Protein AF-A0A8T4E900-F1 (afdb_monomer_lite)

Structure (mmCIF, N/CA/C/O backbone):
data_AF-A0A8T4E900-F1
#
_entry.id   AF-A0A8T4E900-F1
#
loop_
_atom_site.group_PDB
_atom_site.id
_atom_site.type_symbol
_atom_site.label_atom_id
_atom_site.label_alt_id
_atom_site.label_comp_id
_atom_site.label_asym_id
_atom_site.label_entity_id
_atom_site.label_seq_id
_atom_site.pdbx_PDB_ins_code
_atom_site.Cartn_x
_atom_site.Cartn_y
_atom_site.Cartn_z
_atom_site.occupancy
_atom_site.B_iso_or_equiv
_atom_site.auth_seq_id
_atom_site.auth_comp_id
_atom_site.auth_asym_id
_atom_site.auth_atom_id
_atom_site.pdbx_PDB_model_num
ATOM 1 N N . MET A 1 1 ? -27.110 10.464 41.798 1.00 86.12 1 MET A N 1
ATOM 2 C CA . MET A 1 1 ? -27.569 9.074 41.962 1.00 86.12 1 MET A CA 1
ATOM 3 C C . MET A 1 1 ? -26.658 8.402 42.972 1.00 86.12 1 MET A C 1
ATOM 5 O O . MET A 1 1 ? -25.450 8.593 42.886 1.00 86.12 1 MET A O 1
ATOM 9 N N . SER A 1 2 ? -27.215 7.700 43.953 1.00 87.56 2 SER A N 1
ATOM 10 C CA . SER A 1 2 ? -26.464 6.900 44.926 1.00 87.56 2 SER A CA 1
ATOM 11 C C . SER A 1 2 ? -26.117 5.510 44.361 1.00 87.56 2 SER A C 1
ATOM 13 O O . SER A 1 2 ? -26.783 5.052 43.431 1.00 87.56 2 SER A O 1
ATOM 15 N N . PRO A 1 3 ? -25.124 4.786 44.916 1.00 88.69 3 PRO A N 1
ATOM 16 C CA . PRO A 1 3 ? -24.808 3.425 44.472 1.00 88.69 3 PRO A CA 1
ATOM 17 C C . PRO A 1 3 ? -25.990 2.445 44.558 1.00 88.69 3 PRO A C 1
ATOM 19 O O . PR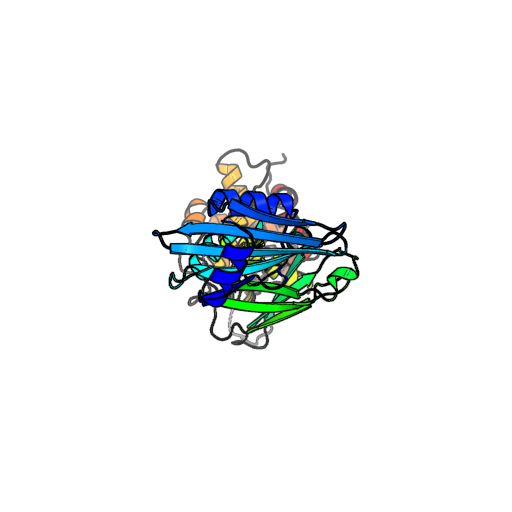O A 1 3 ? -26.130 1.580 43.699 1.00 88.69 3 PRO A O 1
ATOM 22 N N . SER A 1 4 ? -26.863 2.588 45.561 1.00 90.06 4 SER A N 1
ATOM 23 C CA . SER A 1 4 ? -28.068 1.758 45.697 1.00 90.06 4 SER A CA 1
ATOM 24 C C . SER A 1 4 ? -29.107 2.046 44.613 1.00 90.06 4 SER A C 1
ATOM 26 O O . SER A 1 4 ? -29.723 1.117 44.102 1.00 90.06 4 SER A O 1
ATOM 28 N N . GLU A 1 5 ? -29.281 3.316 44.232 1.00 89.75 5 GLU A N 1
ATOM 29 C CA . GLU A 1 5 ? -30.147 3.695 43.105 1.00 89.75 5 GLU A CA 1
ATOM 30 C C . GLU A 1 5 ? -29.587 3.163 41.782 1.00 89.75 5 GLU A C 1
ATOM 32 O O . GLU A 1 5 ? -30.333 2.611 40.983 1.00 89.75 5 GLU A O 1
ATOM 37 N N . PHE A 1 6 ? -28.268 3.252 41.582 1.00 92.81 6 PHE A N 1
ATOM 38 C CA . PHE A 1 6 ? -27.599 2.718 40.394 1.00 92.81 6 PHE A CA 1
ATOM 39 C C . PHE A 1 6 ? -27.838 1.213 40.231 1.00 92.81 6 PHE A C 1
ATOM 41 O O . PHE A 1 6 ? -28.259 0.760 39.170 1.00 92.81 6 PHE A O 1
ATOM 48 N N . GLN A 1 7 ? -27.620 0.441 41.301 1.00 90.50 7 GLN A N 1
ATOM 49 C CA . GLN A 1 7 ? -27.855 -1.005 41.298 1.00 90.50 7 GLN A CA 1
ATOM 50 C C . GLN A 1 7 ? -29.321 -1.353 41.040 1.00 90.50 7 GLN A C 1
ATOM 52 O O . GLN A 1 7 ? -29.601 -2.318 40.335 1.00 90.50 7 GLN A O 1
ATOM 57 N N . HIS A 1 8 ? -30.255 -0.575 41.593 1.00 91.69 8 HIS A N 1
ATOM 58 C CA . HIS A 1 8 ? -31.676 -0.770 41.326 1.00 91.69 8 HIS A CA 1
ATOM 59 C C . HIS A 1 8 ? -31.992 -0.582 39.836 1.00 91.69 8 HIS A C 1
ATOM 61 O O . HIS A 1 8 ? -32.573 -1.473 39.220 1.00 91.69 8 HIS A O 1
ATOM 67 N N . GLU A 1 9 ? -31.539 0.518 39.234 1.00 91.44 9 GLU A N 1
ATOM 68 C CA . GLU A 1 9 ? -31.786 0.823 37.820 1.00 91.44 9 GLU A CA 1
ATOM 69 C C . GLU A 1 9 ? -31.100 -0.168 36.853 1.00 91.44 9 GLU A C 1
ATOM 71 O O . GLU A 1 9 ? -31.628 -0.471 35.785 1.00 91.44 9 GLU A O 1
ATOM 76 N N . GLN A 1 10 ? -29.962 -0.770 37.223 1.00 91.88 10 GLN A N 1
ATOM 77 C CA . GLN A 1 10 ? -29.355 -1.846 36.419 1.00 91.88 10 GLN A CA 1
ATOM 78 C C . GLN A 1 10 ? -30.259 -3.082 36.281 1.00 91.88 10 GLN A C 1
ATOM 80 O O . GLN A 1 10 ? -30.139 -3.817 35.302 1.00 91.88 10 GLN A O 1
ATOM 85 N N . THR A 1 11 ? -31.162 -3.326 37.239 1.00 91.12 11 THR A N 1
ATOM 86 C CA . THR A 1 11 ? -32.101 -4.461 37.173 1.00 91.12 11 THR A CA 1
ATOM 87 C C . THR A 1 11 ? -33.326 -4.189 36.299 1.00 91.12 11 THR A C 1
ATOM 89 O O . THR A 1 11 ? -34.018 -5.130 35.913 1.00 91.12 11 THR A O 1
ATOM 92 N N . THR A 1 12 ? -33.602 -2.921 35.986 1.00 91.38 12 THR A N 1
ATOM 93 C CA . THR A 1 12 ? -34.796 -2.486 35.246 1.00 91.38 12 THR A CA 1
ATOM 94 C C . THR A 1 12 ? -34.483 -2.134 33.793 1.00 91.38 12 THR A C 1
ATOM 96 O O . THR A 1 12 ? -35.320 -2.342 32.912 1.00 91.38 12 THR A O 1
ATOM 99 N N . LEU A 1 13 ? -33.289 -1.603 33.527 1.00 92.69 13 LEU A N 1
ATOM 100 C CA . LEU A 1 13 ? -32.872 -1.131 32.211 1.00 92.69 13 LEU A CA 1
ATOM 101 C C . LEU A 1 13 ? -32.283 -2.251 31.342 1.00 92.69 13 LEU A C 1
ATOM 103 O O . LEU A 1 13 ? -31.683 -3.210 31.824 1.00 92.69 13 LEU A O 1
ATOM 107 N N . LYS A 1 14 ? -32.412 -2.102 30.019 1.00 92.81 14 LYS A N 1
ATOM 108 C CA . LYS A 1 14 ? -31.825 -3.035 29.052 1.00 92.81 14 LYS A CA 1
ATOM 109 C C . LYS A 1 14 ? -30.305 -2.896 29.050 1.00 92.81 14 LYS A C 1
ATOM 111 O O . LYS A 1 14 ? -29.789 -1.793 28.881 1.00 92.81 14 LYS A O 1
ATOM 116 N N . HIS A 1 15 ? -29.615 -4.024 29.181 1.00 94.44 15 HIS A N 1
ATOM 117 C CA . HIS A 1 15 ? -28.157 -4.120 29.131 1.00 94.44 15 HIS A CA 1
ATOM 118 C C . HIS A 1 15 ? -27.642 -4.272 27.694 1.00 94.44 15 HIS A C 1
ATOM 120 O O . HIS A 1 15 ? -28.288 -4.886 26.839 1.00 94.44 15 HIS A O 1
ATOM 126 N N . SER A 1 16 ? -26.482 -3.694 27.407 1.00 93.50 16 SER A N 1
ATOM 127 C CA . SER A 1 16 ? -25.718 -3.911 26.180 1.00 93.50 16 SER A CA 1
ATOM 128 C C . SER A 1 16 ? -24.224 -3.805 26.480 1.00 93.50 16 SER A C 1
ATOM 130 O O . SER A 1 16 ? -23.808 -2.988 27.297 1.00 93.50 16 SER A O 1
ATOM 132 N N . ILE A 1 17 ? -23.421 -4.611 25.793 1.00 93.25 17 ILE A N 1
ATOM 133 C CA . ILE A 1 17 ? -21.959 -4.559 25.869 1.00 93.25 17 ILE A CA 1
ATOM 134 C C . ILE A 1 17 ? -21.475 -3.766 24.656 1.00 93.25 17 ILE A C 1
ATOM 136 O O . ILE A 1 17 ? -21.832 -4.097 23.525 1.00 93.25 17 ILE A O 1
ATOM 140 N N . ILE A 1 18 ? -20.714 -2.698 24.891 1.00 91.75 18 ILE A N 1
ATOM 141 C CA . ILE A 1 18 ? -20.144 -1.851 23.834 1.00 91.75 18 ILE A CA 1
ATOM 142 C C . ILE A 1 18 ? -18.730 -2.318 23.503 1.00 91.75 18 ILE A C 1
ATOM 144 O O . ILE A 1 18 ? -18.396 -2.505 22.336 1.00 91.75 18 ILE A O 1
ATOM 148 N N . LEU A 1 19 ? -17.912 -2.511 24.537 1.00 91.56 19 LEU A N 1
ATOM 149 C CA . LEU A 1 19 ? -16.551 -3.018 24.430 1.00 91.56 19 LEU A CA 1
ATOM 150 C C . LEU A 1 19 ? -16.400 -4.201 25.377 1.00 91.56 19 LEU A C 1
ATOM 152 O O . LEU A 1 19 ? -16.816 -4.117 26.529 1.00 91.56 19 LEU A O 1
ATOM 156 N N . ASP A 1 20 ? -15.772 -5.268 24.899 1.00 90.50 20 ASP A N 1
ATOM 157 C CA . ASP A 1 20 ? -15.447 -6.440 25.705 1.00 90.50 20 ASP A CA 1
ATOM 158 C C . ASP A 1 20 ? -13.939 -6.688 25.646 1.00 90.50 20 ASP A C 1
ATOM 160 O O . ASP A 1 20 ? -13.400 -7.067 24.602 1.00 90.50 20 ASP A O 1
ATOM 164 N N . ASN A 1 21 ? -13.251 -6.402 26.754 1.00 87.88 21 ASN A N 1
ATOM 165 C CA . ASN A 1 21 ? -11.811 -6.589 26.924 1.00 87.88 21 ASN A CA 1
ATOM 166 C C . ASN A 1 21 ? -10.967 -5.992 25.772 1.00 87.88 21 ASN A C 1
ATOM 168 O O . ASN A 1 21 ? -9.963 -6.557 25.314 1.00 87.88 21 ASN A O 1
ATOM 172 N N . ALA A 1 22 ? -11.405 -4.832 25.289 1.00 88.25 22 ALA A N 1
ATOM 173 C CA . ALA A 1 22 ? -10.897 -4.146 24.117 1.00 88.25 22 ALA A CA 1
ATOM 174 C C . ALA A 1 22 ? -9.575 -3.427 24.404 1.00 88.25 22 ALA A C 1
ATOM 176 O O . ALA A 1 22 ? -9.435 -2.751 25.420 1.00 88.25 22 ALA A O 1
ATOM 177 N N . LYS A 1 23 ? -8.610 -3.511 23.482 1.00 87.25 23 LYS A N 1
ATOM 178 C CA . LYS A 1 23 ? -7.363 -2.733 23.562 1.00 87.25 23 LYS A CA 1
ATOM 179 C C . LYS A 1 23 ? -7.629 -1.260 23.281 1.00 87.25 23 LYS A C 1
ATOM 181 O O . LYS A 1 23 ? -8.251 -0.933 22.268 1.00 87.25 23 LYS A O 1
ATOM 186 N N . VAL A 1 24 ? -7.072 -0.390 24.115 1.00 85.44 24 VAL A N 1
ATOM 187 C CA . VAL A 1 24 ? -7.101 1.064 23.922 1.00 85.44 24 VAL A CA 1
ATOM 188 C C . VAL A 1 24 ? -5.679 1.620 23.921 1.00 85.44 24 VAL A C 1
ATOM 190 O O . VAL A 1 24 ? -4.789 1.079 24.576 1.00 85.44 24 VAL A O 1
ATOM 193 N N . SER A 1 25 ? -5.451 2.689 23.158 1.00 78.06 25 SER A N 1
ATOM 194 C CA . SER A 1 25 ? -4.125 3.305 23.007 1.00 78.06 25 SER A CA 1
ATOM 195 C C . SER A 1 25 ? -3.734 4.275 24.119 1.00 78.06 25 SER A C 1
ATOM 197 O O . SER A 1 25 ? -2.628 4.809 24.090 1.00 78.06 25 SER A O 1
ATOM 199 N N . SER A 1 26 ? -4.625 4.521 25.074 1.00 80.88 26 SER A N 1
ATOM 200 C CA . SER A 1 26 ? -4.456 5.493 26.152 1.00 80.88 26 SER A CA 1
ATOM 201 C C . SER A 1 26 ? -4.564 4.844 27.534 1.00 80.88 26 SER A C 1
ATOM 203 O O . SER A 1 26 ? -4.920 3.669 27.695 1.00 80.88 26 SER A O 1
ATOM 205 N N . SER A 1 27 ? -4.187 5.606 28.557 1.00 83.56 27 SER A N 1
ATOM 206 C CA . SER A 1 27 ? -4.352 5.192 29.949 1.00 83.56 27 SER A CA 1
ATOM 207 C C . SER A 1 27 ? -5.827 5.212 30.359 1.00 83.56 27 SER A C 1
ATOM 209 O O . SER A 1 27 ? -6.637 5.930 29.777 1.00 83.56 27 SER A O 1
ATOM 211 N N . PHE A 1 28 ? -6.189 4.456 31.399 1.00 82.31 28 PHE A N 1
ATOM 212 C CA . PHE A 1 28 ? -7.564 4.463 31.908 1.00 82.31 28 PHE A CA 1
ATOM 213 C C . PHE A 1 28 ? -8.066 5.856 32.298 1.00 82.31 28 PHE A C 1
ATOM 215 O O . PHE A 1 28 ? -9.229 6.174 32.077 1.00 82.31 28 PHE A O 1
ATOM 222 N N . ASP A 1 29 ? -7.202 6.687 32.880 1.00 83.56 29 ASP A N 1
ATOM 223 C CA . ASP A 1 29 ? -7.587 8.027 33.320 1.00 83.56 29 ASP A CA 1
ATOM 224 C C . ASP A 1 29 ? -7.999 8.894 32.129 1.00 83.56 29 ASP A C 1
ATOM 226 O O . ASP A 1 29 ? -9.013 9.585 32.187 1.00 83.56 29 ASP A O 1
ATOM 230 N N . GLU A 1 30 ? -7.263 8.794 31.024 1.00 82.25 30 GLU A N 1
ATOM 231 C CA . GLU A 1 30 ? -7.609 9.452 29.764 1.00 82.25 30 GLU A CA 1
ATOM 232 C C . GLU A 1 30 ? -8.897 8.868 29.170 1.00 82.25 30 GLU A C 1
ATOM 234 O O . GLU A 1 30 ? -9.768 9.634 28.763 1.00 82.25 30 GLU A O 1
ATOM 239 N N . VAL A 1 31 ? -9.070 7.537 29.202 1.00 79.19 31 VAL A N 1
ATOM 240 C CA . VAL A 1 31 ? -10.310 6.861 28.768 1.00 79.19 31 VAL A CA 1
ATOM 241 C C . VAL A 1 31 ? -11.521 7.417 29.516 1.00 79.19 31 VAL A C 1
ATOM 243 O O . VAL A 1 31 ? -12.520 7.799 28.907 1.00 79.19 31 VAL A O 1
ATOM 246 N N . LEU A 1 32 ? -11.434 7.467 30.845 1.00 84.62 32 LEU A N 1
ATOM 247 C CA . LEU A 1 32 ? -12.511 7.933 31.702 1.00 84.62 32 LEU A CA 1
ATOM 248 C C . LEU A 1 32 ? -12.810 9.414 31.447 1.00 84.62 32 LEU A C 1
ATOM 250 O O . LEU A 1 32 ? -13.977 9.779 31.329 1.00 84.62 32 LEU A O 1
ATOM 254 N N . VAL A 1 33 ? -11.782 10.261 31.339 1.00 86.12 33 VAL A N 1
ATOM 255 C CA . VAL A 1 33 ? -11.952 11.695 31.055 1.00 86.12 33 VAL A CA 1
ATOM 256 C C . VAL A 1 33 ? -12.650 11.916 29.715 1.00 86.12 33 VAL A C 1
ATOM 258 O O . VAL A 1 33 ? -13.592 12.705 29.670 1.00 86.12 33 VAL A O 1
ATOM 261 N N . GLU A 1 34 ? -12.251 11.205 28.659 1.00 80.62 34 GLU A N 1
ATOM 262 C CA . GLU A 1 34 ? -12.879 11.320 27.336 1.00 80.62 34 GLU A CA 1
ATOM 263 C C . GLU A 1 34 ? -14.343 10.855 27.348 1.00 80.62 34 GLU A C 1
ATOM 265 O O . GLU A 1 34 ? -15.226 11.540 26.833 1.00 80.62 34 GLU A O 1
ATOM 270 N N . ILE A 1 35 ? -14.646 9.729 28.000 1.00 80.38 35 ILE A N 1
ATOM 271 C CA . ILE A 1 35 ? -16.029 9.244 28.128 1.00 80.38 35 ILE A CA 1
ATOM 272 C C . ILE A 1 35 ? -16.892 10.248 28.906 1.00 80.38 35 ILE A C 1
ATOM 274 O O . ILE A 1 35 ? -18.029 10.536 28.517 1.00 80.38 35 ILE A O 1
ATOM 278 N N . LEU A 1 36 ? -16.363 10.805 29.998 1.00 85.50 36 LEU A N 1
ATOM 279 C CA . LEU A 1 36 ? -17.057 11.818 30.791 1.00 85.50 36 LEU A CA 1
ATOM 280 C C . LEU A 1 36 ? -17.277 13.114 29.997 1.00 85.50 36 LEU A C 1
ATOM 282 O O . LEU A 1 36 ? -18.344 13.717 30.133 1.00 85.50 36 LEU A O 1
ATOM 286 N N . SER A 1 37 ? -16.316 13.539 29.168 1.00 81.69 37 SER A N 1
ATOM 287 C CA . SER A 1 37 ? -16.438 14.764 28.369 1.00 81.69 37 SER A CA 1
ATOM 288 C C . SER A 1 37 ? -17.436 14.624 27.224 1.00 81.69 37 SER A C 1
ATOM 290 O O . SER A 1 37 ? -18.252 15.525 27.025 1.00 81.69 37 SER A O 1
ATOM 292 N N . GLU A 1 38 ? -17.415 13.496 26.512 1.00 81.38 38 GLU A N 1
ATOM 293 C CA . GLU A 1 38 ? -18.264 13.280 25.335 1.00 81.38 38 GLU A CA 1
ATOM 294 C C . GLU A 1 38 ? -19.710 12.950 25.712 1.00 81.38 38 GLU A C 1
ATOM 296 O O . GLU A 1 38 ? -20.657 13.488 25.137 1.00 81.38 38 GLU A O 1
ATOM 301 N N . ILE A 1 39 ? -19.904 12.096 26.720 1.00 80.94 39 ILE A N 1
ATOM 302 C CA . ILE A 1 39 ? -21.231 11.566 27.069 1.00 80.94 39 ILE A CA 1
ATOM 303 C C . ILE A 1 39 ? -21.868 12.356 28.226 1.00 80.94 39 ILE A C 1
ATOM 305 O O . ILE A 1 39 ? -23.050 12.194 28.527 1.00 80.94 39 ILE A O 1
ATOM 309 N N . ARG A 1 40 ? -21.116 13.271 28.859 1.00 80.25 40 ARG A N 1
ATOM 310 C CA . ARG A 1 40 ? -21.568 14.106 29.993 1.00 80.25 40 ARG A CA 1
ATOM 311 C C . ARG A 1 40 ? -22.141 13.282 31.146 1.00 80.25 40 ARG A C 1
ATOM 313 O O . ARG A 1 40 ? -23.164 13.624 31.743 1.00 80.25 40 ARG A O 1
ATOM 320 N N . MET A 1 41 ? -21.475 12.178 31.449 1.00 86.44 41 MET A N 1
ATOM 321 C CA . MET A 1 41 ? -21.830 11.293 32.554 1.00 86.44 41 MET A CA 1
ATOM 322 C C . MET A 1 41 ? -21.194 11.802 33.857 1.00 86.44 41 MET A C 1
ATOM 324 O O . MET A 1 41 ? -20.195 12.514 33.834 1.00 86.44 41 MET A O 1
ATOM 328 N N . GLY A 1 42 ? -21.763 11.445 35.007 1.00 88.94 42 GLY A N 1
ATOM 329 C CA . GLY A 1 42 ? -21.163 11.670 36.323 1.00 88.94 42 GLY A CA 1
ATOM 330 C C . GLY A 1 42 ? -20.637 10.368 36.923 1.00 88.94 42 GLY A C 1
ATOM 331 O O . GLY A 1 42 ? -21.247 9.316 36.744 1.00 88.94 42 GLY A O 1
ATOM 332 N N . VAL A 1 43 ? -19.531 10.428 37.665 1.00 92.12 43 VAL A N 1
ATOM 333 C CA . VAL A 1 43 ? -18.985 9.265 38.385 1.00 92.12 43 VAL A CA 1
ATOM 334 C C . VAL A 1 43 ? -19.808 9.014 39.653 1.00 92.12 43 VAL A C 1
ATOM 336 O O . VAL A 1 43 ? -19.901 9.881 40.520 1.00 92.12 43 VAL A O 1
ATOM 339 N N . VAL A 1 44 ? -20.408 7.829 39.762 1.00 92.88 44 VAL A N 1
ATOM 340 C CA . VAL A 1 44 ? -21.183 7.373 40.931 1.00 92.88 44 VAL A CA 1
ATOM 341 C C . VAL A 1 44 ? -20.283 6.672 41.937 1.00 92.88 44 VAL A C 1
ATOM 343 O O . VAL A 1 44 ? -20.336 6.954 43.133 1.00 92.88 44 VAL A O 1
ATOM 346 N N . LEU A 1 45 ? -19.457 5.747 41.454 1.00 92.44 45 LEU A N 1
ATOM 347 C CA . LEU A 1 45 ? -18.419 5.108 42.244 1.00 92.44 45 LEU A CA 1
ATOM 348 C C . LEU A 1 45 ? -17.221 4.825 41.361 1.00 92.44 45 LEU A C 1
ATOM 350 O O . LEU A 1 45 ? -17.359 4.523 40.181 1.00 92.44 45 LEU A O 1
ATOM 354 N N . ASP A 1 46 ? -16.055 4.863 41.974 1.00 91.75 46 ASP A N 1
ATOM 355 C CA . ASP A 1 46 ? -14.814 4.512 41.333 1.00 91.75 46 ASP A CA 1
ATOM 356 C C . ASP A 1 46 ? -13.975 3.658 42.283 1.00 91.75 46 ASP A C 1
ATOM 358 O O . ASP A 1 46 ? -13.783 4.009 43.451 1.00 91.75 46 ASP A O 1
ATOM 362 N N . ARG A 1 47 ? -13.546 2.489 41.808 1.00 90.94 47 ARG A N 1
ATOM 363 C CA . ARG A 1 47 ? -12.755 1.521 42.571 1.00 90.94 47 ARG A CA 1
ATOM 364 C C . ARG A 1 47 ? -11.500 1.188 41.795 1.00 90.94 47 ARG A C 1
ATOM 366 O O . ARG A 1 47 ? -11.587 0.668 40.689 1.00 90.94 47 ARG A O 1
ATOM 373 N N . ASN A 1 48 ? -10.343 1.428 42.397 1.00 91.44 48 ASN A N 1
ATOM 374 C CA . ASN A 1 48 ? -9.053 1.191 41.772 1.00 91.44 48 ASN A CA 1
ATOM 375 C C . ASN A 1 48 ? -8.203 0.184 42.558 1.00 91.44 48 ASN A C 1
ATOM 377 O O . ASN A 1 48 ? -8.283 0.057 43.779 1.00 91.44 48 ASN A O 1
ATOM 381 N N . THR A 1 49 ? -7.373 -0.541 41.821 1.00 86.56 49 THR A N 1
ATOM 382 C CA . THR A 1 49 ? -6.244 -1.324 42.321 1.00 86.56 49 THR A CA 1
ATOM 383 C C . THR A 1 49 ? -4.980 -0.884 41.579 1.00 86.56 49 THR A C 1
ATOM 385 O O . THR A 1 49 ? -5.017 0.046 40.772 1.00 86.56 49 THR A O 1
ATOM 388 N N . SER A 1 50 ? -3.841 -1.535 41.830 1.00 81.69 50 SER A N 1
ATOM 389 C CA . SER A 1 50 ? -2.605 -1.250 41.093 1.00 81.69 50 SER A CA 1
ATOM 390 C C . SER A 1 50 ? -2.649 -1.675 39.620 1.00 81.69 50 SER A C 1
ATOM 392 O O . SER A 1 50 ? -1.837 -1.187 38.841 1.00 81.69 50 SER A O 1
ATOM 394 N N . THR A 1 51 ? -3.550 -2.587 39.233 1.00 84.81 51 THR A N 1
ATOM 395 C CA . THR A 1 51 ? -3.596 -3.164 37.875 1.00 84.81 51 THR A CA 1
ATOM 396 C C . THR A 1 51 ? -4.977 -3.136 37.228 1.00 84.81 51 THR A C 1
ATOM 398 O O . THR A 1 51 ? -5.099 -3.506 36.064 1.00 84.81 51 THR A O 1
ATOM 401 N N . SER A 1 52 ? -6.019 -2.711 37.939 1.00 89.94 52 SER A N 1
ATOM 402 C CA . SER A 1 52 ? -7.378 -2.611 37.407 1.00 89.94 52 SER A CA 1
ATOM 403 C C . SER A 1 52 ? -8.139 -1.439 38.009 1.00 89.94 52 SER A C 1
ATOM 405 O O . SER A 1 52 ? -7.843 -0.996 39.121 1.00 89.94 52 SER A O 1
ATOM 407 N N . ARG A 1 53 ? -9.151 -0.952 37.294 1.00 92.00 53 ARG A N 1
ATOM 408 C CA . ARG A 1 53 ? -10.060 0.078 37.796 1.00 92.00 53 ARG A CA 1
ATOM 409 C C . ARG A 1 53 ? -11.450 -0.110 37.210 1.00 92.00 53 ARG A C 1
ATOM 411 O O . ARG A 1 53 ? -11.576 -0.397 36.026 1.00 92.00 53 ARG A O 1
ATOM 418 N N . THR A 1 54 ? -12.457 0.075 38.049 1.00 94.25 54 THR A N 1
ATOM 419 C CA . THR A 1 54 ? -13.874 -0.005 37.701 1.00 94.25 54 THR A CA 1
ATOM 420 C C . THR A 1 54 ? -14.533 1.312 38.069 1.00 94.25 54 THR A C 1
ATOM 422 O O . THR A 1 54 ? -14.564 1.677 39.248 1.00 94.25 54 THR A O 1
ATOM 425 N N . SER A 1 55 ? -15.100 2.001 37.085 1.00 94.25 55 SER A N 1
ATOM 426 C CA . SER A 1 55 ? -15.856 3.233 37.296 1.00 94.25 55 SER A CA 1
ATOM 427 C C . SER A 1 55 ? -17.315 3.039 36.884 1.00 94.25 55 SER A C 1
ATOM 429 O O . SER A 1 55 ? -17.620 2.627 35.767 1.00 94.25 55 SER A O 1
ATOM 431 N N . TRP A 1 56 ? -18.233 3.349 37.797 1.00 95.44 56 TRP A N 1
ATOM 432 C CA . TRP A 1 56 ? -19.676 3.349 37.564 1.00 95.44 56 TRP A CA 1
ATOM 433 C C . TRP A 1 56 ? -20.127 4.767 37.272 1.00 95.44 56 TRP A C 1
ATOM 435 O O . TRP A 1 56 ? -19.955 5.660 38.104 1.00 95.44 56 TRP A O 1
ATOM 445 N N . LEU A 1 57 ? -20.687 4.978 36.089 1.00 94.69 57 LEU A N 1
ATOM 446 C CA . LEU A 1 57 ? -21.036 6.289 35.565 1.00 94.69 57 LEU A CA 1
ATOM 447 C C . LEU A 1 57 ? -22.543 6.361 35.359 1.00 94.69 57 LEU A C 1
ATOM 449 O O . LEU A 1 57 ? -23.128 5.457 34.771 1.00 94.69 57 LEU A O 1
ATOM 453 N N . ALA A 1 58 ? -23.178 7.443 35.789 1.00 93.44 58 ALA A N 1
ATOM 454 C CA . ALA A 1 58 ? -24.597 7.677 35.549 1.00 93.44 58 ALA A CA 1
ATOM 455 C C . ALA A 1 58 ? -24.825 9.058 34.943 1.00 93.44 58 ALA A C 1
ATOM 457 O O . ALA A 1 58 ? -24.201 10.042 35.341 1.00 93.44 58 ALA A O 1
ATOM 458 N N . GLY A 1 59 ? -25.763 9.135 34.011 1.00 90.44 59 GLY A N 1
ATOM 459 C CA . GLY A 1 59 ? -26.174 10.373 33.370 1.00 90.44 59 GLY A CA 1
ATOM 460 C C . GLY A 1 59 ? -27.603 10.285 32.857 1.00 90.44 59 GLY A C 1
ATOM 461 O O . GLY A 1 59 ? -28.328 9.322 33.121 1.00 90.44 59 GLY A O 1
ATOM 462 N N . MET A 1 60 ? -28.017 11.319 32.130 1.00 89.00 60 MET A N 1
ATOM 463 C CA . MET A 1 60 ? -29.304 11.345 31.442 1.00 89.00 60 MET A CA 1
ATOM 464 C C . MET A 1 60 ? -29.114 11.784 29.995 1.00 89.00 60 MET A C 1
ATOM 466 O O . MET A 1 60 ? -28.482 12.805 29.737 1.00 89.00 60 MET A O 1
ATOM 470 N N . ILE A 1 61 ? -29.719 11.043 29.072 1.00 86.44 61 ILE A N 1
ATOM 471 C CA . ILE A 1 61 ? -29.807 11.376 27.647 1.00 86.44 61 ILE A CA 1
ATOM 472 C C . ILE A 1 61 ? -31.290 11.321 27.284 1.00 86.44 61 ILE A C 1
ATOM 474 O O . ILE A 1 61 ? -31.979 10.397 27.700 1.00 86.44 61 ILE A O 1
ATOM 478 N N . GLU A 1 62 ? -31.813 12.332 26.584 1.00 86.44 62 GLU A N 1
ATOM 479 C CA . GLU A 1 62 ? -33.241 12.396 26.206 1.00 86.44 62 GLU A CA 1
ATOM 480 C C . GLU A 1 62 ? -34.204 12.129 27.385 1.00 86.44 62 GLU A C 1
ATOM 482 O O . GLU A 1 62 ? -35.198 11.413 27.265 1.00 86.44 62 GLU A O 1
ATOM 487 N N . SER A 1 63 ? -33.876 12.673 28.564 1.00 88.44 63 SER A N 1
ATOM 488 C CA . SER A 1 63 ? -34.628 12.477 29.817 1.00 88.44 63 SER A CA 1
ATOM 489 C C . SER A 1 63 ? -34.734 11.023 30.307 1.00 88.44 63 SER A C 1
ATOM 491 O O . SER A 1 63 ? -35.522 10.740 31.207 1.00 88.44 63 SER A O 1
ATOM 493 N N . LYS A 1 64 ? -33.930 10.104 29.766 1.00 89.12 64 LYS A N 1
ATOM 494 C CA . LYS A 1 64 ? -33.808 8.718 30.225 1.00 89.12 64 LYS A CA 1
ATOM 495 C C . LYS A 1 64 ? -32.469 8.509 30.918 1.00 89.12 64 LYS A C 1
ATOM 497 O O . LYS A 1 64 ? -31.450 9.059 30.495 1.00 89.12 64 LYS A O 1
ATOM 502 N N . TYR A 1 65 ? -32.469 7.695 31.972 1.00 90.38 65 TYR A N 1
ATOM 503 C CA . TYR A 1 65 ? -31.231 7.308 32.636 1.00 90.38 65 TYR A CA 1
ATOM 504 C C . TYR A 1 65 ? -30.350 6.482 31.702 1.00 90.38 65 TYR A C 1
ATOM 506 O O . TYR A 1 65 ? -30.811 5.584 30.991 1.00 90.38 65 TYR A O 1
ATOM 514 N N . VAL A 1 66 ? -29.065 6.810 31.736 1.00 91.94 66 VAL A N 1
ATOM 515 C CA . VAL A 1 66 ? -28.000 6.036 31.116 1.00 91.94 66 VAL A CA 1
ATOM 516 C C . VAL A 1 66 ? -27.035 5.676 32.222 1.00 91.94 66 VAL A C 1
ATOM 518 O O . VAL A 1 66 ? -26.560 6.555 32.945 1.00 91.94 66 VAL A O 1
ATOM 521 N N . LEU A 1 67 ? -26.765 4.388 32.363 1.00 94.81 67 LEU A N 1
ATOM 522 C CA . LEU A 1 67 ? -25.772 3.873 33.291 1.00 94.81 67 LEU A CA 1
ATOM 523 C C . LEU A 1 67 ? -24.666 3.220 32.481 1.00 94.81 67 LEU A C 1
ATOM 525 O O . LEU A 1 67 ? -24.955 2.510 31.521 1.00 94.81 67 LEU A O 1
ATOM 529 N N . MET A 1 68 ? -23.420 3.428 32.878 1.00 94.56 68 MET A N 1
ATOM 530 C CA . MET A 1 68 ? -22.271 2.756 32.290 1.00 94.56 68 MET A CA 1
ATOM 531 C C . MET A 1 68 ? -21.385 2.175 33.372 1.00 94.56 68 MET A C 1
ATOM 533 O O . MET A 1 68 ? -21.201 2.774 34.433 1.00 94.56 68 MET A O 1
ATOM 537 N N . VAL A 1 69 ? -20.813 1.019 33.079 1.00 94.94 69 VAL A N 1
ATOM 538 C CA . VAL A 1 69 ? -19.714 0.455 33.852 1.00 94.94 69 VAL A CA 1
ATOM 539 C C . VAL A 1 69 ? -18.521 0.384 32.921 1.00 94.94 69 VAL A C 1
ATOM 541 O O . VAL A 1 69 ? -18.587 -0.247 31.870 1.00 94.94 69 VAL A O 1
ATOM 544 N N . LEU A 1 70 ? -17.464 1.092 33.299 1.00 93.50 70 LEU A N 1
ATOM 545 C CA . LEU A 1 70 ? -16.193 1.092 32.603 1.00 93.50 70 LEU A CA 1
ATOM 546 C C . LEU A 1 70 ? -15.192 0.322 33.456 1.00 93.50 70 LEU A C 1
ATOM 548 O O . LEU A 1 70 ? -14.754 0.809 34.502 1.00 93.50 70 LEU A O 1
ATOM 552 N N . ASP A 1 71 ? -14.833 -0.862 32.992 1.00 93.50 71 ASP A N 1
ATOM 553 C CA . ASP A 1 71 ? -13.802 -1.689 33.595 1.00 93.50 71 ASP A CA 1
ATOM 554 C C . ASP A 1 71 ? -12.512 -1.567 32.805 1.00 93.50 71 ASP A C 1
ATOM 556 O O . ASP A 1 71 ? -12.518 -1.499 31.579 1.00 93.50 71 ASP A O 1
ATOM 560 N N . SER A 1 72 ? -11.386 -1.584 33.506 1.00 91.06 72 SER A N 1
ATOM 561 C CA . SER A 1 72 ? -10.083 -1.694 32.875 1.00 91.06 72 SER A CA 1
ATOM 562 C C . SER A 1 72 ? -9.129 -2.590 33.621 1.00 91.06 72 SER A C 1
ATOM 564 O O . SER A 1 72 ? -9.173 -2.721 34.847 1.00 91.06 72 SER A O 1
ATOM 566 N N . ALA A 1 73 ? -8.212 -3.153 32.849 1.00 90.12 73 ALA A N 1
ATOM 567 C CA . ALA A 1 73 ? -7.057 -3.858 33.345 1.00 90.12 73 ALA A CA 1
ATOM 568 C C . ALA A 1 73 ? -5.826 -3.423 32.554 1.00 90.12 73 ALA A C 1
ATOM 570 O O . ALA A 1 73 ? -5.834 -3.396 31.322 1.00 90.12 73 ALA A O 1
ATOM 571 N N . VAL A 1 74 ? -4.750 -3.113 33.268 1.00 84.62 74 VAL A N 1
ATOM 572 C CA . VAL A 1 74 ? -3.434 -2.918 32.672 1.00 84.62 74 VAL A CA 1
ATOM 573 C C . VAL A 1 74 ? -2.684 -4.229 32.805 1.00 84.62 74 VAL A C 1
ATOM 575 O O . VAL A 1 74 ? -2.368 -4.675 33.909 1.00 84.62 74 VAL A O 1
ATOM 578 N N . ASN A 1 75 ? -2.385 -4.850 31.670 1.00 75.38 75 ASN A N 1
ATOM 579 C CA . ASN A 1 75 ? -1.568 -6.051 31.622 1.00 75.38 75 ASN A CA 1
ATOM 580 C C . ASN A 1 75 ? -0.358 -5.784 30.732 1.00 75.38 75 ASN A C 1
ATOM 582 O O . ASN A 1 75 ? -0.512 -5.462 29.556 1.00 75.38 75 ASN A O 1
ATOM 586 N N . LYS A 1 76 ? 0.845 -5.899 31.308 1.00 73.12 76 LYS A N 1
ATOM 587 C CA . LYS A 1 76 ? 2.124 -5.741 30.591 1.00 73.12 76 LYS A CA 1
ATOM 588 C C . LYS A 1 76 ? 2.210 -4.443 29.765 1.00 73.12 76 LYS A C 1
ATOM 590 O O . LYS A 1 76 ? 2.720 -4.436 28.655 1.00 73.12 76 LYS A O 1
ATOM 595 N N . GLY A 1 77 ? 1.693 -3.341 30.314 1.00 73.00 77 GLY A N 1
ATOM 596 C CA . GLY A 1 77 ? 1.729 -2.020 29.675 1.00 73.00 77 GLY A CA 1
ATOM 597 C C . GLY A 1 77 ? 0.638 -1.762 28.631 1.00 73.00 77 GLY A C 1
ATOM 598 O O . GLY A 1 77 ? 0.558 -0.646 28.130 1.00 73.00 77 GLY A O 1
ATOM 599 N N . VAL A 1 78 ? -0.228 -2.737 28.336 1.00 78.88 78 VAL A N 1
ATOM 600 C CA . VAL A 1 78 ? -1.410 -2.546 27.483 1.00 78.88 78 VAL A CA 1
ATOM 601 C C . VAL A 1 78 ? -2.644 -2.378 28.362 1.00 78.88 78 VAL A C 1
ATOM 603 O O . VAL A 1 78 ? -2.949 -3.240 29.193 1.00 78.88 78 VAL A O 1
ATOM 606 N N . THR A 1 79 ? -3.368 -1.279 28.164 1.00 85.38 79 THR A N 1
ATOM 607 C CA . THR A 1 79 ? -4.673 -1.053 28.791 1.00 85.38 79 THR A CA 1
ATOM 608 C C . THR A 1 79 ? -5.745 -1.781 27.987 1.00 85.38 79 THR A C 1
ATOM 610 O O . THR A 1 79 ? -5.878 -1.586 26.775 1.00 85.38 79 THR A O 1
ATOM 613 N N . ARG A 1 80 ? -6.527 -2.619 28.664 1.00 88.69 80 ARG A N 1
ATOM 614 C CA . ARG A 1 80 ? -7.739 -3.230 28.118 1.00 88.69 80 ARG A CA 1
ATOM 615 C C . ARG A 1 80 ? -8.951 -2.728 28.874 1.00 88.69 80 ARG A C 1
ATOM 617 O O . ARG A 1 80 ? -8.860 -2.502 30.079 1.00 88.69 80 ARG A O 1
ATOM 624 N N . VAL A 1 81 ? -10.052 -2.544 28.160 1.00 90.75 81 VAL A N 1
ATOM 625 C CA . VAL A 1 81 ? -11.262 -1.903 28.665 1.00 90.75 81 VAL A CA 1
ATOM 626 C C . VAL A 1 81 ? -12.494 -2.718 28.289 1.00 90.75 81 VAL A C 1
ATOM 628 O O . VAL A 1 81 ? -12.635 -3.132 27.139 1.00 90.75 81 VAL A O 1
ATOM 631 N N . SER A 1 82 ? -13.402 -2.893 29.242 1.00 92.88 82 SER A N 1
ATOM 632 C CA . SER A 1 82 ? -14.776 -3.320 28.982 1.00 92.88 82 SER A CA 1
ATOM 633 C C . SER A 1 82 ? -15.723 -2.168 29.295 1.00 92.88 82 SER A C 1
ATOM 635 O O . SER A 1 82 ? -15.521 -1.428 30.260 1.00 92.88 82 SER A O 1
ATOM 637 N N . LEU A 1 83 ? -16.730 -1.988 28.447 1.00 93.06 83 LEU A N 1
ATOM 638 C CA . LEU A 1 83 ? -17.734 -0.947 28.596 1.00 93.06 83 LEU A CA 1
ATOM 639 C C . LEU A 1 83 ? -19.117 -1.559 28.441 1.00 93.06 83 LEU A C 1
ATOM 641 O O . LEU A 1 83 ? -19.535 -1.925 27.339 1.00 93.06 83 LEU A O 1
ATOM 645 N N . ASP A 1 84 ? -19.837 -1.581 29.548 1.00 95.19 84 ASP A N 1
ATOM 646 C CA . ASP A 1 84 ? -21.215 -2.022 29.633 1.00 95.19 84 ASP A CA 1
ATOM 647 C C . ASP A 1 84 ? -22.133 -0.816 29.789 1.00 95.19 84 ASP A C 1
ATOM 649 O O . ASP A 1 84 ? -21.810 0.144 30.493 1.00 95.19 84 ASP A O 1
ATOM 653 N N . ILE A 1 85 ? -23.305 -0.876 29.163 1.00 94.69 85 ILE A N 1
ATOM 654 C CA . ILE A 1 85 ? -24.322 0.164 29.259 1.00 94.69 85 ILE A CA 1
ATOM 655 C C . ILE A 1 85 ? -25.680 -0.422 29.633 1.00 94.69 85 ILE A C 1
ATOM 657 O O . ILE A 1 85 ? -26.087 -1.468 29.129 1.00 94.69 85 ILE A O 1
ATOM 661 N N . TRP A 1 86 ? -26.412 0.299 30.480 1.00 95.44 86 TRP A N 1
ATOM 662 C CA . TRP A 1 86 ? -27.821 0.059 30.761 1.00 95.44 86 TRP A CA 1
ATOM 663 C C . TRP A 1 86 ? -28.632 1.296 30.401 1.00 95.44 86 TRP A C 1
ATOM 665 O O . TRP A 1 86 ? -28.379 2.390 30.914 1.00 95.44 86 TRP A O 1
ATOM 675 N N . CYS A 1 87 ? -29.598 1.139 29.497 1.00 92.69 87 CYS A N 1
ATOM 676 C CA . CYS A 1 87 ? -30.444 2.241 29.055 1.00 92.69 87 CYS A CA 1
ATOM 677 C C . CYS A 1 87 ? -31.747 1.754 28.400 1.00 92.69 87 CYS A C 1
ATOM 679 O O . CYS A 1 87 ? -31.805 0.670 27.827 1.00 92.69 87 CYS A O 1
ATOM 681 N N . ALA A 1 88 ? -32.790 2.589 28.435 1.00 89.19 88 ALA A N 1
ATOM 682 C CA . ALA A 1 88 ? -34.058 2.386 27.724 1.00 89.19 88 ALA A CA 1
ATOM 683 C C . ALA A 1 88 ? -34.139 3.134 26.370 1.00 89.19 88 ALA A C 1
ATOM 685 O O . ALA A 1 88 ? -35.230 3.299 25.816 1.00 89.19 88 ALA A O 1
ATOM 686 N N . ILE A 1 89 ? -33.024 3.680 25.873 1.00 89.88 89 ILE A N 1
ATOM 687 C CA . ILE A 1 89 ? -32.924 4.302 24.544 1.00 89.88 89 ILE A CA 1
ATOM 688 C C . ILE A 1 89 ? -32.467 3.234 23.551 1.00 89.88 89 ILE A C 1
ATOM 690 O O . ILE A 1 89 ? -31.435 2.591 23.749 1.00 89.88 89 ILE A O 1
ATOM 694 N N . ASP A 1 90 ? -33.220 3.056 22.471 1.00 87.50 90 ASP A N 1
ATOM 695 C CA . ASP A 1 90 ? -32.850 2.118 21.417 1.00 87.50 90 ASP A CA 1
ATOM 696 C C . ASP A 1 90 ? -31.598 2.599 20.669 1.00 87.50 90 ASP A C 1
ATOM 698 O O . ASP A 1 90 ? -31.428 3.786 20.408 1.00 87.50 90 ASP A O 1
ATOM 702 N N . ASN A 1 91 ? -30.707 1.666 20.320 1.00 86.31 91 ASN A N 1
ATOM 703 C CA . ASN A 1 91 ? -29.466 1.912 19.563 1.00 86.31 91 ASN A CA 1
ATOM 704 C C . ASN A 1 91 ? -28.463 2.900 20.189 1.00 86.31 91 ASN A C 1
ATOM 706 O O . ASN A 1 91 ? -27.478 3.266 19.548 1.00 86.31 91 ASN A O 1
ATOM 710 N N . ILE A 1 92 ? -28.641 3.282 21.456 1.00 88.19 92 ILE A N 1
ATOM 711 C CA . ILE A 1 92 ? -27.712 4.184 22.152 1.00 88.19 92 ILE A CA 1
ATOM 712 C C . ILE A 1 92 ? -26.279 3.628 22.201 1.00 88.19 92 ILE A C 1
ATOM 714 O O . ILE A 1 92 ? -25.319 4.385 22.100 1.00 88.19 92 ILE A O 1
ATOM 718 N N . HIS A 1 93 ? -26.129 2.300 22.272 1.00 88.12 93 HIS A N 1
ATOM 719 C CA . HIS A 1 93 ? -24.835 1.617 22.247 1.00 88.12 93 HIS A CA 1
ATOM 720 C C . HIS A 1 93 ? -24.059 1.896 20.949 1.00 88.12 93 HIS A C 1
ATOM 722 O O . HIS A 1 93 ? -22.853 2.111 21.002 1.00 88.12 93 HIS A O 1
ATOM 728 N N . THR A 1 94 ? -24.738 1.962 19.796 1.00 89.31 94 THR A N 1
ATOM 729 C CA . THR A 1 94 ? -24.119 2.306 18.506 1.00 89.31 94 THR A CA 1
ATOM 730 C C . THR A 1 94 ? -23.670 3.764 18.481 1.00 89.31 94 THR A C 1
ATOM 732 O O . THR A 1 94 ? -22.562 4.053 18.041 1.00 89.31 94 THR A O 1
ATOM 735 N N . GLY A 1 95 ? -24.506 4.679 18.984 1.00 89.06 95 GLY A N 1
ATOM 736 C CA . GLY A 1 95 ? -24.161 6.100 19.073 1.00 89.06 95 GLY A CA 1
ATOM 737 C C . GLY A 1 95 ? -22.954 6.346 19.979 1.00 89.06 95 GLY A C 1
ATOM 738 O O . GLY A 1 95 ? -22.056 7.101 19.623 1.00 89.06 95 GLY A O 1
ATOM 739 N N . ILE A 1 96 ? -22.887 5.652 21.114 1.00 88.56 96 ILE A N 1
ATOM 740 C CA . ILE A 1 96 ? -21.751 5.744 22.037 1.00 88.56 96 ILE A CA 1
ATOM 741 C C . ILE A 1 96 ? -20.496 5.115 21.444 1.00 88.56 96 ILE A C 1
ATOM 743 O O . ILE A 1 96 ? -19.432 5.717 21.542 1.00 88.56 96 ILE A O 1
ATOM 747 N N . LEU A 1 97 ? -20.603 3.951 20.796 1.00 90.69 97 LEU A N 1
ATOM 748 C CA . LEU A 1 97 ? -19.465 3.360 20.097 1.00 90.69 97 LEU A CA 1
ATOM 749 C C . LEU A 1 97 ? -18.901 4.333 19.055 1.00 90.69 97 LEU A C 1
ATOM 751 O O . LEU A 1 97 ? -17.693 4.526 19.012 1.00 90.69 97 LEU A O 1
ATOM 755 N N . TYR A 1 98 ? -19.764 4.987 18.273 1.00 90.44 98 TYR A N 1
ATOM 756 C CA . TYR A 1 98 ? -19.352 5.996 17.295 1.00 90.44 98 TYR A CA 1
ATOM 757 C C . TYR A 1 98 ? -18.639 7.193 17.946 1.00 90.44 98 TYR A C 1
ATOM 759 O O . TYR A 1 98 ? -17.598 7.627 17.456 1.00 90.44 98 TYR A O 1
ATOM 767 N N . LEU A 1 99 ? -19.144 7.695 19.080 1.00 88.38 99 LEU A N 1
ATOM 768 C CA . LEU A 1 99 ? -18.478 8.760 19.840 1.00 88.38 99 LEU A CA 1
ATOM 769 C C . LEU A 1 99 ? -17.087 8.326 20.327 1.00 88.38 99 LEU A C 1
ATOM 771 O O . LEU A 1 99 ? -16.118 9.050 20.126 1.00 88.38 99 LEU A O 1
ATOM 775 N N . ILE A 1 100 ? -16.971 7.124 20.902 1.00 87.38 100 ILE A N 1
ATOM 776 C CA . ILE A 1 100 ? -15.699 6.572 21.401 1.00 87.38 100 ILE A CA 1
ATOM 777 C C . ILE A 1 100 ? -14.711 6.335 20.254 1.00 87.38 100 ILE A C 1
ATOM 779 O O . ILE A 1 100 ? -13.521 6.613 20.381 1.00 87.38 100 ILE A O 1
ATOM 783 N N . GLN A 1 101 ? -15.188 5.845 19.110 1.00 89.81 101 GLN A N 1
ATOM 784 C CA . GLN A 1 101 ? -14.370 5.709 17.906 1.00 89.81 101 GLN A CA 1
ATOM 785 C C . GLN A 1 101 ? -13.811 7.063 17.443 1.00 89.81 101 GLN A C 1
ATOM 787 O O . GLN A 1 101 ? -12.722 7.093 16.879 1.00 89.81 101 GLN A O 1
ATOM 792 N N . GLY A 1 102 ? -14.515 8.171 17.684 1.00 86.44 102 GLY A N 1
ATOM 793 C CA . GLY A 1 102 ? -14.051 9.521 17.363 1.00 86.44 102 GLY A CA 1
ATOM 794 C C . GLY A 1 102 ? -12.985 10.085 18.310 1.00 86.44 102 GLY A C 1
ATOM 795 O O . GLY A 1 102 ? -12.421 11.139 18.010 1.00 86.44 102 GLY A O 1
ATOM 796 N N . THR A 1 103 ? -12.690 9.423 19.434 1.00 85.56 103 THR A N 1
ATOM 797 C CA . THR A 1 103 ? -11.731 9.923 20.432 1.00 85.56 103 THR A CA 1
ATOM 798 C C . THR A 1 103 ? -10.340 9.294 20.284 1.00 85.56 103 THR A C 1
ATOM 800 O O . THR A 1 103 ? -10.083 8.502 19.371 1.00 85.56 103 THR A O 1
ATOM 803 N N . SER A 1 104 ? -9.393 9.637 21.173 1.00 84.88 104 SER A N 1
ATOM 804 C CA . SER A 1 104 ? -8.054 9.035 21.129 1.00 84.88 104 SER A CA 1
ATOM 805 C C . SER A 1 104 ? -8.073 7.527 21.401 1.00 84.88 104 SER A C 1
ATOM 807 O O . SER A 1 104 ? -7.171 6.830 20.943 1.00 84.88 104 SER A O 1
ATOM 809 N N . LEU A 1 105 ? -9.127 7.016 22.048 1.00 85.06 105 LEU A N 1
ATOM 810 C CA . LEU A 1 105 ? -9.376 5.591 22.289 1.00 85.06 105 LEU A CA 1
ATOM 811 C C . LEU A 1 105 ? -9.464 4.776 21.005 1.00 85.06 105 LEU A C 1
ATOM 813 O O . LEU A 1 105 ? -8.972 3.647 20.944 1.00 85.06 105 LEU A O 1
ATOM 817 N N . GLY A 1 106 ? -10.095 5.353 19.982 1.00 87.06 106 GLY A N 1
ATOM 818 C CA . GLY A 1 106 ? -10.307 4.717 18.690 1.00 87.06 106 GLY A CA 1
ATOM 819 C C . GLY A 1 106 ? -9.042 4.588 17.841 1.00 87.06 106 GLY A C 1
ATOM 820 O O . GLY A 1 106 ? -9.112 3.983 16.771 1.00 87.06 106 GLY A O 1
ATOM 821 N N . LYS A 1 107 ? -7.897 5.138 18.276 1.00 90.06 107 LYS A N 1
ATOM 822 C CA . LYS A 1 107 ? -6.637 5.095 17.522 1.00 90.06 107 LYS A CA 1
ATOM 823 C C . LYS A 1 107 ? -5.963 3.735 17.630 1.00 90.06 107 LYS A C 1
ATOM 825 O O . LYS A 1 107 ? -5.940 3.111 18.688 1.00 90.06 107 LYS A O 1
ATOM 830 N N . VAL A 1 108 ? -5.370 3.278 16.533 1.00 91.62 108 VAL A N 1
ATOM 831 C CA . VAL A 1 108 ? -4.593 2.031 16.489 1.00 91.62 108 VAL A CA 1
ATOM 832 C C . VAL A 1 108 ? -3.324 2.155 17.337 1.00 91.62 108 VAL A C 1
ATOM 834 O O . VAL A 1 108 ? -2.656 3.188 17.305 1.00 91.62 108 VAL A O 1
ATOM 837 N N . LEU A 1 109 ? -2.980 1.110 18.093 1.00 89.00 109 LEU A N 1
ATOM 838 C CA . LEU A 1 109 ? -1.770 1.084 18.921 1.00 89.00 109 LEU A CA 1
ATOM 839 C C . LEU A 1 109 ? -0.479 1.237 18.083 1.00 89.00 109 LEU A C 1
ATOM 841 O O . LEU A 1 109 ? -0.385 0.629 17.013 1.00 89.00 109 LEU A O 1
ATOM 845 N N . PRO A 1 110 ? 0.550 1.971 18.565 1.00 88.81 110 PRO A N 1
ATOM 846 C CA . PRO A 1 110 ? 1.767 2.252 17.796 1.00 88.81 110 PRO A CA 1
ATOM 847 C C . PRO A 1 110 ? 2.478 1.019 17.229 1.00 88.81 110 PRO A C 1
ATOM 849 O O . PRO A 1 110 ? 2.916 1.058 16.082 1.00 88.81 110 PRO A O 1
ATOM 852 N N . GLN A 1 111 ? 2.544 -0.100 17.964 1.00 87.88 111 GLN A N 1
ATOM 853 C CA . GLN A 1 111 ? 3.224 -1.300 17.460 1.00 87.88 111 GLN A CA 1
ATOM 854 C C . GLN A 1 111 ? 2.547 -1.915 16.219 1.00 87.88 111 GLN A C 1
ATOM 856 O O . GLN A 1 111 ? 3.211 -2.553 15.409 1.00 87.88 111 GLN A O 1
ATOM 861 N N . TYR A 1 112 ? 1.245 -1.683 16.023 1.00 90.44 112 TYR A N 1
ATOM 862 C CA . TYR A 1 112 ? 0.516 -2.114 14.823 1.00 90.44 112 TYR A CA 1
ATOM 863 C C . TYR A 1 112 ? 0.708 -1.129 13.663 1.00 90.44 112 TYR A C 1
ATOM 865 O O . TYR A 1 112 ? 0.625 -1.515 12.503 1.00 90.44 112 TYR A O 1
ATOM 873 N N . GLN A 1 113 ? 1.016 0.135 13.964 1.00 90.75 113 GLN A N 1
ATOM 874 C CA . GLN A 1 113 ? 1.396 1.129 12.956 1.00 90.75 113 GLN A CA 1
ATOM 875 C C . GLN A 1 113 ? 2.820 0.893 12.425 1.00 90.75 113 GLN A C 1
ATOM 877 O O . GLN A 1 113 ? 3.157 1.342 11.338 1.00 90.75 113 GLN A O 1
ATOM 882 N N . ALA A 1 114 ? 3.662 0.186 13.185 1.00 89.94 114 ALA A N 1
ATOM 883 C CA . ALA A 1 114 ? 5.036 -0.141 12.804 1.00 89.94 114 ALA A CA 1
ATOM 884 C C . ALA A 1 114 ? 5.159 -1.396 11.914 1.00 89.94 114 ALA A C 1
ATOM 886 O O . ALA A 1 114 ? 6.275 -1.786 11.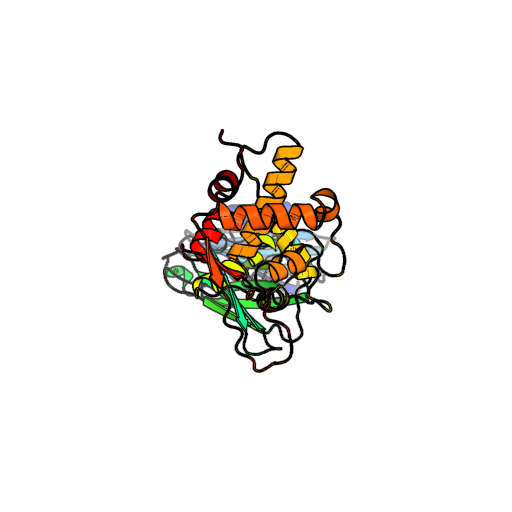563 1.00 89.94 114 ALA A O 1
ATOM 887 N N . ILE A 1 115 ? 4.041 -2.042 11.561 1.00 92.56 115 ILE A N 1
ATOM 888 C CA . ILE A 1 115 ? 4.032 -3.216 10.683 1.00 92.56 115 ILE A CA 1
ATOM 889 C C . ILE A 1 115 ? 4.515 -2.812 9.289 1.00 92.56 115 ILE A C 1
ATOM 891 O O . ILE A 1 115 ? 3.981 -1.900 8.661 1.00 92.56 115 ILE A O 1
ATOM 895 N N . ALA A 1 116 ? 5.518 -3.531 8.793 1.00 93.56 116 ALA A N 1
ATOM 896 C CA . ALA A 1 116 ? 6.004 -3.390 7.434 1.00 93.56 116 ALA A CA 1
ATOM 897 C C . ALA A 1 116 ? 5.214 -4.310 6.500 1.00 93.56 116 ALA A C 1
ATOM 899 O O . ALA A 1 116 ? 4.981 -5.484 6.805 1.00 93.56 116 ALA A O 1
ATOM 900 N N . VAL A 1 117 ? 4.837 -3.764 5.346 1.00 95.31 117 VAL A N 1
ATOM 901 C CA . VAL A 1 117 ? 4.071 -4.469 4.319 1.00 95.31 117 VAL A CA 1
ATOM 902 C C . VAL A 1 117 ? 4.911 -4.594 3.060 1.00 95.31 117 VAL A C 1
ATOM 904 O O . VAL A 1 117 ? 5.448 -3.604 2.567 1.00 95.31 117 VAL A O 1
ATOM 907 N N . SER A 1 118 ? 4.975 -5.802 2.517 1.00 94.56 118 SER A N 1
ATOM 908 C CA . SER A 1 118 ? 5.402 -6.056 1.143 1.00 94.56 118 SER A CA 1
ATOM 909 C C . SER A 1 118 ? 4.275 -6.739 0.383 1.00 94.56 118 SER A C 1
ATOM 911 O O . SER A 1 118 ? 3.367 -7.332 0.965 1.00 94.56 118 SER A O 1
ATOM 913 N N . TRP A 1 119 ? 4.300 -6.640 -0.938 1.00 95.44 119 TRP A N 1
ATOM 914 C CA . TRP A 1 119 ? 3.318 -7.287 -1.794 1.00 95.44 119 TRP A CA 1
ATOM 915 C C . TRP A 1 119 ? 3.973 -7.710 -3.098 1.00 95.44 119 TRP A C 1
ATOM 917 O O . TRP A 1 119 ? 5.036 -7.206 -3.434 1.00 95.44 119 TRP A O 1
ATOM 927 N N . HIS A 1 120 ? 3.355 -8.637 -3.818 1.00 93.31 120 HIS A N 1
ATOM 928 C CA . HIS A 1 120 ? 3.720 -8.975 -5.191 1.00 93.31 120 HIS A CA 1
ATOM 929 C C . HIS A 1 120 ? 2.526 -9.616 -5.903 1.00 93.31 120 HIS A C 1
ATOM 931 O O . HIS A 1 120 ? 1.574 -10.080 -5.272 1.00 93.31 120 HIS A O 1
ATOM 937 N N . LEU A 1 121 ? 2.568 -9.634 -7.234 1.00 93.12 121 LEU A N 1
ATOM 938 C CA . LEU A 1 121 ? 1.576 -10.322 -8.051 1.00 93.12 121 LEU A CA 1
ATOM 939 C C . LEU A 1 121 ? 2.154 -11.654 -8.516 1.00 93.12 121 LEU A C 1
ATOM 941 O O . LEU A 1 121 ? 3.224 -11.697 -9.118 1.00 93.12 121 LEU A O 1
ATOM 945 N N . VAL A 1 122 ? 1.431 -12.737 -8.253 1.00 90.31 122 VAL A N 1
ATOM 946 C CA . VAL A 1 122 ? 1.762 -14.072 -8.746 1.00 90.31 122 VAL A CA 1
ATOM 947 C C . VAL A 1 122 ? 0.815 -14.405 -9.880 1.00 90.31 122 VAL A C 1
ATOM 949 O O . VAL A 1 122 ? -0.403 -14.459 -9.705 1.00 90.31 122 VAL A O 1
ATOM 952 N N . ARG A 1 123 ? 1.376 -14.642 -11.059 1.00 85.62 123 ARG A N 1
ATOM 953 C CA . ARG A 1 123 ? 0.607 -15.084 -12.214 1.00 85.62 123 ARG A CA 1
ATOM 954 C C . ARG A 1 123 ? 0.534 -16.604 -12.227 1.00 85.62 123 ARG A C 1
ATOM 956 O O . ARG A 1 123 ? 1.564 -17.264 -12.333 1.00 85.62 123 ARG A O 1
ATOM 963 N N . ILE A 1 124 ? -0.677 -17.145 -12.136 1.00 83.31 124 ILE A N 1
ATOM 964 C CA . ILE A 1 124 ? -0.909 -18.592 -12.209 1.00 83.31 124 ILE A CA 1
ATOM 965 C C . ILE A 1 124 ? -1.061 -19.010 -13.674 1.00 83.31 124 ILE A C 1
ATOM 967 O O . ILE A 1 124 ? -0.431 -19.972 -14.111 1.00 83.31 124 ILE A O 1
ATOM 971 N N . ASP A 1 125 ? -1.838 -18.250 -14.451 1.00 79.69 125 ASP A N 1
ATOM 972 C CA . ASP A 1 125 ? -1.997 -18.439 -15.894 1.00 79.69 125 ASP A CA 1
ATOM 973 C C . ASP A 1 125 ? -2.317 -17.113 -16.625 1.00 79.69 125 ASP A C 1
ATOM 975 O O . ASP A 1 125 ? -2.061 -16.016 -16.120 1.00 79.69 125 ASP A O 1
ATOM 979 N N . ASP A 1 126 ? -2.809 -17.177 -17.867 1.00 71.88 126 ASP A N 1
ATOM 980 C CA . ASP A 1 126 ? -3.121 -15.976 -18.648 1.00 71.88 126 ASP A CA 1
ATOM 981 C C . ASP A 1 126 ? -4.268 -15.127 -18.067 1.00 71.88 126 ASP A C 1
ATOM 983 O O . ASP A 1 126 ? -4.285 -13.917 -18.304 1.00 71.88 126 ASP A O 1
ATOM 987 N N . ASN A 1 127 ? -5.167 -15.730 -17.285 1.00 72.12 127 ASN A N 1
ATOM 988 C CA . ASN A 1 127 ? -6.400 -15.119 -16.789 1.00 72.12 127 ASN A CA 1
ATOM 989 C C . ASN A 1 127 ? -6.473 -15.032 -15.257 1.00 72.12 127 ASN A C 1
ATOM 991 O O . ASN A 1 127 ? -7.306 -14.286 -14.740 1.00 72.12 127 ASN A O 1
ATOM 995 N N . GLN A 1 128 ? -5.617 -15.759 -14.542 1.00 85.31 128 GLN A N 1
ATOM 996 C CA . GLN A 1 128 ? -5.580 -15.806 -13.089 1.00 85.31 128 GLN A CA 1
ATOM 997 C C . GLN A 1 128 ? -4.297 -15.173 -12.544 1.00 85.31 128 GLN A C 1
ATOM 999 O O . GLN A 1 128 ? -3.178 -15.647 -12.772 1.00 85.31 128 GLN A O 1
ATOM 1004 N N . THR A 1 129 ? -4.496 -14.117 -11.760 1.00 91.19 129 THR A N 1
ATOM 1005 C CA . THR A 1 129 ? -3.454 -13.407 -11.020 1.00 91.19 129 THR A CA 1
ATOM 1006 C C . THR A 1 129 ? -3.847 -13.385 -9.551 1.00 91.19 129 THR A C 1
ATOM 1008 O O . THR A 1 129 ? -5.003 -13.129 -9.227 1.00 91.19 129 THR A O 1
ATOM 1011 N N . GLN A 1 130 ? -2.889 -13.623 -8.662 1.00 94.25 130 GLN A N 1
ATOM 1012 C CA . GLN A 1 130 ? -3.065 -13.464 -7.225 1.00 94.25 130 GLN A CA 1
ATOM 1013 C C . GLN A 1 130 ? -2.243 -12.285 -6.719 1.00 94.25 130 GLN A C 1
ATOM 1015 O O . GLN A 1 130 ? -1.085 -12.123 -7.101 1.00 94.25 130 GLN A O 1
ATOM 1020 N N . LEU A 1 131 ? -2.833 -11.484 -5.838 1.00 95.62 131 LEU A N 1
ATOM 1021 C CA . LEU A 1 131 ? -2.114 -10.509 -5.031 1.00 95.62 131 LEU A CA 1
ATOM 1022 C C . LEU A 1 131 ? -1.683 -11.174 -3.734 1.00 95.62 131 LEU A C 1
ATOM 1024 O O . LEU A 1 131 ? -2.521 -11.561 -2.924 1.00 95.62 131 LEU A O 1
ATOM 1028 N N . VAL A 1 132 ? -0.378 -11.291 -3.534 1.00 95.75 132 VAL A N 1
ATOM 1029 C CA . VAL A 1 132 ? 0.190 -11.764 -2.277 1.00 95.75 132 VAL A CA 1
ATOM 1030 C C . VAL A 1 132 ? 0.604 -10.551 -1.463 1.00 95.75 132 VAL A C 1
ATOM 1032 O O . VAL A 1 132 ? 1.374 -9.722 -1.943 1.00 95.75 132 VAL A O 1
ATOM 1035 N N . VAL A 1 133 ? 0.091 -10.444 -0.240 1.00 96.75 133 VAL A N 1
ATOM 1036 C CA . VAL A 1 133 ? 0.460 -9.412 0.734 1.00 96.75 133 VAL A CA 1
ATOM 1037 C C . VAL A 1 133 ? 1.150 -10.084 1.906 1.00 96.75 133 VAL A C 1
ATOM 1039 O O . VAL A 1 133 ? 0.680 -11.099 2.424 1.00 96.75 133 VAL A O 1
ATOM 1042 N N . GLU A 1 134 ? 2.272 -9.518 2.324 1.00 96.00 134 GLU A N 1
ATOM 1043 C CA . GLU A 1 134 ? 3.097 -10.032 3.403 1.00 96.00 134 GLU A CA 1
ATOM 1044 C C . GLU A 1 134 ? 3.268 -8.970 4.486 1.00 96.00 134 GLU A C 1
ATOM 1046 O O . GLU A 1 134 ? 3.593 -7.817 4.203 1.00 96.00 134 GLU A O 1
ATOM 1051 N N . LEU A 1 135 ? 3.046 -9.375 5.734 1.00 95.44 135 LEU A N 1
ATOM 1052 C CA . LEU A 1 135 ? 3.196 -8.538 6.916 1.00 95.44 135 LEU A CA 1
ATOM 1053 C C . LEU A 1 135 ? 4.397 -9.018 7.726 1.00 95.44 135 LEU A C 1
ATOM 1055 O O . LEU A 1 135 ? 4.528 -10.213 8.015 1.00 95.44 135 LEU A O 1
ATOM 1059 N N . THR A 1 136 ? 5.248 -8.076 8.120 1.00 94.69 136 THR A N 1
ATOM 1060 C CA . THR A 1 136 ? 6.412 -8.310 8.982 1.00 94.69 136 THR A CA 1
ATOM 1061 C C . THR A 1 136 ? 6.503 -7.225 10.051 1.00 94.69 136 THR A C 1
ATOM 1063 O O . THR A 1 136 ? 5.996 -6.117 9.874 1.00 94.69 136 THR A O 1
ATOM 1066 N N . SER A 1 137 ? 7.145 -7.522 11.178 1.00 92.19 137 SER A N 1
ATOM 1067 C CA . SER A 1 137 ? 7.422 -6.530 12.217 1.00 92.19 137 SER A CA 1
ATOM 1068 C C . SER A 1 137 ? 8.775 -6.793 12.857 1.00 92.19 137 SER A C 1
ATOM 1070 O O . SER A 1 137 ? 9.188 -7.936 13.004 1.00 92.19 137 SER A O 1
ATOM 1072 N N . LYS A 1 138 ? 9.457 -5.722 13.271 1.00 90.25 138 LYS A N 1
ATOM 1073 C CA . LYS A 1 138 ? 10.706 -5.813 14.044 1.00 90.25 138 LYS A CA 1
ATOM 1074 C C . LYS A 1 138 ? 10.460 -6.020 15.540 1.00 90.25 138 LYS A C 1
ATOM 1076 O O . LYS A 1 138 ? 11.422 -6.157 16.292 1.00 90.25 138 LYS A O 1
ATOM 1081 N N . GLU A 1 139 ? 9.201 -6.020 15.973 1.00 87.94 139 GLU A N 1
ATOM 1082 C CA . GLU A 1 139 ? 8.835 -6.241 17.367 1.00 87.94 139 GLU A CA 1
ATOM 1083 C C . GLU A 1 139 ? 9.221 -7.648 17.817 1.00 87.94 139 GLU A C 1
ATOM 1085 O O . GLU A 1 139 ? 8.898 -8.643 17.170 1.00 87.94 139 GLU A O 1
ATOM 1090 N N . THR A 1 140 ? 9.898 -7.733 18.958 1.00 85.06 140 THR A N 1
ATOM 1091 C CA . THR A 1 140 ? 10.312 -9.005 19.566 1.00 85.06 140 THR A CA 1
ATOM 1092 C C . THR A 1 140 ? 9.559 -9.306 20.857 1.00 85.06 140 THR A C 1
ATOM 1094 O O . THR A 1 140 ? 9.873 -10.290 21.528 1.00 85.06 140 THR A O 1
ATOM 1097 N N . ASP A 1 141 ? 8.602 -8.457 21.246 1.00 82.44 141 ASP A N 1
ATOM 1098 C CA . ASP A 1 141 ? 7.818 -8.692 22.452 1.00 82.44 141 ASP A CA 1
ATOM 1099 C C . ASP A 1 141 ? 6.904 -9.908 22.270 1.00 82.44 141 ASP A C 1
ATOM 1101 O O . ASP A 1 141 ? 5.841 -9.845 21.656 1.00 82.44 141 ASP A O 1
ATOM 1105 N N . THR A 1 142 ? 7.302 -11.020 22.887 1.00 78.50 142 THR A N 1
ATOM 1106 C CA . THR A 1 142 ? 6.544 -12.276 22.909 1.00 78.50 142 THR A CA 1
ATOM 1107 C C . THR A 1 142 ? 5.106 -12.132 23.408 1.00 78.50 142 THR A C 1
ATOM 1109 O O . THR A 1 142 ? 4.284 -12.995 23.119 1.00 78.50 142 THR A O 1
ATOM 1112 N N . ASN A 1 143 ? 4.771 -11.054 24.122 1.00 76.00 143 ASN A N 1
ATOM 1113 C CA . ASN A 1 143 ? 3.408 -10.792 24.575 1.00 76.00 143 ASN A CA 1
ATOM 1114 C C . ASN A 1 143 ? 2.435 -10.487 23.430 1.00 76.00 143 ASN A C 1
ATOM 1116 O O . ASN A 1 143 ? 1.237 -10.666 23.611 1.00 76.00 143 ASN A O 1
ATOM 1120 N N . LEU A 1 144 ? 2.928 -10.053 22.266 1.00 78.12 144 LEU A N 1
ATOM 1121 C CA . LEU A 1 144 ? 2.091 -9.818 21.087 1.00 78.12 144 LEU A CA 1
ATOM 1122 C C . LEU A 1 144 ? 1.760 -11.113 20.334 1.00 78.12 144 LEU A C 1
ATOM 1124 O O . LEU A 1 144 ? 0.946 -11.085 19.421 1.00 78.12 144 LEU A O 1
ATOM 1128 N N . ARG A 1 145 ? 2.363 -12.251 20.698 1.00 76.06 145 ARG A N 1
ATOM 1129 C CA . ARG A 1 145 ? 2.206 -13.509 19.955 1.00 76.06 145 ARG A CA 1
ATOM 1130 C C . ARG A 1 145 ? 0.766 -14.016 19.924 1.00 76.06 145 ARG A C 1
ATOM 1132 O O . ARG A 1 145 ? 0.327 -14.547 18.911 1.00 76.06 145 ARG A O 1
ATOM 1139 N N . ASP A 1 146 ? 0.057 -13.842 21.033 1.00 76.38 146 ASP A N 1
ATOM 1140 C CA . ASP A 1 146 ? -1.346 -14.242 21.176 1.00 76.38 146 ASP A CA 1
ATOM 1141 C C . ASP A 1 146 ? -2.309 -13.145 20.692 1.00 76.38 146 ASP A C 1
ATOM 1143 O O . ASP A 1 146 ? -3.523 -13.262 20.849 1.00 76.38 146 ASP A O 1
ATOM 1147 N N . GLU A 1 147 ? -1.780 -12.048 20.146 1.00 83.00 147 GLU A N 1
ATOM 1148 C CA . GLU A 1 147 ? -2.579 -10.913 19.723 1.00 83.00 147 GLU A CA 1
ATOM 1149 C C . GLU A 1 147 ? -2.873 -10.964 18.228 1.00 83.00 147 GLU A C 1
ATOM 1151 O O . GLU A 1 147 ? -1.991 -11.178 17.394 1.00 83.00 147 GLU A O 1
ATOM 1156 N N . ASP A 1 148 ? -4.132 -10.697 17.896 1.00 87.06 148 ASP A N 1
ATOM 1157 C CA . ASP A 1 148 ? -4.569 -10.595 16.513 1.00 87.06 148 ASP A CA 1
ATOM 1158 C C . ASP A 1 148 ? -4.277 -9.210 15.931 1.00 87.06 148 ASP A C 1
ATOM 1160 O O . ASP A 1 148 ? -4.492 -8.175 16.572 1.00 87.06 148 ASP A O 1
ATOM 1164 N N . ILE A 1 149 ? -3.853 -9.211 14.673 1.00 90.62 149 ILE A N 1
ATOM 1165 C CA . ILE A 1 149 ? -3.915 -8.094 13.743 1.00 90.62 149 ILE A CA 1
ATOM 1166 C C . ILE A 1 149 ? -5.137 -8.286 12.863 1.00 90.62 149 ILE A C 1
ATOM 1168 O O . ILE A 1 149 ? -5.400 -9.373 12.339 1.00 90.62 149 ILE A O 1
ATOM 1172 N N . LEU A 1 150 ? -5.835 -7.185 12.643 1.00 93.38 150 LEU A N 1
ATOM 1173 C CA . LEU A 1 150 ? -6.891 -7.076 11.661 1.00 93.38 150 LEU A CA 1
ATOM 1174 C C . LEU A 1 150 ? -6.385 -6.174 10.561 1.00 93.38 150 LEU A C 1
ATOM 1176 O O . LEU A 1 150 ? -5.904 -5.073 10.820 1.00 93.38 150 LEU A O 1
ATOM 1180 N N . PHE A 1 151 ? -6.492 -6.623 9.326 1.00 94.50 151 PHE A N 1
ATOM 1181 C CA . PHE A 1 151 ? -6.148 -5.769 8.210 1.00 94.50 151 PHE A CA 1
ATOM 1182 C C . PHE A 1 151 ? -7.079 -6.010 7.045 1.00 94.50 151 PHE A C 1
ATOM 1184 O O . PHE A 1 151 ? -7.684 -7.075 6.912 1.00 94.50 151 PHE A O 1
ATOM 1191 N N . PHE A 1 152 ? -7.204 -5.003 6.198 1.00 93.62 152 PHE A N 1
ATOM 1192 C CA . PHE A 1 152 ? -7.905 -5.158 4.943 1.00 93.62 152 PHE A CA 1
ATOM 1193 C C . PHE A 1 152 ? -7.090 -4.601 3.795 1.00 93.62 152 PHE A C 1
ATOM 1195 O O . PHE A 1 152 ? -6.366 -3.616 3.941 1.00 93.62 152 PHE A O 1
ATOM 1202 N N . VAL A 1 153 ? -7.207 -5.281 2.663 1.00 95.75 153 VAL A N 1
ATOM 1203 C CA . VAL A 1 153 ? -6.530 -4.928 1.424 1.00 95.75 153 VAL A CA 1
ATOM 1204 C C . VAL A 1 153 ? -7.585 -4.380 0.487 1.00 95.75 153 VAL A C 1
ATOM 1206 O O . VAL A 1 153 ? -8.520 -5.090 0.121 1.00 95.75 153 VAL A O 1
ATOM 1209 N N . ASP A 1 154 ? -7.437 -3.112 0.133 1.00 94.88 154 ASP A N 1
ATOM 1210 C CA . ASP A 1 154 ? -8.225 -2.436 -0.881 1.00 94.88 154 ASP A CA 1
ATOM 1211 C C . ASP A 1 154 ? -7.409 -2.352 -2.176 1.00 94.88 154 ASP A C 1
ATOM 1213 O O . ASP A 1 154 ? -6.398 -1.647 -2.269 1.00 94.88 154 ASP A O 1
ATOM 1217 N N . TYR A 1 155 ? -7.849 -3.113 -3.174 1.00 93.94 155 TYR A N 1
ATOM 1218 C CA . TYR A 1 155 ? -7.313 -3.071 -4.524 1.00 93.94 155 TYR A CA 1
ATOM 1219 C C . TYR A 1 155 ? -8.168 -2.108 -5.346 1.00 93.94 155 TYR A C 1
ATOM 1221 O O . TYR A 1 155 ? -9.174 -2.500 -5.939 1.00 93.94 155 TYR A O 1
ATOM 1229 N N . GLN A 1 156 ? -7.781 -0.830 -5.330 1.00 90.31 156 GLN A N 1
ATOM 1230 C CA . GLN A 1 156 ? -8.383 0.265 -6.104 1.00 90.31 156 GLN A CA 1
ATOM 1231 C C . GLN A 1 156 ? -9.915 0.416 -6.000 1.00 90.31 156 GLN A C 1
ATOM 1233 O O . GLN A 1 156 ? -10.562 0.860 -6.949 1.00 90.31 156 GLN A O 1
ATOM 1238 N N . GLY A 1 157 ? -10.535 0.005 -4.895 1.00 86.25 157 GLY A N 1
ATOM 1239 C CA . GLY A 1 157 ? -11.986 0.013 -4.722 1.00 86.25 157 GLY A CA 1
ATOM 1240 C C . GLY A 1 157 ? -12.740 -1.028 -5.559 1.00 86.25 157 GLY A C 1
ATOM 1241 O O . GLY A 1 157 ? -13.963 -1.117 -5.453 1.00 86.25 157 GLY A O 1
ATOM 1242 N N . VAL A 1 158 ? -12.055 -1.839 -6.379 1.00 85.56 158 VAL A N 1
ATOM 1243 C CA . VAL A 1 158 ? -12.693 -2.930 -7.143 1.00 85.56 158 VAL A CA 1
ATOM 1244 C C . VAL A 1 158 ? -12.812 -4.215 -6.328 1.00 85.56 158 VAL A C 1
ATOM 1246 O O . VAL A 1 158 ? -13.623 -5.085 -6.660 1.00 85.56 158 VAL A O 1
ATOM 1249 N N . MET A 1 159 ? -12.008 -4.338 -5.273 1.00 90.44 159 MET A N 1
ATOM 1250 C CA . MET A 1 159 ? -12.017 -5.459 -4.345 1.00 90.44 159 MET A CA 1
ATOM 1251 C C . MET A 1 159 ? -11.498 -5.003 -2.982 1.00 90.44 159 MET A C 1
ATOM 1253 O O . MET A 1 159 ? -10.452 -4.365 -2.891 1.00 90.44 159 MET A O 1
ATOM 1257 N N . THR A 1 160 ? -12.205 -5.394 -1.926 1.00 91.75 160 THR A N 1
ATOM 1258 C CA . THR A 1 160 ? -11.759 -5.213 -0.548 1.00 91.75 160 THR A CA 1
ATOM 1259 C C . THR A 1 160 ? -11.885 -6.536 0.186 1.00 91.75 160 THR A C 1
ATOM 1261 O O . THR A 1 160 ? -12.984 -7.080 0.274 1.00 91.75 160 THR A O 1
ATOM 1264 N N . GLU A 1 161 ? -10.780 -7.033 0.728 1.00 93.19 161 GLU A N 1
ATOM 1265 C CA . GLU A 1 161 ? -10.743 -8.291 1.481 1.00 93.19 161 GLU A CA 1
ATOM 1266 C C . GLU A 1 161 ? -10.223 -8.049 2.893 1.00 93.19 161 GLU A C 1
ATOM 1268 O O . GLU A 1 161 ? -9.285 -7.274 3.089 1.00 93.19 161 GLU A O 1
ATOM 1273 N N . ARG A 1 162 ? -10.854 -8.692 3.881 1.00 93.69 162 ARG A N 1
ATOM 1274 C CA . ARG A 1 162 ? -10.538 -8.531 5.306 1.00 93.69 162 ARG A CA 1
ATOM 1275 C C . ARG A 1 162 ? -9.897 -9.795 5.853 1.00 93.69 162 ARG A C 1
ATOM 1277 O O . ARG A 1 162 ? -10.395 -10.895 5.636 1.00 93.69 162 ARG A O 1
ATOM 1284 N N . PHE A 1 163 ? -8.847 -9.613 6.637 1.00 94.50 163 PHE A N 1
ATOM 1285 C CA . PHE A 1 163 ? -8.065 -10.688 7.218 1.00 94.50 163 PHE A CA 1
ATOM 1286 C C . PHE A 1 163 ? -7.866 -10.462 8.711 1.00 94.50 163 PHE A C 1
ATOM 1288 O O . PHE A 1 163 ? -7.745 -9.332 9.189 1.00 94.50 163 PHE A O 1
ATOM 1295 N N . ARG A 1 164 ? -7.796 -11.578 9.433 1.00 93.50 164 ARG A N 1
ATOM 1296 C CA . ARG A 1 164 ? -7.411 -11.643 10.838 1.00 93.50 164 ARG A CA 1
ATOM 1297 C C . ARG A 1 164 ? -6.298 -12.668 10.972 1.00 93.50 164 ARG A C 1
ATOM 1299 O O . ARG A 1 164 ? -6.419 -13.774 10.449 1.00 93.50 164 ARG A O 1
ATOM 1306 N N . THR A 1 165 ? -5.214 -12.288 11.627 1.00 91.88 165 THR A N 1
ATOM 1307 C CA . THR A 1 165 ? -4.013 -13.118 11.769 1.00 91.88 165 THR A CA 1
ATOM 1308 C C . THR A 1 165 ? -3.301 -12.794 13.071 1.00 91.88 165 THR A C 1
ATOM 1310 O O . THR A 1 165 ? -3.465 -11.697 13.588 1.00 91.88 165 THR A O 1
ATOM 1313 N N . SER A 1 166 ? -2.450 -13.691 13.562 1.00 89.81 166 SER A N 1
ATOM 1314 C CA . SER A 1 166 ? -1.538 -13.388 14.667 1.00 89.81 166 SER A CA 1
ATOM 1315 C C . SER A 1 166 ? -0.514 -12.315 14.285 1.00 89.81 166 SER A C 1
ATOM 1317 O O . SER A 1 166 ? -0.120 -12.203 13.118 1.00 89.81 166 SER A O 1
ATOM 1319 N N . PHE A 1 167 ? -0.039 -11.564 15.276 1.00 90.56 167 PHE A N 1
ATOM 1320 C CA . PHE A 1 167 ? 1.025 -10.580 15.104 1.00 90.56 167 PHE A CA 1
ATOM 1321 C C . PHE A 1 167 ? 2.354 -11.236 14.662 1.00 90.56 167 PHE A C 1
ATOM 1323 O O . PHE A 1 167 ? 2.807 -12.153 15.348 1.00 90.56 167 PHE A O 1
ATOM 1330 N N . PRO A 1 168 ? 3.010 -10.802 13.558 1.00 91.19 168 PRO A N 1
ATOM 1331 C CA . PRO A 1 168 ? 4.285 -11.369 13.127 1.00 91.19 168 PRO A CA 1
ATOM 1332 C C . PRO A 1 168 ? 5.408 -10.868 14.036 1.00 91.19 168 PRO A C 1
ATOM 1334 O O . PRO A 1 168 ? 5.702 -9.675 14.048 1.00 91.19 168 PRO A O 1
ATOM 1337 N N . LEU A 1 169 ? 6.047 -11.760 14.794 1.00 90.44 169 LEU A N 1
ATOM 1338 C CA . LEU A 1 169 ? 7.140 -11.396 15.697 1.00 90.44 169 LEU A CA 1
ATOM 1339 C C . LEU A 1 169 ? 8.527 -11.601 15.083 1.00 90.44 169 LEU A C 1
ATOM 1341 O O . LEU A 1 169 ? 8.858 -12.673 14.579 1.00 90.44 169 LEU A O 1
ATOM 1345 N N . GLY A 1 170 ? 9.393 -10.597 15.218 1.00 86.50 170 GLY A N 1
ATOM 1346 C CA . GLY A 1 170 ? 10.802 -10.646 14.835 1.00 86.50 170 GLY A CA 1
ATOM 1347 C C . GLY A 1 170 ? 11.024 -10.980 13.357 1.00 86.50 170 GLY A C 1
ATOM 1348 O O . GLY A 1 170 ? 10.975 -10.109 12.499 1.00 86.50 170 GLY A O 1
ATOM 1349 N N . ASN A 1 171 ? 11.325 -12.249 13.063 1.00 84.12 171 ASN A N 1
ATOM 1350 C CA . ASN A 1 171 ? 11.557 -12.733 11.695 1.00 84.12 171 ASN A CA 1
ATOM 1351 C C . ASN A 1 171 ? 10.359 -13.512 11.126 1.00 84.12 171 ASN A C 1
ATOM 1353 O O . ASN A 1 171 ? 10.466 -14.106 10.053 1.00 84.12 171 ASN A O 1
ATOM 1357 N N . GLU A 1 172 ? 9.244 -13.579 11.854 1.00 90.88 172 GLU A N 1
ATOM 1358 C CA . GLU A 1 172 ? 8.021 -14.190 11.350 1.00 90.88 172 GLU A CA 1
ATOM 1359 C C . GLU A 1 172 ? 7.413 -13.339 10.233 1.00 90.88 172 GLU A C 1
ATOM 1361 O O . GLU A 1 172 ? 7.502 -12.109 10.215 1.00 90.88 172 GLU A O 1
ATOM 1366 N N . ARG A 1 173 ? 6.769 -14.026 9.292 1.00 92.00 173 ARG A N 1
ATOM 1367 C CA . ARG A 1 173 ? 6.072 -13.413 8.170 1.00 92.00 173 ARG A CA 1
ATOM 1368 C C . ARG A 1 173 ? 4.692 -14.023 8.059 1.00 92.00 173 ARG A C 1
ATOM 1370 O O . ARG A 1 173 ? 4.566 -15.240 7.922 1.00 92.00 173 ARG A O 1
ATOM 1377 N N . VAL A 1 174 ? 3.677 -13.173 8.058 1.00 93.06 174 VAL A N 1
ATOM 1378 C CA . VAL A 1 174 ? 2.328 -13.575 7.666 1.00 93.06 174 VAL A CA 1
ATOM 1379 C C . VAL A 1 174 ? 2.165 -13.264 6.191 1.00 93.06 174 VAL A C 1
ATOM 1381 O O . VAL A 1 174 ? 2.521 -12.175 5.755 1.00 93.06 174 VAL A O 1
ATOM 1384 N N . SER A 1 175 ? 1.634 -14.211 5.424 1.00 94.56 175 SER A N 1
ATOM 1385 C CA . SER A 1 175 ? 1.346 -14.028 4.006 1.00 94.56 175 SER A CA 1
ATOM 1386 C C . SER A 1 175 ? -0.102 -14.402 3.732 1.00 94.56 175 SER A C 1
ATOM 1388 O O . SER A 1 175 ? -0.567 -15.454 4.173 1.00 94.56 175 SER A O 1
ATOM 1390 N N . VAL A 1 176 ? -0.808 -13.536 3.011 1.00 95.06 176 VAL A N 1
ATOM 1391 C CA . VAL A 1 176 ? -2.144 -13.807 2.481 1.00 95.06 176 VAL A CA 1
ATOM 1392 C C . VAL A 1 176 ? -2.109 -13.678 0.968 1.00 95.06 176 VAL A C 1
ATOM 1394 O O . VAL A 1 176 ? -1.477 -12.771 0.431 1.00 95.06 176 VAL A O 1
ATOM 1397 N N . ALA A 1 177 ? -2.785 -14.593 0.283 1.00 94.56 177 ALA A N 1
ATOM 1398 C CA . ALA A 1 177 ? -2.956 -14.557 -1.161 1.00 94.56 177 ALA A CA 1
ATOM 1399 C C . ALA A 1 177 ? -4.419 -14.255 -1.477 1.00 94.56 177 ALA A C 1
ATOM 1401 O O . ALA A 1 177 ? -5.322 -14.888 -0.928 1.00 94.56 177 ALA A O 1
ATOM 1402 N N . ILE A 1 178 ? -4.640 -13.290 -2.361 1.00 94.56 178 ILE A N 1
ATOM 1403 C CA . ILE A 1 178 ? -5.958 -12.805 -2.746 1.00 94.56 178 ILE A CA 1
ATOM 1404 C C . ILE A 1 178 ? -6.147 -13.039 -4.235 1.00 94.56 178 ILE A C 1
ATOM 1406 O O . ILE A 1 178 ? -5.316 -12.618 -5.039 1.00 94.56 178 ILE A O 1
ATOM 1410 N N . ASP A 1 179 ? -7.227 -13.720 -4.607 1.00 92.75 179 ASP A N 1
ATOM 1411 C CA . ASP A 1 179 ? -7.512 -14.005 -6.008 1.00 92.75 179 ASP A CA 1
ATOM 1412 C C . ASP A 1 179 ? -8.079 -12.766 -6.719 1.00 92.75 179 ASP A C 1
ATOM 1414 O O . ASP A 1 179 ? -9.100 -12.213 -6.309 1.00 92.75 179 ASP A O 1
ATOM 1418 N N . LEU A 1 180 ? -7.424 -12.343 -7.803 1.00 92.25 180 LEU A N 1
ATOM 1419 C CA . LEU A 1 180 ? -7.854 -11.234 -8.653 1.00 92.25 180 LEU A CA 1
ATOM 1420 C C . LEU A 1 180 ? -8.579 -11.716 -9.924 1.00 92.25 180 LEU A C 1
ATOM 1422 O O . LEU A 1 180 ? -8.633 -10.990 -10.919 1.00 92.25 180 LEU A O 1
ATOM 1426 N N . VAL A 1 181 ? -9.149 -12.928 -9.936 1.00 88.12 181 VAL A N 1
ATOM 1427 C CA . VAL A 1 181 ? -9.982 -13.424 -11.048 1.00 88.12 181 VAL A CA 1
ATOM 1428 C C . VAL A 1 181 ? -11.048 -12.394 -11.434 1.00 88.12 181 VAL A C 1
ATOM 1430 O O . VAL A 1 181 ? -11.875 -11.975 -10.624 1.00 88.12 181 VAL A O 1
ATOM 1433 N N . ASN A 1 182 ? -11.038 -11.995 -12.710 1.00 85.62 182 ASN A N 1
ATOM 1434 C CA . ASN A 1 182 ? -11.912 -10.963 -13.283 1.00 85.62 182 ASN A CA 1
ATOM 1435 C C . ASN A 1 182 ? -11.816 -9.580 -12.601 1.00 85.62 182 ASN A C 1
ATOM 1437 O O . ASN A 1 182 ? -12.686 -8.733 -12.803 1.00 85.62 182 ASN A O 1
ATOM 1441 N N . ARG A 1 183 ? -10.771 -9.329 -11.803 1.00 90.31 183 ARG A N 1
ATOM 1442 C CA . ARG A 1 183 ? -10.470 -8.038 -11.177 1.00 90.31 183 ARG A CA 1
ATOM 1443 C C . ARG A 1 183 ? -9.202 -7.485 -11.800 1.00 90.31 183 ARG A C 1
ATOM 1445 O O . ARG A 1 183 ? -8.102 -7.966 -11.547 1.00 90.31 183 ARG A O 1
ATOM 1452 N N . LYS A 1 184 ? -9.371 -6.478 -12.645 1.00 90.25 184 LYS A N 1
ATOM 1453 C CA . LYS A 1 184 ? -8.275 -5.791 -13.317 1.00 90.25 184 LYS A CA 1
ATOM 1454 C C . LYS A 1 184 ? -8.133 -4.382 -12.763 1.00 90.25 184 LYS A C 1
ATOM 1456 O O . LYS A 1 184 ? -9.132 -3.741 -12.440 1.00 90.25 184 LYS A O 1
ATOM 1461 N N . ALA A 1 185 ? -6.894 -3.935 -12.632 1.00 91.75 185 ALA A N 1
ATOM 1462 C CA . ALA A 1 185 ? -6.581 -2.587 -12.202 1.00 91.75 185 ALA A CA 1
ATOM 1463 C C . ALA A 1 185 ? -6.868 -1.579 -13.318 1.00 91.75 185 ALA A C 1
ATOM 1465 O O . ALA A 1 185 ? -6.664 -1.866 -14.497 1.00 91.75 185 ALA A O 1
ATOM 1466 N N . SER A 1 186 ? -7.300 -0.376 -12.953 1.00 90.75 186 SER A N 1
ATOM 1467 C CA . SER A 1 186 ? -7.503 0.715 -13.906 1.00 90.75 186 SER A CA 1
ATOM 1468 C C . SER A 1 186 ? -6.739 1.946 -13.455 1.00 90.75 186 SER A C 1
ATOM 1470 O O . SER A 1 186 ? -6.913 2.437 -12.338 1.00 90.75 186 SER A O 1
ATOM 1472 N N . TRP A 1 187 ? -5.887 2.447 -14.342 1.00 91.50 187 TRP A N 1
ATOM 1473 C CA . TRP A 1 187 ? -5.150 3.684 -14.141 1.00 91.50 187 TRP A CA 1
ATOM 1474 C C . TRP A 1 187 ? -5.865 4.842 -14.840 1.00 91.50 187 TRP A C 1
ATOM 1476 O O . TRP A 1 187 ? -6.237 4.729 -16.009 1.00 91.50 187 TRP A O 1
ATOM 1486 N N . ASN A 1 188 ? -6.037 5.953 -14.122 1.00 87.88 188 ASN A N 1
ATOM 1487 C CA . ASN A 1 188 ? -6.821 7.108 -14.572 1.00 87.88 188 ASN A CA 1
ATOM 1488 C C . ASN A 1 188 ? -5.963 8.349 -14.889 1.00 87.88 188 ASN A C 1
ATOM 1490 O O . ASN A 1 188 ? -6.507 9.443 -15.018 1.00 87.88 188 ASN A O 1
ATOM 1494 N N . GLY A 1 189 ? -4.639 8.202 -15.022 1.00 89.25 189 GLY A N 1
ATOM 1495 C CA . GLY A 1 189 ? -3.750 9.287 -15.461 1.00 89.25 189 GLY A CA 1
ATOM 1496 C C . GLY A 1 189 ? -2.878 9.926 -14.375 1.00 89.25 189 GLY A C 1
ATOM 1497 O O . GLY A 1 189 ? -2.065 10.786 -14.697 1.00 89.25 189 GLY A O 1
ATOM 1498 N N . ASN A 1 190 ? -3.006 9.522 -13.108 1.00 93.69 190 ASN A N 1
ATOM 1499 C CA . ASN A 1 190 ? -2.174 10.028 -12.014 1.00 93.69 190 ASN A CA 1
ATOM 1500 C C . ASN A 1 190 ? -1.309 8.907 -11.417 1.00 93.69 190 ASN A C 1
ATOM 1502 O O . ASN A 1 190 ? -1.807 7.829 -11.098 1.00 93.69 190 ASN A O 1
ATOM 1506 N N . LEU A 1 191 ? -0.001 9.141 -11.309 1.00 95.38 191 LEU A N 1
ATOM 1507 C CA . LEU A 1 191 ? 0.970 8.166 -10.798 1.00 95.38 191 LEU A CA 1
ATOM 1508 C C . LEU A 1 191 ? 0.921 8.007 -9.281 1.00 95.38 191 LEU A C 1
ATOM 1510 O O . LEU A 1 191 ? 1.293 6.951 -8.772 1.00 95.38 191 LEU A O 1
ATOM 1514 N N . ASP A 1 192 ? 0.462 9.040 -8.580 1.00 95.88 192 ASP A N 1
ATOM 1515 C CA . ASP A 1 192 ? 0.434 9.065 -7.118 1.00 95.88 192 ASP A CA 1
ATOM 1516 C C . ASP A 1 192 ? -0.913 8.551 -6.571 1.00 95.88 192 ASP A C 1
ATOM 1518 O O . ASP A 1 192 ? -1.088 8.386 -5.359 1.00 95.88 192 ASP A O 1
ATOM 1522 N N . ASP A 1 193 ? -1.857 8.239 -7.469 1.00 95.56 193 ASP A N 1
ATOM 1523 C CA . ASP A 1 193 ? -3.108 7.581 -7.111 1.00 95.56 193 ASP A CA 1
ATOM 1524 C C . ASP A 1 193 ? -2.835 6.185 -6.521 1.00 95.56 193 ASP A C 1
ATOM 1526 O O . ASP A 1 193 ? -1.894 5.496 -6.941 1.00 95.56 193 ASP A O 1
ATOM 1530 N N . PRO A 1 194 ? -3.667 5.727 -5.570 1.00 95.69 194 PRO A N 1
ATOM 1531 C CA . PRO A 1 194 ? -3.506 4.414 -4.965 1.00 95.69 194 PRO A CA 1
ATOM 1532 C C . PRO A 1 194 ? -3.640 3.270 -5.980 1.00 95.69 194 PRO A C 1
ATOM 1534 O O . PRO A 1 194 ? -4.626 3.172 -6.718 1.00 95.69 194 PRO A O 1
ATOM 1537 N N . TYR A 1 195 ? -2.672 2.358 -5.946 1.00 95.94 195 TYR A N 1
ATOM 1538 C CA . TYR A 1 195 ? -2.742 1.053 -6.594 1.00 95.94 195 TYR A CA 1
ATOM 1539 C C . TYR A 1 195 ? -3.217 -0.020 -5.603 1.00 95.94 195 TYR A C 1
ATOM 1541 O O . TYR A 1 195 ? -4.172 -0.744 -5.871 1.00 95.94 195 TYR A O 1
ATOM 1549 N N . ILE A 1 196 ? -2.603 -0.076 -4.419 1.00 96.69 196 ILE A N 1
ATOM 1550 C CA . ILE A 1 196 ? -3.032 -0.927 -3.301 1.00 96.69 196 ILE A CA 1
ATOM 1551 C C . ILE A 1 196 ? -3.049 -0.071 -2.038 1.00 96.69 196 ILE A C 1
ATOM 1553 O O . ILE A 1 196 ? -2.120 0.700 -1.789 1.00 96.69 196 ILE A O 1
ATOM 1557 N N . ILE A 1 197 ? -4.084 -0.226 -1.219 1.00 96.88 197 ILE A N 1
ATOM 1558 C CA . ILE A 1 197 ? -4.118 0.339 0.127 1.00 96.88 197 ILE A CA 1
ATOM 1559 C C . ILE A 1 197 ? -4.318 -0.800 1.121 1.00 96.88 197 ILE A C 1
ATOM 1561 O O . ILE A 1 197 ? -5.230 -1.609 0.978 1.00 96.88 197 ILE A O 1
ATOM 1565 N N . ILE A 1 198 ? -3.469 -0.859 2.140 1.00 96.38 198 ILE A N 1
ATOM 1566 C CA . ILE A 1 198 ? -3.611 -1.768 3.269 1.00 96.38 198 ILE A CA 1
ATOM 1567 C C . ILE A 1 198 ? -3.945 -0.931 4.487 1.00 96.38 198 ILE A C 1
ATOM 1569 O O . ILE A 1 198 ? -3.271 0.051 4.794 1.00 96.38 198 ILE A O 1
ATOM 1573 N N . TYR A 1 199 ? -4.990 -1.332 5.186 1.00 95.62 199 TYR A N 1
ATOM 1574 C CA . TYR A 1 199 ? -5.415 -0.692 6.414 1.00 95.62 199 TYR A CA 1
ATOM 1575 C C . TYR A 1 199 ? -5.233 -1.681 7.547 1.00 95.62 199 TYR A C 1
ATOM 1577 O O . TYR A 1 199 ? -5.758 -2.791 7.482 1.00 95.62 199 TYR A O 1
ATOM 1585 N N . VAL A 1 200 ? -4.492 -1.281 8.571 1.00 95.56 200 VAL A N 1
ATOM 1586 C CA . VAL A 1 200 ? -4.096 -2.134 9.688 1.00 95.56 200 VAL A CA 1
ATOM 1587 C C . VAL A 1 200 ? -4.730 -1.623 10.976 1.00 95.56 200 VAL A C 1
ATOM 1589 O O . VAL A 1 200 ? -4.710 -0.426 11.262 1.00 95.56 200 VAL A O 1
ATOM 1592 N N . SER A 1 201 ? -5.278 -2.543 11.763 1.00 94.00 201 SER A N 1
ATOM 1593 C CA . SER A 1 201 ? -5.888 -2.295 13.063 1.00 94.00 201 SER A CA 1
ATOM 1594 C C . SER A 1 201 ? -5.537 -3.399 14.059 1.00 94.00 201 SER A C 1
ATOM 1596 O O . SER A 1 201 ? -5.253 -4.543 13.709 1.00 94.00 201 SER A O 1
ATOM 1598 N N . ASP A 1 202 ? -5.584 -3.042 15.331 1.00 91.06 202 ASP A N 1
ATOM 1599 C CA . ASP A 1 202 ? -5.431 -3.917 16.490 1.00 91.06 202 ASP A CA 1
ATOM 1600 C C . ASP A 1 202 ? -6.775 -4.388 17.071 1.00 91.06 202 ASP A C 1
ATOM 1602 O O . ASP A 1 202 ? -6.783 -5.221 17.984 1.00 91.06 202 ASP A O 1
ATOM 1606 N N . ALA A 1 203 ? -7.904 -3.851 16.580 1.00 89.25 203 ALA A N 1
ATOM 1607 C CA . ALA A 1 203 ? -9.248 -4.242 17.010 1.00 89.25 203 ALA A CA 1
ATOM 1608 C C . ALA A 1 203 ? -10.363 -3.935 15.981 1.00 89.25 203 ALA A C 1
ATOM 1610 O O . ALA A 1 203 ? -10.317 -2.930 15.270 1.00 89.25 203 ALA A O 1
ATOM 1611 N N . GLU A 1 204 ? -11.405 -4.781 15.946 1.00 88.88 204 GLU A N 1
ATOM 1612 C CA . GLU A 1 204 ? -12.535 -4.670 14.997 1.00 88.88 204 GLU A CA 1
ATOM 1613 C C . GLU A 1 204 ? -13.460 -3.497 15.333 1.00 88.88 204 GLU A C 1
ATOM 1615 O O . GLU A 1 204 ? -14.059 -2.902 14.443 1.00 88.88 20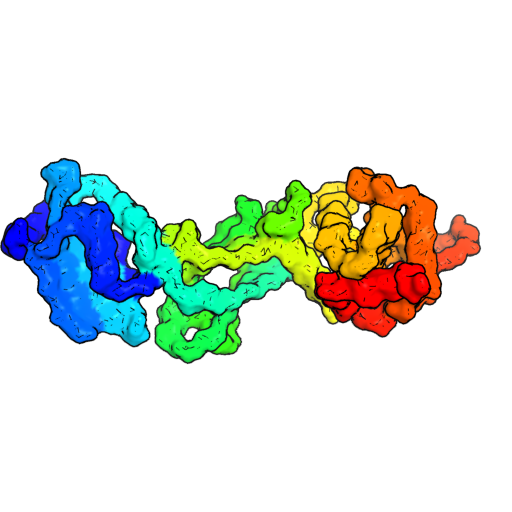4 GLU A O 1
ATOM 1620 N N . TRP A 1 205 ? -13.560 -3.140 16.617 1.00 89.88 205 TRP A N 1
ATOM 1621 C CA . TRP A 1 205 ? -14.445 -2.075 17.084 1.00 89.88 205 TRP A CA 1
ATOM 1622 C C . TRP A 1 205 ? -13.960 -0.674 16.695 1.00 89.88 205 TRP A C 1
ATOM 1624 O O . TRP A 1 205 ? -14.719 0.275 16.847 1.00 89.88 205 TRP A O 1
ATOM 1634 N N . LYS A 1 206 ? -12.720 -0.505 16.223 1.00 91.94 206 LYS A N 1
ATOM 1635 C CA . LYS A 1 206 ? -12.190 0.805 15.818 1.00 91.94 206 LYS A CA 1
ATOM 1636 C C . LYS A 1 206 ? -12.770 1.228 14.467 1.00 91.94 206 LYS A C 1
ATOM 1638 O O . LYS A 1 206 ? -13.037 0.383 13.613 1.00 91.94 206 LYS A O 1
ATOM 1643 N N . SER A 1 207 ? -12.939 2.536 14.262 1.00 89.88 207 SER A N 1
ATOM 1644 C CA . SER A 1 207 ? -13.360 3.066 12.958 1.00 89.88 207 SER A CA 1
ATOM 1645 C C . SER A 1 207 ? -12.266 2.851 11.915 1.00 89.88 207 SER A C 1
ATOM 1647 O O . SER A 1 207 ? -11.088 3.052 12.209 1.00 89.88 207 SER A O 1
ATOM 1649 N N . ILE A 1 208 ? -12.669 2.513 10.688 1.00 88.12 208 ILE A N 1
ATOM 1650 C CA . ILE A 1 208 ? -11.778 2.399 9.524 1.00 88.12 208 ILE A CA 1
ATOM 1651 C C . ILE A 1 208 ? -10.982 3.693 9.307 1.00 88.12 208 ILE A C 1
ATOM 1653 O O . ILE A 1 208 ? -9.814 3.633 8.929 1.00 88.12 208 ILE A O 1
ATOM 1657 N N . ASP A 1 209 ? -11.573 4.848 9.614 1.00 88.31 209 ASP A N 1
ATOM 1658 C CA . ASP A 1 209 ? -10.916 6.154 9.474 1.00 88.31 209 ASP A CA 1
ATOM 1659 C C . ASP A 1 209 ? -9.693 6.305 10.392 1.00 88.31 209 ASP A C 1
ATOM 1661 O O . ASP A 1 209 ? -8.797 7.099 10.113 1.00 88.31 209 ASP A O 1
ATOM 1665 N N . ASN A 1 210 ? -9.631 5.516 11.469 1.00 89.25 210 ASN A N 1
ATOM 1666 C CA . ASN A 1 210 ? -8.508 5.496 12.403 1.00 89.25 210 ASN A CA 1
ATOM 1667 C C . ASN A 1 210 ? -7.502 4.379 12.117 1.00 89.25 210 ASN A C 1
ATOM 1669 O O . ASN A 1 210 ? -6.507 4.269 12.841 1.00 89.25 210 ASN A O 1
ATOM 1673 N N . TYR A 1 211 ? -7.757 3.520 11.126 1.00 93.12 211 TYR A N 1
ATOM 1674 C CA . TYR A 1 211 ? -6.840 2.432 10.810 1.00 93.12 211 TYR A CA 1
ATOM 1675 C C . TYR A 1 211 ? -5.534 3.009 10.275 1.00 93.12 211 TYR A C 1
ATOM 1677 O O . TYR A 1 211 ? -5.505 4.032 9.588 1.00 93.12 211 TYR A O 1
ATOM 1685 N N . HIS A 1 212 ? -4.430 2.331 10.573 1.00 94.94 212 HIS A N 1
ATOM 1686 C CA . HIS A 1 212 ? -3.151 2.714 10.010 1.00 94.94 212 HIS A CA 1
ATOM 1687 C C . HIS A 1 212 ? -3.139 2.393 8.517 1.00 94.94 212 HIS A C 1
ATOM 1689 O O . HIS A 1 212 ? -3.251 1.232 8.123 1.00 94.94 212 HIS A O 1
ATOM 1695 N N . ARG A 1 213 ? -3.038 3.433 7.691 1.00 95.31 213 ARG A N 1
ATOM 1696 C CA . ARG A 1 213 ? -3.153 3.338 6.238 1.00 95.31 213 ARG A CA 1
ATOM 1697 C C . ARG A 1 213 ? -1.775 3.312 5.586 1.00 95.31 213 ARG A C 1
ATOM 1699 O O . ARG A 1 213 ? -1.052 4.303 5.625 1.00 95.31 213 ARG A O 1
ATOM 1706 N N . ILE A 1 214 ? -1.472 2.208 4.917 1.00 96.38 214 ILE A N 1
ATOM 1707 C CA . ILE A 1 214 ? -0.264 2.001 4.118 1.00 96.38 214 ILE A CA 1
ATOM 1708 C C . ILE A 1 214 ? -0.692 1.980 2.652 1.00 96.38 214 ILE A C 1
ATOM 1710 O O . ILE A 1 214 ? -1.470 1.123 2.238 1.00 96.38 214 ILE A O 1
ATOM 1714 N N . GLN A 1 215 ? -0.225 2.950 1.870 1.00 96.06 215 GLN A N 1
ATOM 1715 C CA . GLN A 1 215 ? -0.590 3.095 0.462 1.00 96.06 215 GLN A CA 1
ATOM 1716 C C . GLN A 1 215 ? 0.622 2.826 -0.426 1.00 96.06 215 GLN A C 1
ATOM 1718 O O . GLN A 1 215 ? 1.679 3.412 -0.217 1.00 96.06 215 GLN A O 1
ATOM 1723 N N . PHE A 1 216 ? 0.407 2.022 -1.464 1.00 97.31 216 PHE A N 1
ATOM 1724 C CA . PHE A 1 216 ? 1.299 1.893 -2.609 1.00 97.31 216 PHE A CA 1
ATOM 1725 C C . PHE A 1 216 ? 0.641 2.561 -3.813 1.00 97.31 216 PHE A C 1
ATOM 1727 O O . PHE A 1 216 ? -0.494 2.237 -4.172 1.00 97.31 216 PHE A O 1
ATOM 1734 N N . SER A 1 217 ? 1.331 3.526 -4.403 1.00 97.31 217 SER A N 1
ATOM 1735 C CA . SER A 1 217 ? 0.887 4.262 -5.585 1.00 97.31 217 SER A CA 1
ATOM 1736 C C . SER A 1 217 ? 1.102 3.466 -6.878 1.00 97.31 217 SER A C 1
ATOM 1738 O O . SER A 1 217 ? 1.777 2.433 -6.894 1.00 97.31 217 SER A O 1
ATOM 1740 N N . TRP A 1 218 ? 0.563 3.962 -7.993 1.00 96.94 218 TRP A N 1
ATOM 1741 C CA . TRP A 1 218 ? 0.883 3.440 -9.327 1.00 96.94 218 TRP A CA 1
ATOM 1742 C C . TRP A 1 218 ? 2.373 3.528 -9.657 1.00 96.94 218 TRP A C 1
ATOM 1744 O O . TRP A 1 218 ? 2.910 2.627 -10.304 1.00 96.94 218 TRP A O 1
ATOM 1754 N N . ARG A 1 219 ? 3.051 4.581 -9.189 1.00 97.31 219 ARG A N 1
ATOM 1755 C CA . ARG A 1 219 ? 4.507 4.714 -9.289 1.00 97.31 219 ARG A CA 1
ATOM 1756 C C . ARG A 1 219 ? 5.219 3.579 -8.558 1.00 97.31 219 ARG A C 1
ATOM 1758 O O . ARG A 1 219 ? 6.061 2.920 -9.162 1.00 97.31 219 ARG A O 1
ATOM 1765 N N . ASP A 1 220 ? 4.844 3.323 -7.304 1.00 97.00 220 ASP A N 1
ATOM 1766 C CA . ASP A 1 220 ? 5.436 2.247 -6.496 1.00 97.00 220 ASP A CA 1
ATOM 1767 C C . ASP A 1 220 ? 5.198 0.883 -7.148 1.00 97.00 220 ASP A C 1
ATOM 1769 O O . ASP A 1 220 ? 6.108 0.063 -7.243 1.00 97.00 220 ASP A O 1
ATOM 1773 N N . ALA A 1 221 ? 3.987 0.659 -7.663 1.00 96.19 221 ALA A N 1
ATOM 1774 C CA . ALA A 1 221 ? 3.626 -0.569 -8.357 1.00 96.19 221 ALA A CA 1
ATOM 1775 C C . ALA A 1 221 ? 4.436 -0.797 -9.631 1.00 96.19 221 ALA A C 1
ATOM 1777 O O . ALA A 1 221 ? 4.910 -1.909 -9.865 1.00 96.19 221 ALA A O 1
ATOM 1778 N N . LEU A 1 222 ? 4.624 0.249 -10.434 1.00 96.81 222 LEU A N 1
ATOM 1779 C CA . LEU A 1 222 ? 5.409 0.176 -11.656 1.00 96.81 222 LEU A CA 1
ATOM 1780 C C . LEU A 1 222 ? 6.882 -0.119 -11.359 1.00 96.81 222 LEU A C 1
ATOM 1782 O O . LEU A 1 222 ? 7.448 -1.016 -11.980 1.00 96.81 222 LEU A O 1
ATOM 1786 N N . ILE A 1 223 ? 7.482 0.592 -10.397 1.00 97.06 223 ILE A N 1
ATOM 1787 C CA . ILE A 1 223 ? 8.867 0.354 -9.968 1.00 97.06 223 ILE A CA 1
ATOM 1788 C C . ILE A 1 223 ? 9.013 -1.088 -9.489 1.00 97.06 223 ILE A C 1
ATOM 1790 O O . ILE A 1 223 ? 9.844 -1.824 -10.014 1.00 97.06 223 ILE A O 1
ATOM 1794 N N . HIS A 1 224 ? 8.155 -1.515 -8.562 1.00 95.56 224 HIS A N 1
ATOM 1795 C CA . HIS A 1 224 ? 8.225 -2.839 -7.958 1.00 95.56 224 HIS A CA 1
ATOM 1796 C C . HIS A 1 224 ? 8.084 -3.972 -8.989 1.00 95.56 224 HIS A C 1
ATOM 1798 O O . HIS A 1 224 ? 8.874 -4.914 -8.993 1.00 95.56 224 HIS A O 1
ATOM 1804 N N . GLN A 1 225 ? 7.108 -3.885 -9.901 1.00 93.56 225 GLN A N 1
ATOM 1805 C CA . GLN A 1 225 ? 6.897 -4.925 -10.917 1.00 93.56 225 GLN A CA 1
ATOM 1806 C C . GLN A 1 225 ? 8.016 -4.970 -11.963 1.00 93.56 225 GLN A C 1
ATOM 1808 O O . GLN A 1 225 ? 8.384 -6.055 -12.415 1.00 93.56 225 GLN A O 1
ATOM 1813 N N . ILE A 1 226 ? 8.569 -3.814 -12.346 1.00 96.00 226 ILE A N 1
ATOM 1814 C CA . ILE A 1 226 ? 9.711 -3.766 -13.262 1.00 96.00 226 ILE A CA 1
ATOM 1815 C C . ILE A 1 226 ? 10.955 -4.333 -12.579 1.00 96.00 226 ILE A C 1
ATOM 1817 O O . ILE A 1 226 ? 11.609 -5.182 -13.175 1.00 96.00 226 ILE A O 1
ATOM 1821 N N . GLU A 1 227 ? 11.272 -3.923 -11.349 1.00 95.38 227 GLU A N 1
ATOM 1822 C CA . GLU A 1 227 ? 12.430 -4.445 -10.608 1.00 95.38 227 GLU A CA 1
ATOM 1823 C C . GLU A 1 227 ? 12.377 -5.964 -10.477 1.00 95.38 227 GLU A C 1
ATOM 1825 O O . GLU A 1 227 ? 13.326 -6.630 -10.885 1.00 95.38 227 GLU A O 1
ATOM 1830 N N . ASN A 1 228 ? 11.245 -6.510 -10.020 1.00 91.81 228 ASN A N 1
ATOM 1831 C CA . ASN A 1 228 ? 11.072 -7.955 -9.876 1.00 91.81 228 ASN A CA 1
ATOM 1832 C C . ASN A 1 228 ? 11.282 -8.703 -11.202 1.00 91.81 228 ASN A C 1
ATOM 1834 O O . ASN A 1 228 ? 11.906 -9.759 -11.220 1.00 91.81 228 ASN A O 1
ATOM 1838 N N . HIS A 1 229 ? 10.770 -8.173 -12.319 1.00 92.94 229 HIS A N 1
ATOM 1839 C CA . HIS A 1 229 ? 10.952 -8.803 -13.630 1.00 92.94 229 HIS A CA 1
ATOM 1840 C C . HIS A 1 229 ? 12.404 -8.700 -14.121 1.00 92.94 229 HIS A C 1
ATOM 1842 O O . HIS A 1 229 ? 12.958 -9.660 -14.656 1.00 92.94 229 HIS A O 1
ATOM 1848 N N . LEU A 1 230 ? 13.042 -7.542 -13.929 1.00 94.25 230 LEU A N 1
ATOM 1849 C CA . LEU A 1 230 ? 14.423 -7.310 -14.348 1.00 94.25 230 LEU A CA 1
ATOM 1850 C C . LEU A 1 230 ? 15.445 -8.072 -13.490 1.00 94.25 230 LEU A C 1
ATOM 1852 O O . LEU A 1 230 ? 16.531 -8.367 -13.997 1.00 94.25 230 LEU A O 1
ATOM 1856 N N . ASP A 1 231 ? 15.117 -8.412 -12.238 1.00 92.19 231 ASP A N 1
ATOM 1857 C CA . ASP A 1 231 ? 15.940 -9.252 -11.351 1.00 92.19 231 ASP A CA 1
ATOM 1858 C C . ASP A 1 231 ? 16.157 -10.664 -11.929 1.00 92.19 231 ASP A C 1
ATOM 1860 O O . ASP A 1 231 ? 17.197 -11.283 -11.696 1.00 92.19 231 ASP A O 1
ATOM 1864 N N . GLU A 1 232 ? 15.246 -11.156 -12.777 1.00 87.75 232 GLU A N 1
ATOM 1865 C CA . GLU A 1 232 ? 15.426 -12.407 -13.532 1.00 87.75 232 GLU A CA 1
ATOM 1866 C C . GLU A 1 232 ? 16.437 -12.267 -14.692 1.00 87.75 232 GLU A C 1
ATOM 1868 O O . GLU A 1 232 ? 16.769 -13.240 -15.375 1.00 87.75 232 GLU A O 1
ATOM 1873 N N . GLY A 1 233 ? 16.932 -11.052 -14.949 1.00 84.31 233 GLY A N 1
ATOM 1874 C CA . GLY A 1 233 ? 17.825 -10.723 -16.060 1.00 84.31 233 GLY A CA 1
ATOM 1875 C C . GLY A 1 233 ? 17.119 -10.628 -17.417 1.00 84.31 233 GLY A C 1
ATOM 1876 O O . GLY A 1 233 ? 17.784 -10.535 -18.455 1.00 84.31 233 GLY A O 1
ATOM 1877 N N . ILE A 1 234 ? 15.783 -10.648 -17.429 1.00 89.25 234 ILE A N 1
ATOM 1878 C CA . ILE A 1 234 ? 14.942 -10.604 -18.628 1.00 89.25 234 ILE A CA 1
ATOM 1879 C C . ILE A 1 234 ? 14.274 -9.228 -18.718 1.00 89.25 234 ILE A C 1
ATOM 1881 O O . ILE A 1 234 ? 13.946 -8.612 -17.714 1.00 89.25 234 ILE A O 1
ATOM 1885 N N . ARG A 1 235 ? 14.119 -8.715 -19.943 1.00 93.25 235 ARG A N 1
ATOM 1886 C CA . ARG A 1 235 ? 13.414 -7.457 -20.233 1.00 93.25 235 ARG A CA 1
ATOM 1887 C C . ARG A 1 235 ? 12.091 -7.754 -20.924 1.00 93.25 235 ARG A C 1
ATOM 1889 O O . ARG A 1 235 ? 12.042 -8.652 -21.768 1.00 93.25 235 ARG A O 1
ATOM 1896 N N . PHE A 1 236 ? 11.099 -6.903 -20.693 1.00 94.19 236 PHE A N 1
ATOM 1897 C CA . PHE A 1 236 ? 9.785 -7.000 -21.319 1.00 94.19 236 PHE A CA 1
ATOM 1898 C C . PHE A 1 236 ? 9.869 -6.894 -22.846 1.00 94.19 236 PHE A C 1
ATOM 1900 O O . PHE A 1 236 ? 10.599 -6.083 -23.411 1.00 94.19 236 PHE A O 1
ATOM 1907 N N . THR A 1 237 ? 9.064 -7.657 -23.567 1.00 91.19 237 THR A N 1
ATOM 1908 C CA . THR A 1 237 ? 8.997 -7.600 -25.035 1.00 91.19 237 THR A CA 1
ATOM 1909 C C . THR A 1 237 ? 8.138 -6.443 -25.556 1.00 91.19 237 THR A C 1
ATOM 1911 O O . THR A 1 237 ? 8.309 -6.019 -26.703 1.00 91.19 237 THR A O 1
ATOM 1914 N N . GLY A 1 238 ? 7.244 -5.903 -24.721 1.00 92.19 238 GLY A N 1
ATOM 1915 C CA . GLY A 1 238 ? 6.388 -4.755 -25.022 1.00 92.19 238 GLY A CA 1
ATOM 1916 C C . GLY A 1 238 ? 5.385 -4.453 -23.903 1.00 92.19 238 GLY A C 1
ATOM 1917 O O . GLY A 1 238 ? 5.329 -5.159 -22.897 1.00 92.19 238 GLY A O 1
ATOM 1918 N N . PHE A 1 239 ? 4.564 -3.415 -24.083 1.00 93.00 239 PHE A N 1
ATOM 1919 C CA . PHE A 1 239 ? 3.623 -2.954 -23.051 1.00 93.00 239 PHE A CA 1
ATOM 1920 C C . PHE A 1 239 ? 2.522 -3.954 -22.707 1.00 93.00 239 PHE A C 1
ATOM 1922 O O . PHE A 1 239 ? 2.078 -3.977 -21.570 1.00 93.00 239 PHE A O 1
ATOM 1929 N N . THR A 1 240 ? 2.133 -4.835 -23.630 1.00 91.44 240 THR A N 1
ATOM 1930 C CA . THR A 1 240 ? 1.186 -5.921 -23.328 1.00 91.44 240 THR A CA 1
ATOM 1931 C C . THR A 1 240 ? 1.719 -6.896 -22.287 1.00 91.44 240 THR A C 1
ATOM 1933 O O . THR A 1 240 ? 0.947 -7.459 -21.518 1.00 91.44 240 THR A O 1
ATOM 1936 N N . GLU A 1 241 ? 3.033 -7.102 -22.234 1.00 91.94 241 GLU A N 1
ATOM 1937 C CA . GLU A 1 241 ? 3.640 -7.933 -21.198 1.00 91.94 241 GLU A CA 1
ATOM 1938 C C . GLU A 1 241 ? 3.654 -7.200 -19.857 1.00 91.94 241 GLU A C 1
ATOM 1940 O O . GLU A 1 241 ? 3.148 -7.731 -18.872 1.00 91.94 241 GLU A O 1
ATOM 1945 N N . LEU A 1 242 ? 4.111 -5.945 -19.838 1.00 93.94 242 LEU A N 1
ATOM 1946 C CA . LEU A 1 242 ? 4.089 -5.112 -18.632 1.00 93.94 242 LEU A CA 1
ATOM 1947 C C . LEU A 1 242 ? 2.667 -4.959 -18.056 1.00 93.94 242 LEU A C 1
ATOM 1949 O O . LEU A 1 242 ? 2.466 -5.057 -16.851 1.00 93.94 242 LEU A O 1
ATOM 1953 N N . SER A 1 243 ? 1.670 -4.797 -18.924 1.00 92.88 243 SER A N 1
ATOM 1954 C CA . SER A 1 243 ? 0.250 -4.695 -18.574 1.00 92.88 243 SER A CA 1
ATOM 1955 C C . SER A 1 243 ? -0.248 -5.928 -17.821 1.00 92.88 243 SER A C 1
ATOM 1957 O O . SER A 1 243 ? -0.936 -5.819 -16.806 1.00 92.88 243 SER A O 1
ATOM 1959 N N . LYS A 1 244 ? 0.177 -7.120 -18.263 1.00 90.81 244 LYS A N 1
ATOM 1960 C CA . LYS A 1 244 ? -0.124 -8.385 -17.582 1.00 90.81 244 LYS A CA 1
ATOM 1961 C C . LYS A 1 244 ? 0.531 -8.454 -16.203 1.00 90.81 244 LYS A C 1
ATOM 1963 O O . LYS A 1 244 ? -0.126 -8.896 -15.265 1.00 90.81 244 LYS A O 1
ATOM 1968 N N . HIS A 1 245 ? 1.777 -7.995 -16.073 1.00 91.56 245 HIS A N 1
ATOM 1969 C CA . HIS A 1 245 ? 2.484 -7.932 -14.787 1.00 91.56 245 HIS A CA 1
ATOM 1970 C C . HIS A 1 245 ? 1.845 -6.943 -13.805 1.00 91.56 245 HIS A C 1
ATOM 1972 O O . HIS A 1 245 ? 1.826 -7.201 -12.609 1.00 91.56 245 HIS A O 1
ATOM 1978 N N . LEU A 1 246 ? 1.264 -5.851 -14.301 1.00 92.94 246 LEU A N 1
ATOM 1979 C CA . LEU A 1 246 ? 0.515 -4.876 -13.500 1.00 92.94 246 LEU A CA 1
ATOM 1980 C C . LEU A 1 246 ? -0.973 -5.226 -13.345 1.00 92.94 246 LEU A C 1
ATOM 1982 O O . LEU A 1 246 ? -1.717 -4.473 -12.726 1.00 92.94 246 LEU A O 1
ATOM 1986 N N . ASN A 1 247 ? -1.422 -6.346 -13.919 1.00 92.69 247 ASN A N 1
ATOM 1987 C CA . ASN A 1 247 ? -2.818 -6.776 -13.918 1.00 92.69 247 ASN A CA 1
ATOM 1988 C C . ASN A 1 247 ? -3.812 -5.685 -14.395 1.00 92.69 247 ASN A C 1
ATOM 1990 O O . ASN A 1 247 ? -4.913 -5.562 -13.858 1.00 92.69 247 ASN A O 1
ATOM 1994 N N . ILE A 1 248 ? -3.437 -4.895 -15.406 1.00 91.00 248 ILE A N 1
ATOM 1995 C CA . ILE A 1 248 ? -4.231 -3.756 -15.903 1.00 91.00 248 ILE A CA 1
ATOM 1996 C C . ILE A 1 248 ? -5.376 -4.219 -16.820 1.00 91.00 248 ILE A C 1
ATOM 1998 O O . ILE A 1 248 ? -5.228 -5.166 -17.597 1.00 91.00 248 ILE A O 1
ATOM 2002 N N . ASP A 1 249 ? -6.521 -3.533 -16.733 1.00 83.31 249 ASP A N 1
ATOM 2003 C CA . ASP A 1 249 ? -7.631 -3.625 -17.686 1.00 83.31 249 ASP A CA 1
ATOM 2004 C C . ASP A 1 249 ? -7.293 -2.807 -18.928 1.00 83.31 249 ASP A C 1
ATOM 2006 O O . ASP A 1 249 ? -7.518 -1.587 -18.993 1.00 83.31 249 ASP A O 1
ATOM 2010 N N . ASP A 1 250 ? -6.656 -3.477 -19.876 1.00 74.50 250 ASP A N 1
ATOM 2011 C CA . ASP A 1 250 ? -6.031 -2.825 -21.010 1.00 74.50 250 ASP A CA 1
ATOM 2012 C C . ASP A 1 250 ? -6.826 -3.027 -22.294 1.00 74.50 250 ASP A C 1
ATOM 2014 O O . ASP A 1 250 ? -7.432 -4.073 -22.539 1.00 74.50 250 ASP A O 1
ATOM 2018 N N . ASP A 1 251 ? -6.801 -1.998 -23.127 1.00 70.25 251 ASP A N 1
ATOM 2019 C CA . ASP A 1 251 ? -7.428 -2.013 -24.435 1.00 70.25 251 ASP A CA 1
ATOM 2020 C C . ASP A 1 251 ? -6.565 -2.742 -25.479 1.00 70.25 251 ASP A C 1
ATOM 2022 O O . ASP A 1 251 ? -5.482 -3.283 -25.221 1.00 70.25 251 ASP A O 1
ATOM 2026 N N . PHE A 1 252 ? -7.073 -2.792 -26.709 1.00 61.56 252 PHE A N 1
ATOM 2027 C CA . PHE A 1 252 ? -6.318 -3.317 -27.835 1.00 61.56 252 PHE A CA 1
ATOM 2028 C C . PHE A 1 252 ? -5.050 -2.467 -28.059 1.00 61.56 252 PHE A C 1
ATOM 2030 O O . PHE A 1 252 ? -5.160 -1.321 -28.479 1.00 61.56 252 PHE A O 1
ATOM 2037 N N . ASN A 1 253 ? -3.869 -3.079 -27.866 1.00 64.56 253 ASN A N 1
ATOM 2038 C CA . ASN A 1 253 ? -2.495 -2.527 -27.951 1.00 64.56 253 ASN A CA 1
ATOM 2039 C C . ASN A 1 253 ? -1.854 -2.024 -26.651 1.00 64.56 253 ASN A C 1
ATOM 2041 O O . ASN A 1 253 ? -0.683 -1.639 -26.684 1.00 64.56 253 ASN A O 1
ATOM 2045 N N . SER A 1 254 ? -2.539 -2.121 -25.518 1.00 84.19 254 SER A N 1
ATOM 2046 C CA . SER A 1 254 ? -1.981 -1.731 -24.225 1.00 84.19 254 SER A CA 1
ATOM 2047 C C . SER A 1 254 ? -1.636 -0.245 -24.086 1.00 84.19 254 SER A C 1
ATOM 2049 O O . SER A 1 254 ? -0.579 0.115 -23.548 1.00 84.19 254 SER A O 1
ATOM 2051 N N . ASP A 1 255 ? -2.508 0.629 -24.598 1.00 86.62 255 ASP A N 1
ATOM 2052 C CA . ASP A 1 255 ? -2.244 2.067 -24.648 1.00 86.62 255 ASP A CA 1
ATOM 2053 C C . ASP A 1 255 ? -2.219 2.686 -23.243 1.00 86.62 255 ASP A C 1
ATOM 2055 O O . ASP A 1 255 ? -1.363 3.536 -22.978 1.00 86.62 255 ASP A O 1
ATOM 2059 N N . LYS A 1 256 ? -3.049 2.210 -22.300 1.00 88.56 256 LYS A N 1
ATOM 2060 C CA . LYS A 1 256 ? -3.020 2.701 -20.908 1.00 88.56 256 LYS A CA 1
ATOM 2061 C C . LYS A 1 256 ? -1.688 2.399 -20.236 1.00 88.56 256 LYS A C 1
ATOM 2063 O O . LYS A 1 256 ? -1.113 3.268 -19.587 1.00 88.56 256 LYS A O 1
ATOM 2068 N N . THR A 1 257 ? -1.173 1.185 -20.420 1.00 92.56 257 THR A N 1
ATOM 2069 C CA . THR A 1 257 ? 0.109 0.772 -19.835 1.00 92.56 257 THR A CA 1
ATOM 2070 C C . THR A 1 257 ? 1.273 1.530 -20.465 1.00 92.56 257 THR A C 1
ATOM 2072 O O . THR A 1 257 ? 2.209 1.931 -19.769 1.00 92.56 257 THR A O 1
ATOM 2075 N N . ARG A 1 258 ? 1.211 1.772 -21.781 1.00 92.25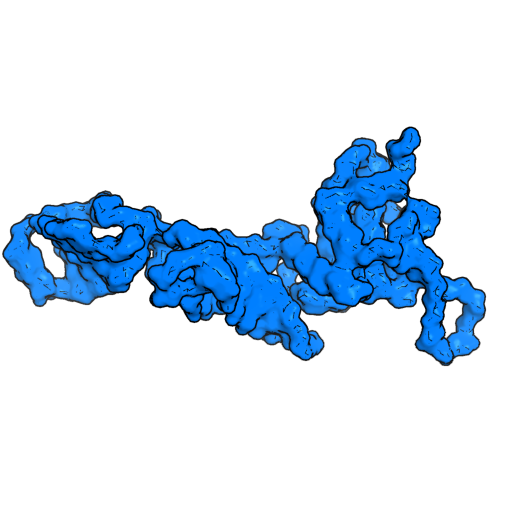 258 ARG A N 1
ATOM 2076 C CA . ARG A 1 258 ? 2.165 2.650 -22.461 1.00 92.25 258 ARG A CA 1
ATOM 2077 C C . ARG A 1 258 ? 2.149 4.045 -21.844 1.00 92.25 258 ARG A C 1
ATOM 2079 O O . ARG A 1 258 ? 3.208 4.556 -21.496 1.00 92.25 258 ARG A O 1
ATOM 2086 N N . MET A 1 259 ? 0.976 4.661 -21.721 1.00 91.31 259 MET A N 1
ATOM 2087 C CA . MET A 1 259 ? 0.835 6.002 -21.151 1.00 91.31 259 MET A CA 1
ATOM 2088 C C . MET A 1 259 ? 1.352 6.058 -19.710 1.00 91.31 259 MET A C 1
ATOM 2090 O O . MET A 1 259 ? 2.159 6.930 -19.411 1.00 91.31 259 MET A O 1
ATOM 2094 N N . LEU A 1 260 ? 0.997 5.079 -18.872 1.00 93.69 260 LEU A N 1
ATOM 2095 C CA . LEU A 1 260 ? 1.486 4.948 -17.496 1.00 93.69 260 LEU A CA 1
ATOM 2096 C C . LEU A 1 260 ? 3.019 4.943 -17.436 1.00 93.69 260 LEU A C 1
ATOM 2098 O O . LEU A 1 260 ? 3.618 5.702 -16.676 1.00 93.69 260 LEU A O 1
ATOM 2102 N N . PHE A 1 261 ? 3.663 4.109 -18.256 1.00 95.25 261 PHE A N 1
ATOM 2103 C CA . PHE A 1 261 ? 5.122 4.019 -18.299 1.00 95.25 261 PHE A CA 1
ATOM 2104 C C . PHE A 1 261 ? 5.772 5.325 -18.777 1.00 95.25 261 PHE A C 1
ATOM 2106 O O . PHE A 1 261 ? 6.786 5.762 -18.234 1.00 95.25 261 PHE A O 1
ATOM 2113 N N . LEU A 1 262 ? 5.193 5.964 -19.795 1.00 93.44 262 LEU A N 1
ATOM 2114 C CA . LEU A 1 262 ? 5.712 7.219 -20.333 1.00 93.44 262 LEU A CA 1
ATOM 2115 C C . LEU A 1 262 ? 5.548 8.376 -19.342 1.00 93.44 262 LEU A C 1
ATOM 2117 O O . LEU A 1 262 ? 6.483 9.161 -19.190 1.00 93.44 262 LEU A O 1
ATOM 2121 N N . ASP A 1 263 ? 4.411 8.467 -18.649 1.00 93.62 263 ASP A N 1
ATOM 2122 C CA . ASP A 1 263 ? 4.209 9.436 -17.570 1.00 93.62 263 ASP A CA 1
ATOM 2123 C C . ASP A 1 263 ? 5.185 9.199 -16.425 1.00 93.62 263 ASP A C 1
ATOM 2125 O O . ASP A 1 263 ? 5.782 10.151 -15.923 1.00 93.62 263 ASP A O 1
ATOM 2129 N N . PHE A 1 264 ? 5.423 7.938 -16.059 1.00 96.25 264 PHE A N 1
ATOM 2130 C CA . PHE A 1 264 ? 6.425 7.591 -15.060 1.00 96.25 264 PHE A CA 1
ATOM 2131 C C . PHE A 1 264 ? 7.811 8.114 -15.437 1.00 96.25 264 PHE A C 1
ATOM 2133 O O . PHE A 1 264 ? 8.411 8.844 -14.651 1.00 96.25 264 PHE A O 1
ATOM 2140 N N . CYS A 1 265 ? 8.289 7.810 -16.648 1.00 94.69 265 CYS A N 1
ATOM 2141 C CA . CYS A 1 265 ? 9.583 8.295 -17.121 1.00 94.69 265 CYS A CA 1
ATOM 2142 C C . CYS A 1 265 ? 9.645 9.827 -17.162 1.00 94.69 265 CYS A C 1
ATOM 2144 O O . CYS A 1 265 ? 10.667 10.407 -16.817 1.00 94.69 265 CYS A O 1
ATOM 2146 N N . ARG A 1 266 ? 8.566 10.500 -17.574 1.00 90.56 266 ARG A N 1
ATOM 2147 C CA . ARG A 1 266 ? 8.504 11.971 -17.593 1.00 90.56 266 ARG A CA 1
ATOM 2148 C C . ARG A 1 266 ? 8.504 12.584 -16.197 1.00 90.56 266 ARG A C 1
ATOM 2150 O O . ARG A 1 266 ? 8.987 13.698 -16.038 1.00 90.56 266 ARG A O 1
ATOM 2157 N N . GLY A 1 267 ? 7.961 11.872 -15.215 1.00 89.19 267 GLY A N 1
ATOM 2158 C CA . GLY A 1 267 ? 7.958 12.272 -13.814 1.00 89.19 267 GLY A CA 1
ATOM 2159 C C . GLY A 1 267 ? 9.300 12.086 -13.102 1.00 89.19 267 GLY A C 1
ATOM 2160 O O . GLY A 1 267 ? 9.360 12.365 -11.910 1.00 89.19 267 GLY A O 1
ATOM 2161 N N . LEU A 1 268 ? 10.347 11.596 -13.777 1.00 91.06 268 LEU A N 1
ATOM 2162 C CA . LEU A 1 268 ? 11.698 11.531 -13.219 1.00 91.06 268 LEU A CA 1
ATOM 2163 C C . LEU A 1 268 ? 12.395 12.885 -13.400 1.00 91.06 268 LEU A C 1
ATOM 2165 O O . LEU A 1 268 ? 12.603 13.348 -14.524 1.00 91.06 268 LEU A O 1
ATOM 2169 N N . GLU A 1 269 ? 12.769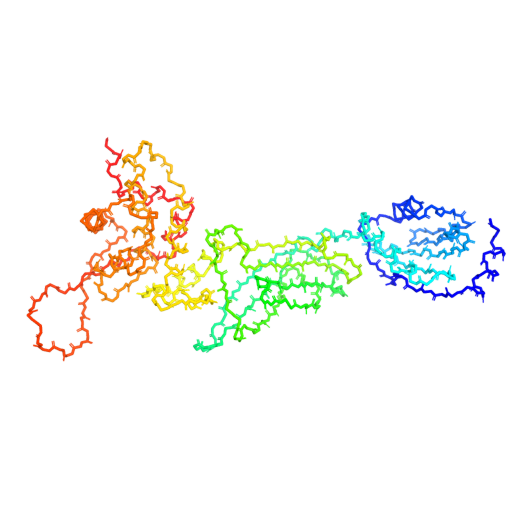 13.522 -12.293 1.00 84.12 269 GLU A N 1
ATOM 2170 C CA . GLU A 1 269 ? 13.496 14.790 -12.318 1.00 84.12 269 GLU A CA 1
ATOM 2171 C C . GLU A 1 269 ? 14.968 14.560 -12.672 1.00 84.12 269 GLU A C 1
ATOM 2173 O O . GLU A 1 269 ? 15.661 13.809 -11.996 1.00 84.12 269 GLU A O 1
ATOM 2178 N N . VAL A 1 270 ? 15.469 15.232 -13.714 1.00 83.81 270 VAL A N 1
ATOM 2179 C CA . VAL A 1 270 ? 16.897 15.203 -14.068 1.00 83.81 270 VAL A CA 1
ATOM 2180 C C . VAL A 1 270 ? 17.545 16.528 -13.712 1.00 83.81 270 VAL A C 1
ATOM 2182 O O . VAL A 1 270 ? 17.316 17.559 -14.356 1.00 83.81 270 VAL A O 1
ATOM 2185 N N . VAL A 1 271 ? 18.395 16.482 -12.690 1.00 81.94 271 VAL A N 1
ATOM 2186 C CA . VAL A 1 271 ? 19.166 17.636 -12.229 1.00 81.94 271 VAL A CA 1
ATOM 2187 C C . VAL A 1 271 ? 20.110 18.113 -13.339 1.00 81.94 271 VAL A C 1
ATOM 2189 O O . VAL A 1 271 ? 20.763 17.325 -14.018 1.00 81.94 271 VAL A O 1
ATOM 2192 N N . GLY A 1 272 ? 20.188 19.432 -13.536 1.00 73.62 272 GLY A N 1
ATOM 2193 C CA . GLY A 1 272 ? 21.102 20.057 -14.502 1.00 73.62 272 GLY A CA 1
ATOM 2194 C C . GLY A 1 272 ? 20.513 20.323 -15.892 1.00 73.62 272 GLY A C 1
ATOM 2195 O O . GLY A 1 272 ? 21.124 21.049 -16.677 1.00 73.62 272 GLY A O 1
ATOM 2196 N N . CYS A 1 273 ? 19.299 19.851 -16.192 1.00 77.00 273 CYS A N 1
ATOM 2197 C CA . CYS A 1 273 ? 18.619 20.136 -17.460 1.00 77.00 273 CYS A CA 1
ATOM 2198 C C . CYS A 1 273 ? 17.973 21.533 -17.474 1.00 77.00 273 CYS A C 1
ATOM 2200 O O . CYS A 1 273 ? 16.752 21.683 -17.452 1.00 77.00 273 CYS A O 1
ATOM 2202 N N . THR A 1 274 ? 18.809 22.575 -17.497 1.00 74.62 274 THR A N 1
ATOM 2203 C CA . THR A 1 274 ? 18.370 23.980 -17.460 1.00 74.62 274 THR A CA 1
ATOM 2204 C C . THR A 1 274 ? 18.062 24.536 -18.858 1.00 74.62 274 THR A C 1
ATOM 2206 O O . THR A 1 274 ? 18.848 24.410 -19.795 1.00 74.62 274 THR A O 1
ATOM 2209 N N . GLY A 1 275 ? 16.898 25.179 -19.005 1.00 75.25 275 GLY A N 1
ATOM 2210 C CA . GLY A 1 275 ? 16.418 25.766 -20.264 1.00 75.25 275 GLY A CA 1
ATOM 2211 C C . GLY A 1 275 ? 15.576 24.813 -21.125 1.00 75.25 275 GLY A C 1
ATOM 2212 O O . GLY A 1 275 ? 15.792 23.605 -21.141 1.00 75.25 275 GLY A O 1
ATOM 2213 N N . GLN A 1 276 ? 14.613 25.361 -21.880 1.00 75.88 276 GLN A N 1
ATOM 2214 C CA . GLN A 1 276 ? 13.572 24.570 -22.562 1.00 75.88 276 GLN A CA 1
ATOM 2215 C C . GLN A 1 276 ? 14.135 23.504 -23.516 1.00 75.88 276 GLN A C 1
ATOM 2217 O O . GLN A 1 276 ? 13.785 22.334 -23.431 1.00 75.88 276 GLN A O 1
ATOM 2222 N N . ARG A 1 277 ? 15.063 23.884 -24.403 1.00 77.19 277 ARG A N 1
ATOM 2223 C CA . ARG A 1 277 ? 15.626 22.966 -25.409 1.00 77.19 277 ARG A CA 1
ATOM 2224 C C . ARG A 1 277 ? 16.409 21.804 -24.785 1.00 77.19 277 ARG A C 1
ATOM 2226 O O . ARG A 1 277 ? 16.420 20.703 -25.338 1.00 77.19 277 ARG A O 1
ATOM 2233 N N . VAL A 1 278 ? 17.086 22.071 -23.669 1.00 79.69 278 VAL A N 1
ATOM 2234 C CA . VAL A 1 278 ? 17.848 21.083 -22.893 1.00 79.69 278 VAL A CA 1
ATOM 2235 C C . VAL A 1 278 ? 16.878 20.167 -22.154 1.00 79.69 278 VAL A C 1
ATOM 2237 O O . VAL A 1 278 ? 17.008 18.952 -22.246 1.00 79.69 278 VAL A O 1
ATOM 2240 N N . SER A 1 279 ? 15.851 20.739 -21.523 1.00 82.81 279 SER A N 1
ATOM 2241 C CA . SER A 1 279 ? 14.781 20.001 -20.849 1.00 82.81 279 SER A CA 1
ATOM 2242 C C . SER A 1 279 ? 14.051 19.036 -21.793 1.00 82.81 279 SER A C 1
ATOM 2244 O O . SER A 1 279 ? 13.917 17.855 -21.470 1.00 82.81 279 SER A O 1
ATOM 2246 N N . ASP A 1 280 ? 13.692 19.467 -23.008 1.00 85.06 280 ASP A N 1
ATOM 2247 C CA . ASP A 1 280 ? 13.058 18.584 -23.997 1.00 85.06 280 ASP A CA 1
ATOM 2248 C C . ASP A 1 280 ? 14.003 17.444 -24.425 1.00 85.06 280 ASP A C 1
ATOM 2250 O O . ASP A 1 280 ? 13.573 16.314 -24.656 1.00 85.06 280 ASP A O 1
ATOM 2254 N N . HIS A 1 281 ? 15.307 17.725 -24.550 1.00 84.88 281 HIS A N 1
ATOM 2255 C CA . HIS A 1 281 ? 16.320 16.712 -24.863 1.00 84.88 281 HIS A CA 1
ATOM 2256 C C . HIS A 1 281 ? 16.468 15.689 -23.741 1.00 84.88 281 HIS A C 1
ATOM 2258 O O . HIS A 1 281 ? 16.408 14.492 -24.019 1.00 84.88 281 HIS A O 1
ATOM 2264 N N . CYS A 1 282 ? 16.588 16.146 -22.496 1.00 85.06 282 CYS A N 1
ATOM 2265 C CA . CYS A 1 282 ? 16.640 15.273 -21.331 1.00 85.06 282 CYS A CA 1
ATOM 2266 C C . CYS A 1 282 ? 15.369 14.431 -21.208 1.00 85.06 282 CYS A C 1
ATOM 2268 O O . CYS A 1 282 ? 15.465 13.224 -21.039 1.00 85.06 282 CYS A O 1
ATOM 2270 N N . SER A 1 283 ? 14.190 15.026 -21.410 1.00 87.62 283 SER A N 1
ATOM 2271 C CA . SER A 1 283 ? 12.906 14.313 -21.382 1.00 87.62 283 SER A CA 1
ATOM 2272 C C . SER A 1 283 ? 12.876 13.158 -22.386 1.00 87.62 283 SER A C 1
ATOM 2274 O O . SER A 1 283 ? 12.554 12.024 -22.034 1.00 87.62 283 SER A O 1
ATOM 2276 N N . ARG A 1 284 ? 13.285 13.411 -23.639 1.00 88.62 284 ARG A N 1
ATOM 2277 C CA . ARG A 1 284 ? 13.412 12.349 -24.652 1.00 88.62 284 ARG A CA 1
ATOM 2278 C C . ARG A 1 284 ? 14.430 11.285 -24.249 1.00 88.62 284 ARG A C 1
ATOM 2280 O O . ARG A 1 284 ? 14.183 10.100 -24.466 1.00 88.62 284 ARG A O 1
ATOM 2287 N N . ALA A 1 285 ? 15.571 11.705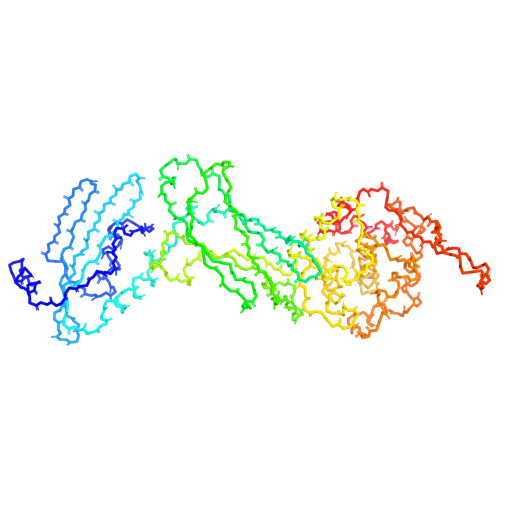 -23.706 1.00 87.25 285 ALA A N 1
ATOM 2288 C CA . ALA A 1 285 ? 16.640 10.807 -23.294 1.00 87.25 285 ALA A CA 1
ATOM 2289 C C . ALA A 1 285 ? 16.205 9.897 -22.136 1.00 87.25 285 ALA A C 1
ATOM 2291 O O . ALA A 1 285 ? 16.448 8.697 -22.224 1.00 87.25 285 ALA A O 1
ATOM 2292 N N . ILE A 1 286 ? 15.502 10.414 -21.122 1.00 90.12 286 ILE A N 1
ATOM 2293 C CA . ILE A 1 286 ? 14.949 9.626 -20.008 1.00 90.12 286 ILE A CA 1
ATOM 2294 C C . ILE A 1 286 ? 13.987 8.563 -20.536 1.00 90.12 286 ILE A C 1
ATOM 2296 O O . ILE A 1 286 ? 14.158 7.385 -20.240 1.00 90.12 286 ILE A O 1
ATOM 2300 N N . ILE A 1 287 ? 13.013 8.961 -21.364 1.00 92.25 287 ILE A N 1
ATOM 2301 C CA . ILE A 1 287 ? 12.008 8.044 -21.922 1.00 92.25 287 ILE A CA 1
ATOM 2302 C C . ILE A 1 287 ? 12.682 6.919 -22.709 1.00 92.25 287 ILE A C 1
ATOM 2304 O O . ILE A 1 287 ? 12.411 5.741 -22.483 1.00 92.25 287 ILE A O 1
ATOM 2308 N N . LEU A 1 288 ? 13.582 7.269 -23.631 1.00 89.69 288 LEU A N 1
ATOM 2309 C CA . LEU A 1 288 ? 14.291 6.280 -24.439 1.00 89.69 288 LEU A CA 1
ATOM 2310 C C . LEU A 1 288 ? 15.181 5.374 -23.585 1.00 89.69 288 LEU A C 1
ATOM 2312 O O . LEU A 1 288 ? 15.239 4.175 -23.836 1.00 89.69 288 LEU A O 1
ATOM 2316 N N . THR A 1 289 ? 15.854 5.927 -22.580 1.00 88.19 289 THR A N 1
ATOM 2317 C CA . THR A 1 289 ? 16.707 5.163 -21.664 1.00 88.19 289 THR A CA 1
ATOM 2318 C C . THR A 1 289 ? 15.875 4.177 -20.854 1.00 88.19 289 THR A C 1
ATOM 2320 O O . THR A 1 289 ? 16.202 2.994 -20.841 1.00 88.19 289 THR A O 1
ATOM 2323 N N . GLY A 1 290 ? 14.752 4.615 -20.278 1.00 92.31 290 GLY A N 1
ATOM 2324 C CA . GLY A 1 290 ? 13.802 3.738 -19.596 1.00 92.31 290 GLY A CA 1
ATOM 2325 C C . GLY A 1 290 ? 13.289 2.627 -20.509 1.00 92.31 290 GLY A C 1
ATOM 2326 O O . GLY A 1 290 ? 13.306 1.460 -20.129 1.00 92.31 290 GLY A O 1
ATOM 2327 N N . LEU A 1 291 ? 12.922 2.949 -21.754 1.00 92.75 291 LEU A N 1
ATOM 2328 C CA . LEU A 1 291 ? 12.503 1.939 -22.728 1.00 92.75 291 LEU A CA 1
ATOM 2329 C C . LEU A 1 291 ? 13.601 0.913 -23.019 1.00 92.75 291 LEU A C 1
ATOM 2331 O O . LEU A 1 291 ? 13.327 -0.282 -23.065 1.00 92.75 291 LEU A O 1
ATOM 2335 N N . VAL A 1 292 ? 14.841 1.357 -23.220 1.00 90.00 292 VAL A N 1
ATOM 2336 C CA . VAL A 1 292 ? 15.958 0.454 -23.515 1.00 90.00 292 VAL A CA 1
ATOM 2337 C C . VAL A 1 292 ? 16.335 -0.380 -22.286 1.00 90.00 292 VAL A C 1
ATOM 2339 O O . VAL A 1 292 ? 16.672 -1.551 -22.446 1.00 90.00 292 VAL A O 1
ATOM 2342 N N . ILE A 1 293 ? 16.249 0.159 -21.071 1.00 91.12 293 ILE A N 1
ATOM 2343 C CA . ILE A 1 293 ? 16.506 -0.595 -19.835 1.00 91.12 293 ILE A CA 1
ATOM 2344 C C . ILE A 1 293 ? 15.423 -1.651 -19.613 1.00 91.12 293 ILE A C 1
ATOM 2346 O O . ILE A 1 293 ? 15.751 -2.811 -19.379 1.00 91.12 293 ILE A O 1
ATOM 2350 N N . CYS A 1 294 ? 14.149 -1.276 -19.730 1.00 94.69 294 CYS A N 1
ATOM 2351 C CA . CYS A 1 294 ? 13.043 -2.142 -19.328 1.00 94.69 294 CYS A CA 1
ATOM 2352 C C . CYS A 1 294 ? 12.584 -3.099 -20.433 1.00 94.69 294 CYS A C 1
ATOM 2354 O O . CYS A 1 294 ? 12.042 -4.157 -20.124 1.00 94.69 294 CYS A O 1
ATOM 2356 N N . PHE A 1 295 ? 12.802 -2.765 -21.712 1.00 93.88 295 PHE A N 1
ATOM 2357 C CA . PHE A 1 295 ? 12.233 -3.513 -22.834 1.00 93.88 295 PHE A CA 1
ATOM 2358 C C . PHE A 1 295 ? 13.263 -4.022 -23.849 1.00 93.88 295 PHE A C 1
ATOM 2360 O O . PHE A 1 295 ? 14.321 -3.433 -24.079 1.00 93.88 295 PHE A O 1
ATOM 2367 N N . ASN A 1 296 ? 12.913 -5.115 -24.527 1.00 90.75 296 ASN A N 1
ATOM 2368 C CA . ASN A 1 296 ? 13.638 -5.722 -25.638 1.00 90.75 296 ASN A CA 1
ATOM 2369 C C . ASN A 1 296 ? 12.676 -6.118 -26.779 1.00 90.75 296 ASN A C 1
ATOM 2371 O O . ASN A 1 296 ? 12.384 -7.303 -26.974 1.00 90.75 296 ASN A O 1
ATOM 2375 N N . PRO A 1 297 ? 12.162 -5.150 -27.555 1.00 88.56 297 PRO A N 1
ATOM 2376 C CA . PRO A 1 297 ? 11.169 -5.424 -28.581 1.00 88.56 297 PRO A CA 1
ATOM 2377 C C . PRO A 1 297 ? 11.748 -6.258 -29.733 1.00 88.56 297 PRO A C 1
ATOM 2379 O O . PRO A 1 297 ? 12.884 -6.071 -30.179 1.00 88.56 297 PRO A O 1
ATOM 2382 N N . ALA A 1 298 ? 10.922 -7.140 -30.304 1.00 81.44 298 ALA A N 1
ATOM 2383 C CA . ALA A 1 298 ? 11.333 -8.074 -31.362 1.00 81.44 298 ALA A CA 1
ATOM 2384 C C . ALA A 1 298 ? 11.873 -7.389 -32.638 1.00 81.44 298 ALA A C 1
ATOM 2386 O O . ALA A 1 298 ? 12.657 -7.975 -33.386 1.00 81.44 298 ALA A O 1
ATOM 2387 N N . ARG A 1 299 ? 11.467 -6.138 -32.899 1.00 80.62 299 ARG A N 1
ATOM 2388 C CA . ARG A 1 299 ? 11.915 -5.331 -34.052 1.00 80.62 299 ARG A CA 1
ATOM 2389 C C . ARG A 1 299 ? 13.179 -4.501 -33.771 1.00 80.62 299 ARG A C 1
ATOM 2391 O O . ARG A 1 299 ? 13.559 -3.680 -34.609 1.00 80.62 299 ARG A O 1
ATOM 2398 N N . GLY A 1 300 ? 13.833 -4.697 -32.622 1.00 82.69 300 GLY A N 1
ATOM 2399 C CA . GLY A 1 300 ? 15.035 -3.958 -32.230 1.00 82.69 300 GLY A CA 1
ATOM 2400 C C . GLY A 1 300 ? 14.785 -2.448 -32.186 1.00 82.69 300 GLY A C 1
ATOM 2401 O O . GLY A 1 300 ? 13.732 -2.011 -31.732 1.00 82.69 300 GLY A O 1
ATOM 2402 N N . LEU A 1 301 ? 15.705 -1.646 -32.735 1.00 82.75 301 LEU A N 1
ATOM 2403 C CA . LEU A 1 301 ? 15.584 -0.176 -32.777 1.00 82.75 301 LEU A CA 1
ATOM 2404 C C . LEU A 1 301 ? 14.255 0.348 -33.347 1.00 82.75 301 LEU A C 1
ATOM 2406 O O . LEU A 1 301 ? 13.743 1.355 -32.875 1.00 82.75 301 LEU A O 1
ATOM 2410 N N . THR A 1 302 ? 13.674 -0.328 -34.345 1.00 83.19 302 THR A N 1
ATOM 2411 C CA . THR A 1 302 ? 12.360 0.081 -34.879 1.00 83.19 302 THR A CA 1
ATOM 2412 C C . THR A 1 302 ? 11.242 -0.178 -33.873 1.00 83.19 302 THR A C 1
ATOM 2414 O O . THR A 1 302 ? 10.315 0.612 -33.789 1.00 83.19 302 THR A O 1
ATOM 2417 N N . GLY A 1 303 ? 11.357 -1.236 -33.068 1.00 86.94 303 GLY A N 1
ATOM 2418 C CA . GLY A 1 303 ? 10.392 -1.539 -32.016 1.00 86.94 303 GLY A CA 1
ATOM 2419 C C . GLY A 1 303 ? 10.356 -0.475 -30.921 1.00 86.94 303 GLY A C 1
ATOM 2420 O O . GLY A 1 303 ? 9.272 -0.089 -30.511 1.00 86.94 303 GLY A O 1
ATOM 2421 N N . TYR A 1 304 ? 11.509 0.059 -30.504 1.00 87.94 304 TYR A N 1
ATOM 2422 C CA . TYR A 1 304 ? 11.539 1.160 -29.530 1.00 87.94 304 TYR A CA 1
ATOM 2423 C C . TYR A 1 304 ? 10.858 2.427 -30.059 1.00 87.94 304 TYR A C 1
ATOM 2425 O O . TYR A 1 304 ? 10.198 3.129 -29.301 1.00 87.94 304 TYR A O 1
ATOM 2433 N N . LEU A 1 305 ? 10.984 2.709 -31.359 1.00 87.19 305 LEU A N 1
ATOM 2434 C CA . LEU A 1 305 ? 10.266 3.821 -31.985 1.00 87.19 305 LEU A CA 1
ATOM 2435 C C . LEU A 1 305 ? 8.765 3.542 -32.034 1.00 87.19 305 LEU A C 1
ATOM 2437 O O . LEU A 1 305 ? 8.004 4.393 -31.599 1.00 87.19 305 LEU A O 1
ATOM 2441 N N . ASP A 1 306 ? 8.354 2.342 -32.463 1.00 86.38 306 ASP A N 1
ATOM 2442 C CA . ASP A 1 306 ? 6.945 1.919 -32.475 1.00 86.38 306 ASP A CA 1
ATOM 2443 C C . ASP A 1 306 ? 6.313 2.019 -31.065 1.00 86.38 306 ASP A C 1
ATOM 2445 O O . ASP A 1 306 ? 5.133 2.327 -30.935 1.00 86.38 306 ASP A O 1
ATOM 2449 N N . MET A 1 307 ? 7.094 1.801 -30.001 1.00 87.94 307 MET A N 1
ATOM 2450 C CA . MET A 1 307 ? 6.657 1.952 -28.607 1.00 87.94 307 MET A CA 1
ATOM 2451 C C . MET A 1 307 ? 6.466 3.412 -28.164 1.00 87.94 307 MET A C 1
ATOM 2453 O O . MET A 1 307 ? 5.731 3.656 -27.214 1.00 87.94 307 MET A O 1
ATOM 2457 N N . ILE A 1 308 ? 7.098 4.378 -28.834 1.00 86.94 308 ILE A N 1
ATOM 2458 C CA . ILE A 1 308 ? 6.941 5.819 -28.565 1.00 86.94 308 ILE A CA 1
ATOM 2459 C C . ILE A 1 308 ? 5.853 6.411 -29.460 1.00 86.94 308 ILE A C 1
ATOM 2461 O O . ILE A 1 308 ? 4.984 7.143 -28.998 1.00 86.94 308 ILE A O 1
ATOM 2465 N N . THR A 1 309 ? 5.916 6.102 -30.754 1.00 80.88 309 THR A N 1
ATOM 2466 C CA . THR A 1 309 ? 5.109 6.711 -31.820 1.00 80.88 309 THR A CA 1
ATOM 2467 C C . THR A 1 309 ? 3.930 5.826 -32.234 1.00 80.88 309 THR A C 1
ATOM 2469 O O . THR A 1 309 ? 3.411 5.968 -33.340 1.00 80.88 309 THR A O 1
ATOM 2472 N N . GLY A 1 310 ? 3.569 4.850 -31.399 1.00 71.25 310 GLY A N 1
ATOM 2473 C CA . GLY A 1 310 ? 2.543 3.848 -31.677 1.00 71.25 310 GLY A CA 1
ATOM 2474 C C . GLY A 1 310 ? 1.131 4.419 -31.843 1.00 71.25 310 GLY A C 1
ATOM 2475 O O . GLY A 1 310 ? 0.894 5.624 -31.764 1.00 71.25 310 GLY A O 1
ATOM 2476 N N . TYR A 1 311 ? 0.176 3.526 -32.104 1.00 63.38 311 TYR A N 1
ATOM 2477 C CA . TYR A 1 311 ? -1.232 3.879 -32.319 1.00 63.38 311 TYR A CA 1
ATOM 2478 C C . TYR A 1 311 ? -1.834 4.586 -31.090 1.00 63.38 311 TYR A C 1
ATOM 2480 O O . TYR A 1 311 ? -1.464 4.255 -29.974 1.00 63.38 311 TYR A O 1
ATOM 2488 N N . GLY A 1 312 ? -2.741 5.551 -31.280 1.00 61.66 312 GLY A N 1
ATOM 2489 C CA . GLY A 1 312 ? -3.403 6.249 -30.162 1.00 61.66 312 GLY A CA 1
ATOM 2490 C C . GLY A 1 312 ? -2.573 7.389 -29.563 1.00 61.66 312 GLY A C 1
ATOM 2491 O O . GLY A 1 312 ? -2.305 7.388 -28.368 1.00 61.66 312 GLY A O 1
ATOM 2492 N N . GLY A 1 313 ? -2.127 8.326 -30.413 1.00 64.75 313 GLY A N 1
ATOM 2493 C CA . GLY A 1 313 ? -1.176 9.398 -30.089 1.00 64.75 313 GLY A CA 1
ATOM 2494 C C . GLY A 1 313 ? -1.280 9.958 -28.666 1.00 64.75 313 GLY A C 1
ATOM 2495 O O . GLY A 1 313 ? -2.354 10.316 -28.196 1.00 64.75 313 GLY A O 1
ATOM 2496 N N . TYR A 1 314 ? -0.136 10.050 -27.995 1.00 77.81 314 TYR A N 1
ATOM 2497 C CA . TYR A 1 314 ? -0.038 10.527 -26.623 1.00 77.81 314 TYR A CA 1
ATOM 2498 C C . TYR A 1 314 ? 0.415 11.993 -26.633 1.00 77.81 314 TYR A C 1
ATOM 2500 O O . TYR A 1 314 ? 1.573 12.302 -26.932 1.00 77.81 314 TYR A O 1
ATOM 2508 N N . GLU A 1 315 ? -0.534 12.898 -26.370 1.00 76.94 315 GLU A N 1
ATOM 2509 C CA . GLU A 1 315 ? -0.381 14.358 -26.476 1.00 76.94 315 GLU A CA 1
ATOM 2510 C C . GLU A 1 315 ? 0.908 14.898 -25.829 1.00 76.94 315 GLU A C 1
ATOM 2512 O O . GLU A 1 315 ? 1.604 15.686 -26.479 1.00 76.94 315 GLU A O 1
ATOM 2517 N N . PRO A 1 316 ? 1.332 14.432 -24.637 1.00 78.38 316 PRO A N 1
ATOM 2518 C CA . PRO A 1 316 ? 2.540 14.953 -24.009 1.00 78.38 316 PRO A CA 1
ATOM 2519 C C . PRO A 1 316 ? 3.845 14.640 -24.753 1.00 78.38 316 PRO A C 1
ATOM 2521 O O . PRO A 1 316 ? 4.843 15.328 -24.543 1.00 78.38 316 PRO A O 1
ATOM 2524 N N . LEU A 1 317 ? 3.865 13.645 -25.648 1.00 81.56 317 LEU A N 1
ATOM 2525 C CA . LEU A 1 317 ? 5.018 13.384 -26.518 1.00 81.56 317 LEU A CA 1
ATOM 2526 C C . LEU A 1 317 ? 4.987 14.179 -27.821 1.00 81.56 317 LEU A C 1
ATOM 2528 O O . LEU A 1 317 ? 6.042 14.354 -28.434 1.00 81.56 317 LEU A O 1
ATOM 2532 N N . ALA A 1 318 ? 3.825 14.688 -28.242 1.00 78.31 318 ALA A N 1
ATOM 2533 C CA . ALA A 1 318 ? 3.706 15.462 -29.478 1.00 78.31 318 ALA A CA 1
ATOM 2534 C C . ALA A 1 318 ? 4.579 16.729 -29.437 1.00 78.31 318 ALA A C 1
ATOM 2536 O O . ALA A 1 318 ? 5.186 17.100 -30.442 1.00 78.31 318 ALA A O 1
ATOM 2537 N N . GLY A 1 319 ? 4.709 17.344 -28.255 1.00 76.06 319 GLY A N 1
ATOM 2538 C CA . GLY A 1 319 ? 5.590 18.491 -28.020 1.00 76.06 319 GLY A CA 1
ATOM 2539 C C . GLY A 1 319 ? 7.083 18.148 -27.956 1.00 76.06 319 GLY A C 1
ATOM 2540 O O . GLY A 1 319 ? 7.917 19.031 -28.137 1.00 76.06 319 GLY A O 1
ATOM 2541 N N . LEU A 1 320 ? 7.446 16.876 -27.744 1.00 81.94 320 LEU A N 1
ATOM 2542 C CA . LEU A 1 320 ? 8.844 16.464 -27.589 1.00 81.94 320 LEU A CA 1
ATOM 2543 C C . LEU A 1 320 ? 9.544 16.178 -28.921 1.00 81.94 320 LEU A C 1
ATOM 2545 O O . LEU A 1 320 ? 10.771 16.161 -28.953 1.00 81.94 320 LEU A O 1
ATOM 2549 N N . GLY A 1 321 ? 8.830 15.996 -30.031 1.00 78.81 321 GLY A N 1
ATOM 2550 C CA . GLY A 1 321 ? 9.442 15.966 -31.360 1.00 78.81 321 GLY A CA 1
ATOM 2551 C C . GLY A 1 321 ? 8.838 14.952 -32.324 1.00 78.81 321 GLY A C 1
ATOM 2552 O O . GLY A 1 321 ? 8.004 14.125 -31.971 1.00 78.81 321 GLY A O 1
ATOM 2553 N N . SER A 1 322 ? 9.295 15.026 -33.573 1.00 83.44 322 SER A N 1
ATOM 2554 C CA . SER A 1 322 ? 8.864 14.137 -34.660 1.00 83.44 322 SER A CA 1
ATOM 2555 C C . SER A 1 322 ? 9.544 12.765 -34.600 1.00 83.44 322 SER A C 1
ATOM 2557 O O . SER A 1 322 ? 10.604 12.621 -33.987 1.00 83.44 322 SER A O 1
ATOM 2559 N N . ASP A 1 323 ? 9.033 11.780 -35.344 1.00 82.50 323 ASP A N 1
ATOM 2560 C CA . ASP A 1 323 ? 9.686 10.476 -35.568 1.00 82.50 323 ASP A CA 1
ATOM 2561 C C . ASP A 1 323 ? 11.177 10.594 -35.907 1.00 82.50 323 ASP A C 1
ATOM 2563 O O . ASP A 1 323 ? 11.998 9.778 -35.483 1.00 82.50 323 ASP A O 1
ATOM 2567 N N . ARG A 1 324 ? 11.547 11.620 -36.683 1.00 83.81 324 ARG A N 1
ATOM 2568 C CA . ARG A 1 324 ? 12.941 11.899 -37.031 1.00 83.81 324 ARG A CA 1
ATOM 2569 C C . ARG A 1 324 ? 13.766 12.240 -35.790 1.00 83.81 324 ARG A C 1
ATOM 2571 O O . ARG A 1 324 ? 14.857 11.705 -35.625 1.00 83.81 324 ARG A O 1
ATOM 2578 N N . THR A 1 325 ? 13.240 13.090 -34.915 1.00 85.81 325 THR A N 1
ATOM 2579 C CA . THR A 1 325 ? 13.903 13.518 -33.677 1.00 85.81 325 THR A CA 1
ATOM 2580 C C . THR A 1 325 ? 14.125 12.338 -32.730 1.00 85.81 325 THR A C 1
ATOM 2582 O O . THR A 1 325 ? 15.212 12.197 -32.166 1.00 85.81 325 THR A O 1
ATOM 2585 N N . TRP A 1 326 ? 13.134 11.453 -32.600 1.00 86.75 326 TRP A N 1
ATOM 2586 C CA . TRP A 1 326 ? 13.245 10.227 -31.804 1.00 86.75 326 TRP A CA 1
ATOM 2587 C C . TRP A 1 326 ? 14.269 9.246 -32.386 1.00 86.75 326 TRP A C 1
ATOM 2589 O O . TRP A 1 326 ? 15.100 8.715 -31.649 1.00 86.75 326 TRP A O 1
ATOM 2599 N N . ARG A 1 327 ? 14.289 9.067 -33.715 1.00 84.69 327 ARG A N 1
ATOM 2600 C CA . ARG A 1 327 ? 15.311 8.267 -34.421 1.00 84.69 327 ARG A CA 1
ATOM 2601 C C . ARG A 1 327 ? 16.725 8.793 -34.191 1.00 84.69 327 ARG A C 1
ATOM 2603 O O . ARG A 1 327 ? 17.645 7.997 -33.988 1.00 84.69 327 ARG A O 1
ATOM 2610 N N . GLU A 1 328 ? 16.903 10.111 -34.230 1.00 82.62 328 GLU A N 1
ATOM 2611 C CA . GLU A 1 328 ? 18.190 10.763 -33.977 1.00 82.62 328 GLU A CA 1
ATOM 2612 C C . GLU A 1 328 ? 18.664 10.521 -32.531 1.00 82.62 328 GLU A C 1
ATOM 2614 O O . GLU A 1 328 ? 19.808 10.107 -32.341 1.00 82.62 328 GLU A O 1
ATOM 2619 N N . HIS A 1 329 ? 17.792 10.661 -31.522 1.00 83.38 329 HIS A N 1
ATOM 2620 C CA . HIS A 1 329 ? 18.156 10.395 -30.117 1.00 83.38 329 HIS A CA 1
ATOM 2621 C C . HIS A 1 329 ? 18.451 8.918 -29.856 1.00 83.38 329 HIS A C 1
ATOM 2623 O O . HIS A 1 329 ? 19.452 8.602 -29.217 1.00 83.38 329 HIS A O 1
ATOM 2629 N N . LEU A 1 330 ? 17.639 8.005 -30.397 1.00 83.06 330 LEU A N 1
ATOM 2630 C CA . LEU A 1 330 ? 17.886 6.568 -30.269 1.00 83.06 330 LEU A CA 1
ATOM 2631 C C . LEU A 1 330 ? 19.234 6.177 -30.895 1.00 83.06 330 LEU A C 1
ATOM 2633 O O . LEU A 1 330 ? 19.979 5.387 -30.324 1.00 83.06 330 LEU A O 1
ATOM 2637 N N . SER A 1 331 ? 19.583 6.775 -32.038 1.00 78.00 331 SER A N 1
ATOM 2638 C CA . SER A 1 331 ? 20.908 6.600 -32.648 1.00 78.00 331 SER A CA 1
ATOM 2639 C C . SER A 1 331 ? 22.025 7.182 -31.774 1.00 78.00 331 SER A C 1
ATOM 2641 O O . SER A 1 331 ? 23.116 6.622 -31.728 1.00 78.00 331 SER A O 1
ATOM 2643 N N . GLY A 1 332 ? 21.759 8.282 -31.064 1.00 74.06 332 GLY A N 1
ATOM 2644 C CA . GLY A 1 332 ? 22.653 8.837 -30.048 1.00 74.06 332 GLY A CA 1
ATOM 2645 C C . GLY A 1 332 ? 22.954 7.831 -28.940 1.00 74.06 332 GLY A C 1
ATOM 2646 O O . GLY A 1 332 ? 24.122 7.552 -28.693 1.00 74.06 332 GLY A O 1
ATOM 2647 N N . ILE A 1 333 ? 21.924 7.209 -28.358 1.00 74.19 333 ILE A N 1
ATOM 2648 C CA . ILE A 1 333 ? 22.081 6.175 -27.320 1.00 74.19 333 ILE A CA 1
ATOM 2649 C C . ILE A 1 333 ? 22.916 5.001 -27.840 1.00 74.19 333 ILE A C 1
ATOM 2651 O O . ILE A 1 333 ? 23.878 4.607 -27.194 1.00 74.19 333 ILE A O 1
ATOM 2655 N N . VAL A 1 334 ? 22.617 4.491 -29.040 1.00 71.81 334 VAL A N 1
ATOM 2656 C CA . VAL A 1 334 ? 23.364 3.373 -29.654 1.00 71.81 334 VAL A CA 1
ATOM 2657 C C . VAL A 1 334 ? 24.863 3.669 -29.789 1.00 71.81 334 VAL A C 1
ATOM 2659 O O . VAL A 1 334 ? 25.676 2.755 -29.678 1.00 71.81 334 VAL A O 1
ATOM 2662 N N . ASN A 1 335 ? 25.225 4.921 -30.077 1.00 66.75 335 ASN A N 1
ATOM 2663 C CA . ASN A 1 335 ? 26.603 5.306 -30.376 1.00 66.75 335 ASN A CA 1
ATOM 2664 C C . ASN A 1 335 ? 27.377 5.835 -29.158 1.00 66.75 335 ASN A C 1
ATOM 2666 O O . ASN A 1 335 ? 28.604 5.823 -29.190 1.00 66.75 335 ASN A O 1
ATOM 2670 N N . LEU A 1 336 ? 26.683 6.352 -28.139 1.00 65.38 336 LEU A N 1
ATOM 2671 C CA . LEU A 1 336 ? 27.289 7.071 -27.012 1.00 65.38 336 LEU A CA 1
ATOM 2672 C C . LEU A 1 336 ? 27.170 6.323 -25.681 1.00 65.38 336 LEU A C 1
ATOM 2674 O O . LEU A 1 336 ? 27.959 6.576 -24.774 1.00 65.38 336 LEU A O 1
ATOM 2678 N N . ALA A 1 337 ? 26.205 5.412 -25.540 1.00 66.44 337 ALA A N 1
ATOM 2679 C CA . ALA A 1 337 ? 25.992 4.708 -24.286 1.00 66.44 337 ALA A CA 1
ATOM 2680 C C . ALA A 1 337 ? 26.983 3.547 -24.132 1.00 66.44 337 ALA A C 1
ATOM 2682 O O . ALA A 1 337 ? 26.855 2.520 -24.796 1.00 66.44 337 ALA A O 1
ATOM 2683 N N . ASN A 1 338 ? 27.936 3.671 -23.205 1.00 71.44 338 ASN A N 1
ATOM 2684 C CA . ASN A 1 338 ? 28.810 2.553 -22.822 1.00 71.44 338 ASN A CA 1
ATOM 2685 C C . ASN A 1 338 ? 28.033 1.400 -22.167 1.00 71.44 338 ASN A C 1
ATOM 2687 O O . ASN A 1 338 ? 28.490 0.258 -22.197 1.00 71.44 338 ASN A O 1
ATOM 2691 N N . ASP A 1 339 ? 26.856 1.706 -21.619 1.00 71.62 339 ASP A N 1
ATOM 2692 C CA . ASP A 1 339 ? 25.997 0.766 -20.904 1.00 71.62 339 ASP A CA 1
ATOM 2693 C C . ASP A 1 339 ? 25.246 -0.202 -21.834 1.00 71.62 339 ASP A C 1
ATOM 2695 O O . ASP A 1 339 ? 24.643 -1.161 -21.353 1.00 71.62 339 ASP A O 1
ATOM 2699 N N . PHE A 1 340 ? 25.287 0.002 -23.161 1.00 76.88 340 PHE A N 1
ATOM 2700 C CA . PHE A 1 340 ? 24.597 -0.854 -24.131 1.00 76.88 340 PHE A CA 1
ATOM 2701 C C . PHE A 1 340 ? 25.490 -1.256 -25.307 1.00 76.88 340 PHE A C 1
ATOM 2703 O O . PHE A 1 340 ? 26.133 -0.434 -25.952 1.00 76.88 340 PHE A O 1
ATOM 2710 N N . LYS A 1 341 ? 25.463 -2.544 -25.662 1.00 79.56 341 LYS A N 1
ATOM 2711 C CA . LYS A 1 341 ? 26.141 -3.087 -26.845 1.00 79.56 341 LYS A CA 1
ATOM 2712 C C . LYS A 1 341 ? 25.138 -3.377 -27.967 1.00 79.56 341 LYS A C 1
ATOM 2714 O O . LYS A 1 341 ? 24.239 -4.208 -27.778 1.00 79.56 341 LYS A O 1
ATOM 2719 N N . PRO A 1 342 ? 25.292 -2.765 -29.158 1.00 77.81 342 PRO A N 1
ATOM 2720 C CA . PRO A 1 342 ? 24.460 -3.091 -30.306 1.00 77.81 342 PRO A CA 1
ATOM 2721 C C . PRO A 1 342 ? 24.761 -4.512 -30.793 1.00 77.81 342 PRO A C 1
ATOM 2723 O O . PRO A 1 342 ? 25.876 -4.822 -31.210 1.00 77.81 342 PRO A O 1
ATOM 2726 N N . THR A 1 343 ? 23.749 -5.376 -30.768 1.00 77.19 343 THR A N 1
ATOM 2727 C CA . THR A 1 343 ? 23.858 -6.787 -31.154 1.00 77.19 343 THR A CA 1
ATOM 2728 C C . THR A 1 343 ? 22.881 -7.101 -32.293 1.00 77.19 343 THR A C 1
ATOM 2730 O O . THR A 1 343 ? 21.691 -6.792 -32.180 1.00 77.19 343 THR A O 1
ATOM 2733 N N . PRO A 1 344 ? 23.332 -7.698 -33.413 1.00 70.88 344 PRO A N 1
ATOM 2734 C CA . PRO A 1 344 ? 22.440 -8.117 -34.491 1.00 70.88 344 PRO A CA 1
ATOM 2735 C C . PRO A 1 344 ? 21.494 -9.233 -34.037 1.00 70.88 344 PRO A C 1
ATOM 2737 O O . PRO A 1 344 ? 21.935 -10.249 -33.500 1.00 70.88 344 PRO A O 1
ATOM 2740 N N . VAL A 1 345 ? 20.202 -9.092 -34.325 1.00 67.69 345 VAL A N 1
ATOM 2741 C CA . VAL A 1 345 ? 19.212 -10.139 -34.057 1.00 67.69 345 VAL A CA 1
ATOM 2742 C C . VAL A 1 345 ? 19.335 -11.250 -35.094 1.00 67.69 345 VAL A C 1
ATOM 2744 O O . VAL A 1 345 ? 19.209 -11.017 -36.301 1.00 67.69 345 VAL A O 1
ATOM 2747 N N . LYS A 1 346 ? 19.516 -12.490 -34.630 1.00 61.41 346 LYS A N 1
ATOM 2748 C CA . LYS A 1 346 ? 19.332 -13.680 -35.469 1.00 61.41 346 LYS A CA 1
ATOM 2749 C C . LYS A 1 346 ? 17.834 -13.956 -35.580 1.00 61.41 346 LYS A C 1
ATOM 2751 O O . LYS A 1 346 ? 17.235 -14.490 -34.657 1.00 61.41 346 LYS A O 1
ATOM 2756 N N . LEU A 1 347 ? 17.223 -13.580 -36.702 1.00 57.34 347 LEU A N 1
ATOM 2757 C CA . LEU A 1 347 ? 15.825 -13.916 -36.973 1.00 57.34 347 LEU A CA 1
ATOM 2758 C C . LEU A 1 347 ? 15.705 -15.436 -37.184 1.00 57.34 347 LEU A C 1
ATOM 2760 O O . LEU A 1 347 ? 16.052 -15.950 -38.247 1.00 57.34 347 LEU A O 1
ATOM 2764 N N . SER A 1 348 ? 15.223 -16.164 -36.178 1.00 49.44 348 SER A N 1
ATOM 2765 C CA . SER A 1 348 ? 14.871 -17.581 -36.292 1.00 49.44 348 SER A CA 1
ATOM 2766 C C . SER A 1 348 ? 13.520 -17.718 -37.004 1.00 49.44 348 SER A C 1
ATOM 2768 O O . SER A 1 348 ? 12.463 -17.833 -36.395 1.00 49.44 348 SER A O 1
ATOM 2770 N N . GLY A 1 349 ? 13.533 -17.665 -38.336 1.00 51.75 349 GLY A N 1
ATOM 2771 C CA . GLY A 1 349 ? 12.326 -17.887 -39.132 1.00 51.75 349 GLY A CA 1
ATOM 2772 C C . GLY A 1 349 ? 12.609 -17.983 -40.625 1.00 51.75 349 GLY A C 1
ATOM 2773 O O . GLY A 1 349 ? 13.106 -17.041 -41.241 1.00 51.75 349 GLY A O 1
ATOM 2774 N N . SER A 1 350 ? 12.256 -19.115 -41.237 1.00 44.25 350 SER A N 1
ATOM 2775 C CA . SER A 1 350 ? 12.393 -19.357 -42.675 1.00 44.25 350 SER A CA 1
ATOM 2776 C C . SER A 1 350 ? 11.350 -18.577 -43.491 1.00 44.25 350 SER A C 1
ATOM 2778 O O . SER A 1 350 ? 10.445 -19.156 -44.088 1.00 44.25 350 SER A O 1
ATOM 2780 N N . ARG A 1 351 ? 11.449 -17.248 -43.564 1.00 48.75 351 ARG A N 1
ATOM 2781 C CA . ARG A 1 351 ? 10.757 -16.477 -44.612 1.00 48.75 351 ARG A CA 1
ATOM 2782 C C . ARG A 1 351 ? 11.781 -15.981 -45.624 1.00 48.75 351 ARG A C 1
ATOM 2784 O O . ARG A 1 351 ? 12.252 -14.854 -45.561 1.00 48.75 351 ARG A O 1
ATOM 2791 N N . LYS A 1 352 ? 12.085 -16.859 -46.587 1.00 46.94 352 LYS A N 1
ATOM 2792 C CA . LYS A 1 352 ? 13.040 -16.681 -47.700 1.00 46.94 352 LYS A CA 1
ATOM 2793 C C . LYS A 1 352 ? 12.736 -15.525 -48.679 1.00 46.94 352 LYS A C 1
ATOM 2795 O O . LYS A 1 352 ? 13.486 -15.354 -49.628 1.00 46.94 352 LYS A O 1
ATOM 2800 N N . ASN A 1 353 ? 11.695 -14.711 -48.469 1.00 46.69 353 ASN A N 1
ATOM 2801 C CA . ASN A 1 353 ? 11.186 -13.791 -49.502 1.00 46.69 353 ASN A CA 1
ATOM 2802 C C . ASN A 1 353 ? 11.272 -12.289 -49.175 1.00 46.69 353 ASN A C 1
ATOM 2804 O O . ASN A 1 353 ? 10.609 -11.487 -49.828 1.00 46.69 353 ASN A O 1
ATOM 2808 N N . ARG A 1 354 ? 12.094 -11.858 -48.212 1.00 52.16 354 ARG A N 1
ATOM 2809 C CA . ARG A 1 354 ? 12.456 -10.433 -48.087 1.00 52.16 354 ARG A CA 1
ATOM 2810 C C . ARG A 1 354 ? 13.940 -10.263 -48.402 1.00 52.16 354 ARG A C 1
ATOM 2812 O O . ARG A 1 354 ? 14.761 -11.003 -47.873 1.00 52.16 354 ARG A O 1
ATOM 2819 N N . LYS A 1 355 ? 14.256 -9.312 -49.296 1.00 52.16 355 LYS A N 1
ATOM 2820 C CA . LYS A 1 355 ? 15.629 -8.892 -49.645 1.00 52.16 355 LYS A CA 1
ATOM 2821 C C . LYS A 1 355 ? 16.479 -8.747 -48.369 1.00 52.16 355 LYS A C 1
ATOM 2823 O O . LYS A 1 355 ? 15.907 -8.365 -47.345 1.00 52.16 355 LYS A O 1
ATOM 2828 N N . PRO A 1 356 ? 17.800 -9.006 -48.411 1.00 44.72 356 PRO A N 1
ATOM 2829 C CA . PRO A 1 356 ? 18.655 -8.955 -47.229 1.00 44.72 356 PRO A CA 1
ATOM 2830 C C . PRO A 1 356 ? 18.777 -7.504 -46.749 1.00 44.72 356 PRO A C 1
ATOM 2832 O O . PRO A 1 356 ? 19.662 -6.760 -47.157 1.00 44.72 356 PRO A O 1
ATOM 2835 N N . GLY A 1 357 ? 17.835 -7.073 -45.916 1.00 55.75 357 GLY A N 1
ATOM 2836 C CA . GLY A 1 357 ? 18.012 -5.903 -45.075 1.00 55.75 357 GLY A CA 1
ATOM 2837 C C . GLY A 1 357 ? 19.020 -6.229 -43.978 1.00 55.75 357 GLY A C 1
ATOM 2838 O O . GLY A 1 357 ? 19.182 -7.392 -43.599 1.00 55.75 357 GLY A O 1
ATOM 2839 N N . ARG A 1 358 ? 19.696 -5.203 -43.452 1.00 57.53 358 ARG A N 1
ATOM 2840 C CA . ARG A 1 358 ? 20.509 -5.344 -42.239 1.00 57.53 358 ARG A CA 1
ATOM 2841 C C . ARG A 1 358 ? 19.618 -5.954 -41.140 1.00 57.53 358 ARG A C 1
ATOM 2843 O O . ARG A 1 358 ? 18.507 -5.450 -40.955 1.00 57.53 358 ARG A O 1
ATOM 2850 N N . PRO A 1 359 ? 20.047 -7.027 -40.451 1.00 56.50 359 PRO A N 1
ATOM 2851 C CA . PRO A 1 359 ? 19.264 -7.599 -39.361 1.00 56.50 359 PRO A CA 1
ATOM 2852 C C . PRO A 1 359 ? 18.946 -6.511 -38.325 1.00 56.50 359 PRO A C 1
ATOM 2854 O O . PRO A 1 359 ? 19.790 -5.630 -38.107 1.00 56.50 359 PRO A O 1
ATOM 2857 N N . PRO A 1 360 ? 17.748 -6.532 -37.711 1.00 66.88 360 PRO A N 1
ATOM 2858 C CA . PRO A 1 360 ? 17.407 -5.558 -36.686 1.00 66.88 360 PRO A CA 1
ATOM 2859 C C . PRO A 1 360 ? 18.466 -5.599 -35.579 1.00 66.88 360 PRO A C 1
ATOM 2861 O O . PRO A 1 360 ? 18.959 -6.667 -35.222 1.00 66.88 360 PRO A O 1
ATOM 2864 N N . MET A 1 361 ? 18.867 -4.428 -35.088 1.00 75.62 361 MET A N 1
ATOM 2865 C CA . MET A 1 361 ? 19.838 -4.312 -33.998 1.00 75.62 361 MET A CA 1
ATOM 2866 C C . MET A 1 361 ? 19.087 -4.203 -32.673 1.00 75.62 361 MET A C 1
ATOM 2868 O O . MET A 1 361 ? 18.167 -3.392 -32.555 1.00 75.62 361 MET A O 1
ATOM 2872 N N . GLN A 1 362 ? 19.481 -5.017 -31.700 1.00 78.19 362 GLN A N 1
ATOM 2873 C CA . GLN A 1 362 ? 19.068 -4.908 -30.303 1.00 78.19 362 GLN A CA 1
ATOM 2874 C C . GLN A 1 362 ? 20.146 -4.188 -29.499 1.00 78.19 362 GLN A C 1
ATOM 2876 O O . GLN A 1 362 ? 21.331 -4.284 -29.813 1.00 78.19 362 GLN A O 1
ATOM 2881 N N . LEU A 1 363 ? 19.726 -3.487 -28.453 1.00 80.12 363 LEU A N 1
ATOM 2882 C CA . LEU A 1 363 ? 20.619 -2.904 -27.461 1.00 80.12 363 LEU A CA 1
ATOM 2883 C C . LEU A 1 363 ? 20.641 -3.841 -26.261 1.00 80.12 363 LEU A C 1
ATOM 2885 O O . LEU A 1 363 ? 19.630 -3.954 -25.571 1.00 80.12 363 LEU A O 1
ATOM 2889 N N . LEU A 1 364 ? 21.744 -4.564 -26.064 1.00 80.88 364 LEU A N 1
ATOM 2890 C CA . LEU A 1 364 ? 21.923 -5.418 -24.890 1.00 80.88 364 LEU A CA 1
ATOM 2891 C C . LEU A 1 364 ? 22.666 -4.632 -23.810 1.00 80.88 364 LEU A C 1
ATOM 2893 O O . LEU A 1 364 ? 23.731 -4.094 -24.117 1.00 80.88 364 LEU A O 1
ATOM 2897 N N . PRO A 1 365 ? 22.141 -4.553 -22.581 1.00 82.88 365 PRO A N 1
ATOM 2898 C CA . PRO A 1 365 ? 22.832 -3.860 -21.510 1.00 82.88 365 PRO A CA 1
ATOM 2899 C C . PRO A 1 365 ? 24.101 -4.621 -21.100 1.00 82.88 365 PRO A C 1
ATOM 2901 O O . PRO A 1 365 ? 24.145 -5.851 -21.136 1.00 82.88 365 PRO A O 1
ATOM 2904 N N . THR A 1 366 ? 25.161 -3.889 -20.763 1.00 84.38 366 THR A N 1
ATOM 2905 C CA . THR A 1 366 ? 26.422 -4.454 -20.249 1.00 84.38 366 THR A CA 1
ATOM 2906 C C . THR A 1 366 ? 26.419 -4.618 -18.737 1.00 84.38 366 THR A C 1
ATOM 2908 O O . THR A 1 366 ? 27.162 -5.444 -18.212 1.00 84.38 366 THR A O 1
ATOM 2911 N N . THR A 1 367 ? 25.591 -3.823 -18.069 1.00 86.50 367 THR A N 1
ATOM 2912 C CA . THR A 1 367 ? 25.288 -3.864 -16.636 1.00 86.50 367 THR A CA 1
ATOM 2913 C C . THR A 1 367 ? 23.951 -4.591 -16.458 1.00 86.50 367 THR A C 1
ATOM 2915 O O . THR A 1 367 ? 23.118 -4.505 -17.366 1.00 86.50 367 THR A O 1
ATOM 2918 N N . PRO A 1 368 ? 23.705 -5.325 -15.358 1.00 90.31 368 PRO A N 1
ATOM 2919 C CA . PRO A 1 368 ? 22.405 -5.948 -15.131 1.00 90.31 368 PRO A CA 1
ATOM 2920 C C . PRO A 1 368 ? 21.249 -4.938 -15.297 1.00 90.31 368 PRO A C 1
ATOM 2922 O O . PRO A 1 368 ? 21.343 -3.821 -14.782 1.00 90.31 368 PRO A O 1
ATOM 2925 N N . PRO A 1 369 ? 20.167 -5.287 -16.026 1.00 91.38 369 PRO A N 1
ATOM 2926 C CA . PRO A 1 369 ? 19.065 -4.362 -16.296 1.00 91.38 369 PRO A CA 1
ATOM 2927 C C . PRO A 1 369 ? 18.446 -3.759 -15.032 1.00 91.38 369 PRO A C 1
ATOM 2929 O O . PRO A 1 369 ? 18.106 -2.579 -15.030 1.00 91.38 369 PRO A O 1
ATOM 2932 N N . VAL A 1 370 ? 18.332 -4.546 -13.957 1.00 94.94 370 VAL A N 1
ATOM 2933 C CA . VAL A 1 370 ? 17.769 -4.077 -12.686 1.00 94.94 370 VAL A CA 1
ATOM 2934 C C . VAL A 1 370 ? 18.627 -3.001 -12.022 1.00 94.94 370 VAL A C 1
ATOM 2936 O O . VAL A 1 370 ? 18.083 -2.028 -11.507 1.00 94.94 370 VAL A O 1
ATOM 2939 N N . ASP A 1 371 ? 19.955 -3.108 -12.098 1.00 92.25 371 ASP A N 1
ATOM 2940 C CA . ASP A 1 371 ? 20.863 -2.101 -11.541 1.00 92.25 371 ASP A CA 1
ATOM 2941 C C . ASP A 1 371 ? 20.736 -0.787 -12.316 1.00 92.25 371 ASP A C 1
ATOM 2943 O O . ASP A 1 371 ? 20.637 0.287 -11.725 1.00 92.25 371 ASP A O 1
ATOM 2947 N N . LEU A 1 372 ? 20.656 -0.872 -13.650 1.00 90.94 372 LEU A N 1
ATOM 2948 C CA . LEU A 1 372 ? 20.405 0.292 -14.500 1.00 90.94 372 LEU A CA 1
ATOM 2949 C C . LEU A 1 372 ? 19.041 0.926 -14.203 1.00 90.94 372 LEU A C 1
ATOM 2951 O O . LEU A 1 372 ? 18.934 2.150 -14.201 1.00 90.94 372 LEU A O 1
ATOM 2955 N N . PHE A 1 373 ? 18.009 0.121 -13.940 1.00 95.00 373 PHE A N 1
ATOM 2956 C CA . PHE A 1 373 ? 16.685 0.626 -13.582 1.00 95.00 373 PHE A CA 1
ATOM 2957 C C . PHE A 1 373 ? 16.691 1.322 -12.218 1.00 95.00 373 PHE A C 1
ATOM 2959 O O . PHE A 1 373 ? 16.216 2.449 -12.120 1.00 95.00 373 PHE A O 1
ATOM 2966 N N . LYS A 1 374 ? 17.313 0.722 -11.198 1.00 94.44 374 LYS A N 1
ATOM 2967 C CA . LYS A 1 374 ? 17.492 1.343 -9.876 1.00 94.44 374 LYS A CA 1
ATOM 2968 C C . LYS A 1 374 ? 18.245 2.666 -9.974 1.00 94.44 374 LYS A C 1
ATOM 2970 O O . LYS A 1 374 ? 17.836 3.647 -9.357 1.00 94.44 374 LYS A O 1
ATOM 2975 N N . SER A 1 375 ? 19.306 2.731 -10.777 1.00 91.56 375 SER A N 1
ATOM 2976 C CA . SER A 1 375 ? 20.009 3.990 -11.041 1.00 91.56 375 SER A CA 1
ATOM 2977 C C . SER A 1 375 ? 19.138 4.998 -11.797 1.00 91.56 375 SER A C 1
ATOM 2979 O O . SER A 1 375 ? 19.172 6.174 -11.464 1.00 91.56 375 SER A O 1
ATOM 2981 N N . LEU A 1 376 ? 18.318 4.570 -12.764 1.00 92.50 376 LEU A N 1
ATOM 2982 C CA . LEU A 1 376 ? 17.382 5.461 -13.462 1.00 92.50 376 LEU A CA 1
ATOM 2983 C C . LEU A 1 376 ? 16.328 6.049 -12.511 1.00 92.50 376 LEU A C 1
ATOM 2985 O O . LEU A 1 376 ? 15.966 7.208 -12.658 1.00 92.50 376 LEU A O 1
ATOM 2989 N N . VAL A 1 377 ? 15.823 5.259 -11.563 1.00 94.62 377 VAL A N 1
ATOM 2990 C CA . VAL A 1 377 ? 14.806 5.697 -10.595 1.00 94.62 377 VAL A CA 1
ATOM 2991 C C . VAL A 1 377 ? 15.385 6.684 -9.582 1.00 94.62 377 VAL A C 1
ATOM 2993 O O . VAL A 1 377 ? 14.738 7.680 -9.274 1.00 94.62 377 VAL A O 1
ATOM 2996 N N . ASN A 1 378 ? 16.583 6.404 -9.062 1.00 92.81 378 ASN A N 1
ATOM 2997 C CA . ASN A 1 378 ? 17.149 7.151 -7.937 1.00 92.81 378 ASN A CA 1
ATOM 2998 C C . ASN A 1 378 ? 18.044 8.325 -8.361 1.00 92.81 378 ASN A C 1
ATOM 3000 O O . ASN A 1 378 ? 18.085 9.334 -7.666 1.00 92.81 378 ASN A O 1
ATOM 3004 N N . GLU A 1 379 ? 18.776 8.187 -9.470 1.00 89.50 379 GLU A N 1
ATOM 3005 C CA . GLU A 1 379 ? 19.803 9.137 -9.929 1.00 89.50 379 GLU A CA 1
ATOM 3006 C C . GLU A 1 379 ? 19.793 9.232 -11.477 1.00 89.50 379 GLU A C 1
ATOM 3008 O O . GLU A 1 379 ? 20.792 8.915 -12.146 1.00 89.50 379 GLU A O 1
ATOM 3013 N N . PRO A 1 380 ? 18.655 9.611 -12.101 1.00 88.50 380 PRO A N 1
ATOM 3014 C CA . PRO A 1 380 ? 18.482 9.563 -13.555 1.00 88.50 380 PRO A CA 1
ATOM 3015 C C . PRO A 1 380 ? 19.523 10.394 -14.315 1.00 88.50 380 PRO A C 1
ATOM 3017 O O . PRO A 1 380 ? 19.910 10.026 -15.427 1.00 88.50 380 PRO A O 1
ATOM 3020 N N . GLU A 1 381 ? 20.031 11.481 -13.734 1.00 84.38 381 GLU A N 1
ATOM 3021 C CA . GLU A 1 381 ? 21.086 12.317 -14.303 1.00 84.38 381 GLU A CA 1
ATOM 3022 C C . GLU A 1 381 ? 22.387 11.555 -14.558 1.00 84.38 381 GLU A C 1
ATOM 3024 O O . GLU A 1 381 ? 23.063 11.834 -15.546 1.00 84.38 381 GLU A O 1
ATOM 3029 N N . ILE A 1 382 ? 22.730 10.542 -13.757 1.00 82.00 382 ILE A N 1
ATOM 3030 C CA . ILE A 1 382 ? 23.972 9.780 -13.952 1.00 82.00 382 ILE A CA 1
ATOM 3031 C C . ILE A 1 382 ? 23.936 9.008 -15.269 1.00 82.00 382 ILE A C 1
ATOM 3033 O O . ILE A 1 382 ? 24.968 8.846 -15.927 1.00 82.00 382 ILE A O 1
ATOM 3037 N N . ILE A 1 383 ? 22.759 8.528 -15.662 1.00 76.38 383 ILE A N 1
ATOM 3038 C CA . ILE A 1 383 ? 22.578 7.791 -16.912 1.00 76.38 383 ILE A CA 1
ATOM 3039 C C . ILE A 1 383 ? 22.306 8.772 -18.051 1.00 76.38 383 ILE A C 1
ATOM 3041 O O . ILE A 1 383 ? 22.945 8.711 -19.100 1.00 76.38 383 ILE A O 1
ATOM 3045 N N . VAL A 1 384 ? 21.393 9.718 -17.841 1.00 74.56 384 VAL A N 1
ATOM 3046 C CA . VAL A 1 384 ? 20.910 10.634 -18.877 1.00 74.56 384 VAL A CA 1
ATOM 3047 C C . VAL A 1 384 ? 21.975 11.658 -19.257 1.00 74.56 384 VAL A C 1
ATOM 3049 O O . VAL A 1 384 ? 22.210 11.863 -20.444 1.00 74.56 384 VAL A O 1
ATOM 3052 N N . CYS A 1 385 ? 22.696 12.256 -18.307 1.00 68.56 385 CYS A N 1
ATOM 3053 C CA . CYS A 1 385 ? 23.722 13.252 -18.619 1.00 68.56 385 CYS A CA 1
ATOM 3054 C C . CYS A 1 385 ? 24.959 12.669 -19.310 1.00 68.56 385 CYS A C 1
ATOM 3056 O O . CYS A 1 385 ? 25.620 13.389 -20.049 1.00 68.56 385 CYS A O 1
ATOM 3058 N N . LYS A 1 386 ? 25.254 11.370 -19.160 1.00 65.50 386 LYS A N 1
ATOM 3059 C CA . LYS A 1 386 ? 26.269 10.702 -20.001 1.00 65.50 386 LYS A CA 1
ATOM 3060 C C . LYS A 1 386 ? 25.856 10.659 -21.476 1.00 65.50 386 LYS A C 1
ATOM 3062 O O . LYS A 1 386 ? 26.709 10.596 -22.357 1.00 65.50 386 LYS A O 1
ATOM 3067 N N . LEU A 1 387 ? 24.550 10.671 -21.742 1.00 61.91 387 LEU A N 1
ATOM 3068 C CA . LEU A 1 387 ? 23.963 10.614 -23.082 1.00 61.91 387 LEU A CA 1
ATOM 3069 C C . LEU A 1 387 ? 23.702 12.014 -23.651 1.00 61.91 387 LEU A C 1
ATOM 3071 O O . LEU A 1 387 ? 23.744 12.214 -24.868 1.00 61.91 387 LEU A O 1
ATOM 3075 N N . CYS A 1 388 ? 23.465 12.986 -22.776 1.00 58.09 388 CYS A N 1
ATOM 3076 C CA . CYS A 1 388 ? 23.269 14.379 -23.123 1.00 58.09 388 CYS A CA 1
ATOM 3077 C C . CYS A 1 388 ? 24.627 15.091 -23.225 1.00 58.09 388 CYS A C 1
ATOM 3079 O O . CYS A 1 388 ? 25.329 15.258 -22.236 1.00 58.09 388 CYS A O 1
ATOM 3081 N N . ARG A 1 389 ? 24.996 15.582 -24.413 1.00 55.19 389 ARG A N 1
ATOM 3082 C CA . ARG A 1 389 ? 26.263 16.304 -24.676 1.00 55.19 389 ARG A CA 1
ATOM 3083 C C . ARG A 1 389 ? 26.368 17.694 -24.007 1.00 55.19 389 ARG A C 1
ATOM 3085 O O . ARG A 1 389 ? 26.958 18.597 -24.583 1.00 55.19 389 ARG A O 1
ATOM 3092 N N . PHE A 1 390 ? 25.746 17.909 -22.851 1.00 51.34 390 PHE A N 1
ATOM 3093 C CA . PHE A 1 390 ? 25.740 19.199 -22.147 1.00 51.34 390 PHE A CA 1
ATOM 3094 C C . PHE A 1 390 ? 26.881 19.340 -21.125 1.00 51.34 390 PHE A C 1
ATOM 3096 O O . PHE A 1 390 ? 26.973 20.371 -20.470 1.00 51.34 390 PHE A O 1
ATOM 3103 N N . TYR A 1 391 ? 27.748 18.329 -21.009 1.00 39.66 391 TYR A N 1
ATOM 3104 C CA . TYR A 1 391 ? 29.002 18.374 -20.246 1.00 39.66 391 TYR A CA 1
ATOM 3105 C C . TYR A 1 391 ? 30.219 18.669 -21.148 1.00 39.66 391 TYR A C 1
ATOM 3107 O O . TYR A 1 391 ? 31.255 18.016 -21.029 1.00 39.66 391 TYR A O 1
ATOM 3115 N N . GLU A 1 392 ? 30.088 19.641 -22.055 1.00 38.03 392 GLU A N 1
ATOM 3116 C CA . GLU A 1 392 ? 31.228 20.322 -22.697 1.00 38.03 392 GLU A CA 1
ATOM 3117 C C . GLU A 1 392 ? 31.174 21.824 -22.420 1.00 38.03 392 GLU A C 1
ATOM 3119 O O . GLU A 1 392 ? 30.113 22.437 -22.689 1.00 38.03 392 GLU A O 1
#

pLDDT: mean 85.7, std 10.83, range [38.03, 97.31]

Radius of gyration: 30.16 Å; chains: 1; bounding box: 66×45×95 Å

Foldseek 3Di:
DAPVVLVVLQVVFDKDWLFDQAWFQDDVVVVVVLLCVQVVWAWRDWDDDPFKIWTWTWDDDPNWIKIKIWIWGQDPNIITIIIMITTPDPPVSVVSLVSCLVDNRLAAHVQQLQKDKDWFWDDPDQQKIKIKIKIAGQAAPPVQQPFKKWKWKDQPVQDIDIDIDGDHHHPRMDMDIGICRVPAHEDDQDQQAFRMKMFIHRDPSHDSVNTNIDTDGNLNLLLVLLLVCLVVLDAAQAQVRSRSRSRHPADVRRVRSLSSLLVSLQPQDAPPQPDDVSNLLLSLLSSLLSCLLRHWHPQALVVSLCSQCPPPDDVVCVVSDDSVVSSVLSVLCQVQPPQWDWDFDDPPDPPVPDDDDRGHTHTRGPDRSSVSSVCCRPPVNVRSVSSVPPPD

Secondary structure (DSSP, 8-state):
--HHHHHHHHHHSPEEEEEEEEEESS-HHHHHHHHHHHH--EEEEEEE-SSEEEEEEEEEETTEEEEEEEEEEEETTEEEEEEEEEESSTTHHHHHHHHHHTSGGGSPPHHHHT-EEEEEEEE-SSS-EEEEEEEE-----GGGTTPEEEEEEEETTTEEEEEEEE---TT-EEEEEEE-TT--B---S-SSSEEEEEEEES-TTS-GGGSEEEEEEHHHHHHHHHHHHHHTT--BSSHHHHHHHTTB---TT-HHHHHHHHHHHHTS--TT--SHHHHHHHHHHHHHHHHHHHB--TTTHHHHHHHHS-SS--HHHHTT--HHHHHHHHHHHHHH-TTEEEEE-------TTS--PPPPEEEEESS-HHHHHHHHHH-HHHHHHHHSTT--

Sequence (392 aa):
MSPSEFQHEQTTLKHSIILDNAKVSSSFDEVLVEILSEIRMGVVLDRNTSTSRTSWLAGMIESKYVLMVLDSAVNKGVTRVSLDIWCAIDNIHTGILYLIQGTSLGKVLPQYQAIAVSWHLVRIDDNQTQLVVELTSKETDTNLRDEDILFFVDYQGVMTERFRTSFPLGNERVSVAIDLVNRKASWNGNLDDPYIIIYVSDAEWKSIDNYHRIQFSWRDALIHQIENHLDEGIRFTGFTELSKHLNIDDDFNSDKTRMLFLDFCRGLEVVGCTGQRVSDHCSRAIILTGLVICFNPARGLTGYLDMITGYGGYEPLAGLGSDRTWREHLSGIVNLANDFKPTPVKLSGSRKNRKPGRPPMQLLPTTPPVDLFKSLVNEPEIIVCKLCRFYE